Protein 3TZU (pdb70)

B-factor: mean 31.38, std 9.58, range [13.84, 80.41]

InterPro domains:
  IPR000089 Biotin/lipoyl attachment [PS50968] (31-113)
  IPR002930 Glycine cleavage system H-protein [MF_00272] (7-131)
  IPR002930 Glycine cleavage system H-protein [PTHR11715] (6-127)
  IPR003016 2-oxo acid dehydrogenase, lipoyl-binding site [PS00189] (56-85)
  IPR011053 Single hybrid motif [SSF51230] (6-127)
  IPR017453 Glycine cleavage system H-protein, subgroup [TIGR00527] (6-126)
  IPR033753 Glycine cleavage system H-protein/Simiate [PF01597] (11-126)
  IPR033753 Glycine cleavage system H-protein/Simiate [cd06848] (12-112)

Structure (mmCIF, N/CA/C/O backbone):
data_3TZU
#
_entry.id   3TZU
#
_cell.length_a   50.310
_cell.length_b   50.310
_cell.length_c   165.320
_cell.angle_alpha   90.00
_cell.angle_beta   90.00
_cell.angle_gamma   120.00
#
_symmetry.space_group_name_H-M   'P 31'
#
loop_
_entity.id
_entity.type
_entity.pdbx_description
1 polymer 'Glycine cleavage system H protein 1'
2 non-polymer 'ACETATE ION'
3 non-polymer 1,2-ETHANEDIOL
4 non-polymer DI(HYDROXYETHYL)ETHER
5 water water
#
loop_
_atom_site.group_PDB
_atom_site.id
_atom_site.type_symbol
_atom_site.label_atom_id
_atom_site.label_alt_id
_atom_site.label_comp_id
_atom_site.label_asym_id
_atom_site.label_entity_id
_atom_site.label_seq_id
_atom_site.pdbx_PDB_ins_code
_atom_site.Cartn_x
_atom_site.Cartn_y
_atom_site.Cartn_z
_atom_site.occupancy
_atom_site.B_iso_or_equiv
_atom_site.auth_seq_id
_atom_site.auth_comp_id
_atom_site.auth_asym_id
_atom_site.auth_atom_id
_atom_site.pdbx_PDB_model_num
ATOM 1 N N . ILE A 1 10 ? -5.765 16.728 -6.958 1.00 35.31 6 ILE A N 1
ATOM 2 C CA . ILE A 1 10 ? -7.016 16.375 -7.715 1.00 34.47 6 ILE A CA 1
ATOM 3 C C . ILE A 1 10 ? -8.233 16.829 -6.912 1.00 35.03 6 ILE A C 1
ATOM 4 O O . ILE A 1 10 ? -8.798 16.050 -6.129 1.00 35.98 6 ILE A O 1
ATOM 9 N N . PRO A 1 11 ? -8.618 18.105 -7.081 1.00 35.19 7 PRO A N 1
ATOM 10 C CA . PRO A 1 11 ? -9.780 18.713 -6.436 1.00 36.07 7 PRO A CA 1
ATOM 11 C C . PRO A 1 11 ? -10.975 17.793 -6.428 1.00 35.17 7 PRO A C 1
ATOM 12 O O . PRO A 1 11 ? -11.378 17.318 -7.478 1.00 33.31 7 PRO A O 1
ATOM 16 N N . GLY A 1 12 ? -11.563 17.564 -5.260 1.00 36.45 8 GLY A N 1
ATOM 17 C CA . GLY A 1 12 ? -12.786 16.777 -5.177 1.00 36.40 8 GLY A CA 1
ATOM 18 C C . GLY A 1 12 ? -14.055 17.548 -5.487 1.00 36.92 8 GLY A C 1
ATOM 19 O O . GLY A 1 12 ? -15.152 17.024 -5.279 1.00 37.99 8 GLY A O 1
ATOM 20 N N . ASP A 1 13 ? -13.925 18.784 -5.977 1.00 36.87 9 ASP A N 1
ATOM 21 C CA . ASP A 1 13 ? -15.090 19.642 -6.266 1.00 37.61 9 ASP A CA 1
ATOM 22 C C . ASP A 1 13 ? -15.608 19.528 -7.713 1.00 35.61 9 ASP A C 1
ATOM 23 O O . ASP A 1 13 ? -16.561 20.215 -8.079 1.00 36.96 9 ASP A O 1
ATOM 28 N N . ARG A 1 14 ? -15.003 18.668 -8.527 1.00 32.84 10 ARG A N 1
ATOM 29 C CA . ARG A 1 14 ? -15.434 18.491 -9.921 1.00 31.10 10 ARG A CA 1
ATOM 30 C C . ARG A 1 14 ? -15.402 17.030 -10.366 1.00 29.75 10 ARG A C 1
ATOM 31 O O . ARG A 1 14 ? -15.173 16.140 -9.544 1.00 30.28 10 ARG A O 1
ATOM 39 N N . SER A 1 15 ? -15.686 16.777 -11.641 1.00 28.34 11 SER A N 1
ATOM 40 C CA . SER A 1 15 ? -15.695 15.407 -12.175 1.00 27.45 11 SER A CA 1
ATOM 41 C C . SER A 1 15 ? -14.595 15.274 -13.199 1.00 25.53 11 SER A C 1
ATOM 42 O O . SER A 1 15 ? -14.099 16.273 -13.724 1.00 25.20 11 SER A O 1
ATOM 45 N N . TYR A 1 16 ? -14.232 14.033 -13.505 1.00 24.63 12 TYR A N 1
ATOM 46 C CA . TYR A 1 16 ? -13.068 13.748 -14.348 1.00 23.42 12 TYR A CA 1
ATOM 47 C C . TYR A 1 16 ? -13.368 12.693 -15.380 1.00 23.17 12 TYR A C 1
ATOM 48 O O . TYR A 1 16 ? -14.330 11.937 -15.241 1.00 23.32 12 TYR A O 1
ATOM 57 N N . THR A 1 17 ? -12.518 12.636 -16.411 1.00 22.78 13 THR A N 1
ATOM 58 C CA . THR A 1 17 ? -12.591 11.554 -17.382 1.00 22.98 13 THR A CA 1
ATOM 59 C C . THR A 1 17 ? -11.329 10.707 -17.403 1.00 23.26 13 THR A C 1
ATOM 60 O O . THR A 1 17 ? -10.275 11.153 -16.994 1.00 22.79 13 THR A O 1
ATOM 64 N N . ALA A 1 18 ? -11.462 9.480 -17.893 1.00 24.22 14 ALA A N 1
ATOM 65 C CA . ALA A 1 18 ? -10.324 8.599 -18.133 1.00 24.71 14 ALA A CA 1
ATOM 66 C C . ALA A 1 18 ? -9.307 9.212 -19.113 1.00 24.25 14 ALA A C 1
ATOM 67 O O . ALA A 1 18 ? -8.121 8.870 -19.083 1.00 24.62 14 ALA A O 1
ATOM 69 N N . ASP A 1 19 ? -9.759 10.131 -19.961 1.00 24.34 15 ASP A N 1
ATOM 70 C CA . ASP A 1 19 ? -8.867 10.832 -20.900 1.00 24.45 15 ASP A CA 1
ATOM 71 C C . ASP A 1 19 ? -8.183 12.099 -20.333 1.00 23.31 15 ASP A C 1
ATOM 72 O O . ASP A 1 19 ? -7.641 12.905 -21.097 1.00 22.95 15 ASP A O 1
ATOM 77 N N . HIS A 1 20 ? -8.193 12.246 -19.004 1.00 22.10 16 HIS A N 1
ATOM 78 C CA . HIS A 1 20 ? -7.439 13.289 -18.299 1.00 21.40 16 HIS A CA 1
ATOM 79 C C . HIS A 1 20 ? -7.950 14.695 -18.467 1.00 20.83 16 HIS A C 1
ATOM 80 O O . HIS A 1 20 ? -7.175 15.653 -18.505 1.00 20.49 16 HIS A O 1
ATOM 87 N N . GLU A 1 21 ? -9.275 14.812 -18.526 1.00 20.96 17 GLU A N 1
ATOM 88 C CA . GLU A 1 21 ? -9.959 16.071 -18.455 1.00 21.33 17 GLU A CA 1
ATOM 89 C C . GLU A 1 21 ? -10.793 16.150 -17.211 1.00 21.40 17 GLU A C 1
ATOM 90 O O . GLU A 1 21 ? -11.041 15.146 -16.563 1.00 21.43 17 GLU A O 1
ATOM 96 N N . TRP A 1 22 ? -11.205 17.366 -16.885 1.00 21.52 18 TRP A N 1
ATOM 97 C CA . TRP A 1 22 ? -12.203 17.606 -15.861 1.00 22.61 18 TRP A CA 1
ATOM 98 C C . TRP A 1 22 ? -13.339 18.405 -16.423 1.00 23.46 18 TRP A C 1
ATOM 99 O O . TRP A 1 22 ? -13.169 19.103 -17.403 1.00 23.56 18 TRP A O 1
ATOM 110 N N . ILE A 1 23 ? -14.502 18.308 -15.794 1.00 24.66 19 ILE A N 1
ATOM 111 C CA . ILE A 1 23 ? -15.669 19.146 -16.109 1.00 26.11 19 ILE A CA 1
ATOM 112 C C . ILE A 1 23 ? -16.265 19.545 -14.754 1.00 28.42 19 ILE A C 1
ATOM 113 O O . ILE A 1 23 ? -16.329 18.721 -13.834 1.00 27.92 19 ILE A O 1
ATOM 118 N N . ASP A 1 24 ? -16.658 20.813 -14.626 1.00 30.77 20 ASP A N 1
ATOM 119 C CA . ASP A 1 24 ? -17.164 21.344 -13.360 1.00 33.46 20 ASP A CA 1
ATOM 120 C C . ASP A 1 24 ? -18.614 20.996 -13.127 1.00 34.39 20 ASP A C 1
ATOM 121 O O . ASP A 1 24 ? -19.442 21.863 -13.060 1.00 35.76 20 ASP A O 1
ATOM 126 N N . ILE A 1 25 ? -18.897 19.709 -13.036 1.00 34.06 21 ILE A N 1
ATOM 127 C CA . ILE A 1 25 ? -20.107 19.201 -12.450 1.00 35.47 21 ILE A CA 1
ATOM 128 C C . ILE A 1 25 ? -19.618 18.429 -11.231 1.00 36.26 21 ILE A C 1
ATOM 129 O O . ILE A 1 25 ? -18.736 17.547 -11.335 1.00 34.25 21 ILE A O 1
ATOM 134 N N . ALA A 1 26 ? -20.155 18.776 -10.068 1.00 38.87 22 ALA A N 1
ATOM 135 C CA . ALA A 1 26 ? -19.865 18.036 -8.847 1.00 40.10 22 ALA A CA 1
ATOM 136 C C . ALA A 1 26 ? -20.325 16.600 -9.004 1.00 40.36 22 ALA A C 1
ATOM 137 O O . ALA A 1 26 ? -21.382 16.349 -9.557 1.00 40.41 22 ALA A O 1
ATOM 139 N N . PRO A 1 27 ? -19.540 15.649 -8.484 1.00 42.34 23 PRO A N 1
ATOM 140 C CA . PRO A 1 27 ? -19.848 14.226 -8.643 1.00 42.96 23 PRO A CA 1
ATOM 141 C C . PRO A 1 27 ? -21.132 13.831 -7.917 1.00 45.61 23 PRO A C 1
ATOM 142 O O . PRO A 1 27 ? -21.270 14.075 -6.702 1.00 45.46 23 PRO A O 1
ATOM 146 N N . GLY A 1 28 ? -22.058 13.255 -8.687 1.00 46.91 24 GLY A N 1
ATOM 147 C CA . GLY A 1 28 ? -23.399 12.921 -8.226 1.00 49.73 24 GLY A CA 1
ATOM 148 C C . GLY A 1 28 ? -24.433 13.951 -8.652 1.00 52.52 24 GLY A C 1
ATOM 149 O O . GLY A 1 28 ? -25.638 13.667 -8.650 1.00 54.92 24 GLY A O 1
ATOM 150 N N . ALA A 1 29 ? -23.986 15.152 -9.018 1.00 52.51 25 ALA A N 1
ATOM 151 C CA . ALA A 1 29 ? -24.911 16.274 -9.192 1.00 54.06 25 ALA A CA 1
ATOM 152 C C . ALA A 1 29 ? -25.600 16.238 -10.545 1.00 56.09 25 ALA A C 1
ATOM 153 O O . ALA A 1 29 ? -25.076 15.664 -11.509 1.00 55.74 25 ALA A O 1
ATOM 155 N N . ALA A 1 30 ? -26.784 16.855 -10.595 1.00 60.35 26 ALA A N 1
ATOM 156 C CA . ALA A 1 30 ? -27.494 17.137 -11.837 1.00 61.45 26 ALA A CA 1
ATOM 157 C C . ALA A 1 30 ? -26.636 18.058 -12.679 1.00 62.53 26 ALA A C 1
ATOM 158 O O . ALA A 1 30 ? -25.773 18.764 -12.161 1.00 62.18 26 ALA A O 1
ATOM 160 N N . THR A 1 31 ? -26.876 18.036 -13.984 1.00 65.02 27 THR A N 1
ATOM 161 C CA . THR A 1 31 ? -26.139 18.858 -14.919 1.00 64.00 27 THR A CA 1
ATOM 162 C C . THR A 1 31 ? -26.811 20.240 -14.898 1.00 68.74 27 THR A C 1
ATOM 163 O O . THR A 1 31 ? -28.002 20.354 -15.207 1.00 72.08 27 THR A O 1
ATOM 167 N N . PRO A 1 32 ? -26.058 21.287 -14.491 1.00 69.59 28 PRO A N 1
ATOM 168 C CA . PRO A 1 32 ? -26.608 22.627 -14.224 1.00 72.32 28 PRO A CA 1
ATOM 169 C C . PRO A 1 32 ? -27.425 23.240 -15.347 1.00 75.10 28 PRO A C 1
ATOM 170 O O . PRO A 1 32 ? -27.237 22.890 -16.515 1.00 75.86 28 PRO A O 1
ATOM 174 N N . ASP A 1 33 ? -28.295 24.186 -14.980 1.00 78.39 29 ASP A N 1
ATOM 175 C CA . ASP A 1 33 ? -29.054 24.989 -15.949 1.00 77.93 29 ASP A CA 1
ATOM 176 C C . ASP A 1 33 ? -28.194 26.150 -16.484 1.00 74.42 29 ASP A C 1
ATOM 177 O O . ASP A 1 33 ? -28.701 27.254 -16.691 1.00 79.97 29 ASP A O 1
ATOM 179 N N . GLY A 1 34 ? -26.906 25.887 -16.715 1.00 67.83 30 GLY A N 1
ATOM 180 C CA . GLY A 1 34 ? -25.934 26.910 -17.147 1.00 64.00 30 GLY A CA 1
ATOM 181 C C . GLY A 1 34 ? -24.598 26.317 -17.606 1.00 57.69 30 GLY A C 1
ATOM 182 O O . GLY A 1 34 ? -24.332 25.146 -17.360 1.00 55.56 30 GLY A O 1
ATOM 183 N N . PRO A 1 35 ? -23.764 27.116 -18.305 1.00 54.08 31 PRO A N 1
ATOM 184 C CA . PRO A 1 35 ? -22.475 26.672 -18.852 1.00 49.22 31 PRO A CA 1
ATOM 185 C C . PRO A 1 35 ? -21.442 26.211 -17.808 1.00 46.24 31 PRO A C 1
ATOM 186 O O . PRO A 1 35 ? -21.220 26.922 -16.820 1.00 47.40 31 PRO A O 1
ATOM 190 N N . VAL A 1 36 ? -20.810 25.055 -18.047 1.00 40.53 32 VAL A N 1
ATOM 191 C CA . VAL A 1 36 ? -19.781 24.525 -17.135 1.00 38.04 32 VAL A CA 1
ATOM 192 C C . VAL A 1 36 ? -18.434 24.419 -17.815 1.00 34.53 32 VAL A C 1
ATOM 193 O O . VAL A 1 36 ? -18.344 23.993 -18.961 1.00 32.42 32 VAL A O 1
ATOM 197 N N . ARG A 1 37 ? -17.398 24.849 -17.105 1.00 33.28 33 ARG A N 1
ATOM 198 C CA . ARG A 1 37 ? -16.040 24.816 -17.661 1.00 31.39 33 ARG A CA 1
ATOM 199 C C . ARG A 1 37 ? -15.450 23.381 -17.728 1.00 28.17 33 ARG A C 1
ATOM 200 O O . ARG A 1 37 ? -15.821 22.498 -16.949 1.00 27.06 33 ARG A O 1
ATOM 208 N N . VAL A 1 38 ? -14.570 23.185 -18.718 1.00 26.23 34 VAL A N 1
ATOM 209 C CA . VAL A 1 38 ? -13.851 21.951 -18.935 1.00 24.12 34 VAL A CA 1
ATOM 210 C C . VAL A 1 38 ? -12.384 22.324 -19.031 1.00 23.41 34 VAL A C 1
ATOM 211 O O . VAL A 1 38 ? -12.080 23.424 -19.526 1.00 24.49 34 VAL A O 1
ATOM 215 N N . GLY A 1 39 ? -11.501 21.429 -18.570 1.00 21.80 35 GLY A N 1
ATOM 216 C CA . GLY A 1 39 ? -10.055 21.611 -18.685 1.00 21.17 35 GLY A CA 1
ATOM 217 C C . GLY A 1 39 ? -9.286 20.301 -18.618 1.00 19.75 35 GLY A C 1
ATOM 218 O O . GLY A 1 39 ? -9.877 19.211 -18.626 1.00 19.13 35 GLY A O 1
ATOM 219 N N . ILE A 1 40 ? -7.958 20.397 -18.549 1.00 19.50 36 ILE A N 1
ATOM 220 C CA . ILE A 1 40 ? -7.107 19.194 -18.434 1.00 18.39 36 ILE A CA 1
ATOM 221 C C . ILE A 1 40 ? -6.597 19.058 -16.997 1.00 19.11 36 ILE A C 1
ATOM 222 O O . ILE A 1 40 ? -6.522 20.027 -16.264 1.00 20.28 36 ILE A O 1
ATOM 227 N N . THR A 1 41 ? -6.285 17.845 -16.586 1.00 18.68 37 THR A N 1
ATOM 228 C CA . THR A 1 41 ? -5.845 17.598 -15.220 1.00 19.55 37 THR A CA 1
ATOM 229 C C . THR A 1 41 ? -4.351 17.889 -15.037 1.00 20.39 37 THR A C 1
ATOM 230 O O . THR A 1 41 ? -3.607 18.153 -16.001 1.00 20.09 37 THR A O 1
ATOM 234 N N . SER A 1 42 ? -3.932 17.883 -13.777 1.00 21.49 38 SER A N 1
ATOM 235 C CA . SER A 1 42 ? -2.561 18.060 -13.428 1.00 22.39 38 SER A CA 1
ATOM 236 C C . SER A 1 42 ? -1.750 16.897 -13.951 1.00 21.84 38 SER A C 1
ATOM 237 O O . SER A 1 42 ? -0.590 17.060 -14.269 1.00 22.61 38 SER A O 1
ATOM 240 N N . VAL A 1 43 ? -2.353 15.726 -14.026 1.00 21.20 39 VAL A N 1
ATOM 241 C CA . VAL A 1 43 ? -1.683 14.558 -14.541 1.00 20.87 39 VAL A CA 1
ATOM 242 C C . VAL A 1 43 ? -1.445 14.756 -16.020 1.00 19.93 39 VAL A C 1
ATOM 243 O O . VAL A 1 43 ? -0.411 14.383 -16.528 1.00 19.70 39 VAL A O 1
ATOM 247 N N . ALA A 1 44 ? -2.371 15.393 -16.726 1.00 19.40 40 ALA A N 1
ATOM 248 C CA . ALA A 1 44 ? -2.143 15.582 -18.166 1.00 18.79 40 ALA A CA 1
ATOM 249 C C . ALA A 1 44 ? -0.976 16.558 -18.376 1.00 19.74 40 ALA A C 1
ATOM 250 O O . ALA A 1 44 ? -0.097 16.334 -19.213 1.00 19.82 40 ALA A O 1
ATOM 252 N N . VAL A 1 45 ? -0.945 17.608 -17.565 1.00 20.76 41 VAL A N 1
ATOM 253 C CA . VAL A 1 45 ? 0.102 18.589 -17.625 1.00 21.75 41 VAL A CA 1
ATOM 254 C C . VAL A 1 45 ? 1.457 17.878 -17.480 1.00 22.92 41 VAL A C 1
ATOM 255 O O . VAL A 1 45 ? 2.347 18.078 -18.296 1.00 23.34 41 VAL A O 1
ATOM 259 N N . GLU A 1 46 ? 1.598 17.029 -16.464 1.00 24.09 42 GLU A N 1
ATOM 260 C CA A GLU A 1 46 ? 2.896 16.363 -16.246 0.70 25.32 42 GLU A CA 1
ATOM 261 C CA B GLU A 1 46 ? 2.857 16.313 -16.191 0.30 25.20 42 GLU A CA 1
ATOM 262 C C . GLU A 1 46 ? 3.196 15.341 -17.336 1.00 24.67 42 GLU A C 1
ATOM 263 O O . GLU A 1 46 ? 4.353 15.184 -17.727 1.00 26.10 42 GLU A O 1
ATOM 274 N N . ALA A 1 47 ? 2.175 14.702 -17.870 1.00 23.49 43 ALA A N 1
ATOM 275 C CA . ALA A 1 47 ? 2.318 13.852 -19.037 1.00 23.72 43 ALA A CA 1
ATOM 276 C C . ALA A 1 47 ? 2.910 14.638 -20.258 1.00 24.07 43 ALA A C 1
ATOM 277 O O . ALA A 1 47 ? 3.897 14.223 -20.844 1.00 24.38 43 ALA A O 1
ATOM 279 N N . LEU A 1 48 ? 2.335 15.792 -20.568 1.00 23.76 44 LEU A N 1
ATOM 280 C CA . LEU A 1 48 ? 2.628 16.523 -21.805 1.00 24.04 44 LEU A CA 1
ATOM 281 C C . LEU A 1 48 ? 3.988 17.244 -21.830 1.00 25.16 44 LEU A C 1
ATOM 282 O O . LEU A 1 48 ? 4.669 17.293 -22.856 1.00 24.13 44 LEU A O 1
ATOM 287 N N . GLY A 1 49 ? 4.344 17.831 -20.692 1.00 26.65 45 GLY A N 1
ATOM 288 C CA . GLY A 1 49 ? 5.487 18.739 -20.610 1.00 28.54 45 GLY A CA 1
ATOM 289 C C . GLY A 1 49 ? 5.083 20.179 -20.853 1.00 29.09 45 GLY A C 1
ATOM 290 O O . GLY A 1 49 ? 3.964 20.579 -20.587 1.00 29.24 45 GLY A O 1
ATOM 291 N N . ASP A 1 50 ? 6.011 20.961 -21.372 1.00 30.70 46 ASP A N 1
ATOM 292 C CA . ASP A 1 50 ? 5.791 22.386 -21.604 1.00 31.11 46 ASP A CA 1
ATOM 293 C C . ASP A 1 50 ? 4.824 22.588 -22.757 1.00 29.03 46 ASP A C 1
ATOM 294 O O . ASP A 1 50 ? 5.105 22.206 -23.881 1.00 28.03 46 ASP A O 1
ATOM 299 N N . LEU A 1 51 ? 3.668 23.156 -22.469 1.00 28.34 47 LEU A N 1
ATOM 300 C CA . LEU A 1 51 ? 2.659 23.403 -23.487 1.00 27.25 47 LEU A CA 1
ATOM 301 C C . LEU A 1 51 ? 3.044 24.553 -24.463 1.00 27.52 47 LEU A C 1
ATOM 302 O O . LEU A 1 51 ? 3.466 25.626 -24.029 1.00 28.22 47 LEU A O 1
ATOM 307 N N . VAL A 1 52 ? 2.898 24.311 -25.773 1.00 25.85 48 VAL A N 1
ATOM 308 C CA . VAL A 1 52 ? 3.247 25.317 -26.770 1.00 26.65 48 VAL A CA 1
ATOM 309 C C . VAL A 1 52 ? 2.095 25.750 -27.682 1.00 26.34 48 VAL A C 1
ATOM 310 O O . VAL A 1 52 ? 2.126 26.851 -28.216 1.00 28.07 48 VAL A O 1
ATOM 314 N N . PHE A 1 53 ? 1.067 24.918 -27.831 1.00 24.86 49 PHE A N 1
ATOM 315 C CA . PHE A 1 53 ? -0.052 25.247 -28.727 1.00 24.44 49 PHE A CA 1
ATOM 316 C C . PHE A 1 53 ? -1.322 24.583 -28.232 1.00 23.77 49 PHE A C 1
ATOM 317 O O . PHE A 1 53 ? -1.284 23.465 -27.709 1.00 22.32 49 PHE A O 1
ATOM 325 N N . VAL A 1 54 ? -2.434 25.306 -28.372 1.00 24.90 50 VAL A N 1
ATOM 326 C CA . VAL A 1 54 ? -3.739 24.855 -27.927 1.00 25.16 50 VAL A CA 1
ATOM 327 C C . VAL A 1 54 ? -4.746 25.263 -28.996 1.00 27.15 50 VAL A C 1
ATOM 328 O O . VAL A 1 54 ? -4.696 26.404 -29.499 1.00 29.12 50 VAL A O 1
ATOM 332 N N . GLN A 1 55 ? -5.620 24.315 -29.358 1.00 27.67 51 GLN A N 1
ATOM 333 C CA . GLN A 1 55 ? -6.652 24.488 -30.387 1.00 29.38 51 GLN A CA 1
ATOM 334 C C . GLN A 1 55 ? -7.974 24.117 -29.774 1.00 28.45 51 GLN A C 1
ATOM 335 O O . GLN A 1 55 ? -8.158 23.015 -29.286 1.00 26.08 51 GLN A O 1
ATOM 341 N N . LEU A 1 56 ? -8.899 25.064 -29.785 1.00 30.12 52 LEU A N 1
ATOM 342 C CA . LEU A 1 56 ? -10.180 24.887 -29.115 1.00 30.59 52 LEU A CA 1
ATOM 343 C C . LEU A 1 56 ? -11.283 24.890 -30.124 1.00 31.57 52 LEU A C 1
ATOM 344 O O . LEU A 1 56 ? -11.109 25.366 -31.232 1.00 33.57 52 LEU A O 1
ATOM 349 N N . PRO A 1 57 ? -12.439 24.350 -29.746 1.00 32.50 53 PRO A N 1
ATOM 350 C CA . PRO A 1 57 ? -13.619 24.518 -30.578 1.00 34.19 53 PRO A CA 1
ATOM 351 C C . PRO A 1 57 ? -14.093 25.956 -30.582 1.00 36.48 53 PRO A C 1
ATOM 352 O O . PRO A 1 57 ? -13.764 26.722 -29.678 1.00 35.90 53 PRO A O 1
ATOM 356 N N . GLU A 1 58 ? -14.866 26.314 -31.601 1.00 39.38 54 GLU A N 1
ATOM 357 C CA . GLU A 1 58 ? -15.364 27.678 -31.717 1.00 42.88 54 GLU A CA 1
ATOM 358 C C . GLU A 1 58 ? -16.544 27.868 -30.784 1.00 42.89 54 GLU A C 1
ATOM 359 O O . GLU A 1 58 ? -17.306 26.934 -30.528 1.00 41.97 54 GLU A O 1
ATOM 365 N N . VAL A 1 59 ? -16.671 29.079 -30.260 1.00 43.91 55 VAL A N 1
ATOM 366 C CA . VAL A 1 59 ? -17.865 29.493 -29.550 1.00 44.28 55 VAL A CA 1
ATOM 367 C C . VAL A 1 59 ? -19.033 29.262 -30.497 1.00 45.63 55 VAL A C 1
ATOM 368 O O . VAL A 1 59 ? -19.023 29.757 -31.626 1.00 46.37 55 VAL A O 1
ATOM 372 N N . GLY A 1 60 ? -20.005 28.469 -30.055 1.00 45.00 56 GLY A N 1
ATOM 373 C CA . GLY A 1 60 ? -21.231 28.248 -30.833 1.00 46.99 56 GLY A CA 1
ATOM 374 C C . GLY A 1 60 ? -21.284 26.901 -31.524 1.00 45.39 56 GLY A C 1
ATOM 375 O O . GLY A 1 60 ? -22.300 26.526 -32.077 1.00 46.95 56 GLY A O 1
ATOM 376 N N . GLU A 1 61 ? -20.195 26.156 -31.464 1.00 43.20 57 GLU A N 1
ATOM 377 C CA . GLU A 1 61 ? -20.129 24.834 -32.069 1.00 41.80 57 GLU A CA 1
ATOM 378 C C . GLU A 1 61 ? -20.829 23.854 -31.145 1.00 40.24 57 GLU A C 1
ATOM 379 O O . GLU A 1 61 ? -20.887 24.072 -29.941 1.00 39.56 57 GLU A O 1
ATOM 385 N N . THR A 1 62 ? -21.406 22.803 -31.710 1.00 39.80 58 THR A N 1
ATOM 386 C CA . THR A 1 62 ? -21.920 21.706 -30.918 1.00 38.97 58 THR A CA 1
ATOM 387 C C . THR A 1 62 ? -20.879 20.581 -30.870 1.00 36.86 58 THR A C 1
ATOM 388 O O . THR A 1 62 ? -20.443 20.089 -31.915 1.00 36.06 58 THR A O 1
ATOM 392 N N . VAL A 1 63 ? -20.457 20.203 -29.660 1.00 35.05 59 VAL A N 1
ATOM 393 C CA . VAL A 1 63 ? -19.587 19.032 -29.485 1.00 33.07 59 VAL A CA 1
ATOM 394 C C . VAL A 1 63 ? -20.402 17.875 -28.927 1.00 33.34 59 VAL A C 1
ATOM 395 O O . VAL A 1 63 ? -21.534 18.075 -28.437 1.00 34.19 59 VAL A O 1
ATOM 399 N N . SER A 1 64 ? -19.822 16.677 -29.035 1.00 32.36 60 SER A N 1
ATOM 400 C CA . SER A 1 64 ? -20.396 15.429 -28.523 1.00 32.78 60 SER A CA 1
ATOM 401 C C . SER A 1 64 ? -19.452 14.715 -27.542 1.00 30.93 60 SER A C 1
ATOM 402 O O . SER A 1 64 ? -18.267 14.597 -27.806 1.00 29.42 60 SER A O 1
ATOM 405 N N . ALA A 1 65 ? -20.004 14.237 -26.419 1.00 30.99 61 ALA A N 1
ATOM 406 C CA . ALA A 1 65 ? -19.243 13.460 -25.446 1.00 30.32 61 ALA A CA 1
ATOM 407 C C . ALA A 1 65 ? -18.491 12.333 -26.170 1.00 30.23 61 ALA A C 1
ATOM 408 O O . ALA A 1 65 ? -19.070 11.611 -26.972 1.00 30.95 61 ALA A O 1
ATOM 410 N N . GLY A 1 66 ? -17.198 12.211 -25.888 1.00 29.71 62 GLY A N 1
ATOM 411 C CA . GLY A 1 66 ? -16.353 11.150 -26.462 1.00 29.81 62 GLY A CA 1
ATOM 412 C C . GLY A 1 66 ? -15.757 11.495 -27.828 1.00 29.88 62 GLY A C 1
ATOM 413 O O . GLY A 1 66 ? -15.018 10.715 -28.380 1.00 28.48 62 GLY A O 1
ATOM 414 N N . GLU A 1 67 ? -16.073 12.662 -28.373 1.00 31.19 63 GLU A N 1
ATOM 415 C CA . GLU A 1 67 ? -15.533 13.046 -29.672 1.00 33.13 63 GLU A CA 1
ATOM 416 C C . GLU A 1 67 ? -14.402 14.044 -29.484 1.00 32.49 63 GLU A C 1
ATOM 417 O O . GLU A 1 67 ? -14.410 14.875 -28.591 1.00 32.00 63 GLU A O 1
ATOM 423 N N . SER A 1 68 ? -13.416 13.942 -30.345 1.00 34.67 64 SER A N 1
ATOM 424 C CA . SER A 1 68 ? -12.274 14.829 -30.336 1.00 35.21 64 SER A CA 1
ATOM 425 C C . SER A 1 68 ? -12.712 16.224 -30.747 1.00 36.65 64 SER A C 1
ATOM 426 O O . SER A 1 68 ? -13.265 16.386 -31.818 1.00 38.27 64 SER A O 1
ATOM 429 N N . CYS A 1 69 ? -12.511 17.223 -29.898 1.00 37.30 65 CYS A N 1
ATOM 430 C CA . CYS A 1 69 ? -12.996 18.566 -30.207 1.00 38.46 65 CYS A CA 1
ATOM 431 C C . CYS A 1 69 ? -11.899 19.607 -30.153 1.00 36.04 65 CYS A C 1
ATOM 432 O O . CYS A 1 69 ? -12.195 20.790 -30.141 1.00 41.58 65 CYS A O 1
ATOM 435 N N . GLY A 1 70 ? -10.644 19.192 -30.161 1.00 32.69 66 GLY A N 1
ATOM 436 C CA . GLY A 1 70 ? -9.512 20.127 -30.202 1.00 29.62 66 GLY A CA 1
ATOM 437 C C . GLY A 1 70 ? -8.218 19.434 -29.834 1.00 26.75 66 GLY A C 1
ATOM 438 O O . GLY A 1 70 ? -8.140 18.203 -29.906 1.00 24.54 66 GLY A O 1
ATOM 439 N N . GLU A 1 71 ? -7.198 20.218 -29.458 1.00 25.25 67 GLU A N 1
ATOM 440 C CA . GLU A 1 71 ? -5.906 19.661 -29.034 1.00 23.83 67 GLU A CA 1
ATOM 441 C C . GLU A 1 71 ? -5.073 20.534 -28.081 1.00 22.11 67 GLU A C 1
ATOM 442 O O . GLU A 1 71 ? -5.184 21.754 -28.061 1.00 22.29 67 GLU A O 1
ATOM 448 N N . VAL A 1 72 ? -4.263 19.860 -27.272 1.00 20.10 68 VAL A N 1
ATOM 449 C CA . VAL A 1 72 ? -3.198 20.481 -26.517 1.00 19.68 68 VAL A CA 1
ATOM 450 C C . VAL A 1 72 ? -1.902 19.891 -26.988 1.00 18.96 68 VAL A C 1
ATOM 451 O O . VAL A 1 72 ? -1.814 18.708 -27.265 1.00 18.60 68 VAL A O 1
ATOM 455 N N . GLU A 1 73 ? -0.869 20.706 -27.056 1.00 19.22 69 GLU A N 1
ATOM 456 C CA . GLU A 1 73 ? 0.367 20.268 -27.645 1.00 19.05 69 GLU A CA 1
ATOM 457 C C . GLU A 1 73 ? 1.590 20.832 -26.941 1.00 19.77 69 GLU A C 1
ATOM 458 O O . GLU A 1 73 ? 1.621 21.995 -26.629 1.00 20.72 69 GLU A O 1
ATOM 464 N N . SER A 1 74 ? 2.588 19.973 -26.712 1.00 19.88 70 SER A N 1
ATOM 465 C CA . SER A 1 74 ? 3.857 20.340 -26.113 1.00 21.05 70 SER A CA 1
ATOM 466 C C . SER A 1 74 ? 4.898 20.204 -27.166 1.00 21.86 70 SER A C 1
ATOM 467 O O . SER A 1 74 ? 4.590 19.801 -28.280 1.00 21.44 70 SER A O 1
ATOM 470 N N . THR A 1 75 ? 6.144 20.528 -26.818 1.00 23.31 71 THR A N 1
ATOM 471 C CA . THR A 1 75 ? 7.242 20.314 -27.740 1.00 24.52 71 THR A CA 1
ATOM 472 C C . THR A 1 75 ? 7.392 18.838 -28.131 1.00 24.26 71 THR A C 1
ATOM 473 O O . THR A 1 75 ? 7.987 18.559 -29.130 1.00 24.90 71 THR A O 1
ATOM 477 N N . LYS A 1 76 ? 6.839 17.897 -27.380 1.00 23.97 72 LYS A N 1
ATOM 478 C CA . LYS A 1 76 ? 7.026 16.470 -27.699 1.00 24.65 72 LYS A CA 1
ATOM 479 C C . LYS A 1 76 ? 5.735 15.669 -27.946 1.00 23.03 72 LYS A C 1
ATOM 480 O O . LYS A 1 76 ? 5.807 14.559 -28.416 1.00 23.12 72 LYS A O 1
ATOM 486 N N . THR A 1 77 ? 4.577 16.248 -27.666 1.00 21.52 73 THR A N 1
ATOM 487 C CA . THR A 1 77 ? 3.329 15.511 -27.680 1.00 20.71 73 THR A CA 1
ATOM 488 C C . THR A 1 77 ? 2.159 16.352 -28.209 1.00 19.94 73 THR A C 1
ATOM 489 O O . THR A 1 77 ? 2.029 17.558 -27.896 1.00 19.35 73 THR A O 1
ATOM 493 N N . VAL A 1 78 ? 1.356 15.700 -29.043 1.00 19.56 74 VAL A N 1
ATOM 494 C CA . VAL A 1 78 ? 0.122 16.251 -29.584 1.00 19.70 74 VAL A CA 1
ATOM 495 C C . VAL A 1 78 ? -0.978 15.332 -29.074 1.00 19.65 74 VAL A C 1
ATOM 496 O O . VAL A 1 78 ? -0.943 14.123 -29.306 1.00 19.02 74 VAL A O 1
ATOM 500 N N . SER A 1 79 ? -1.952 15.911 -28.396 1.00 20.42 75 SER A N 1
ATOM 501 C CA . SER A 1 79 ? -2.980 15.125 -27.758 1.00 21.29 75 SER A CA 1
ATOM 502 C C . SER A 1 79 ? -4.371 15.710 -27.970 1.00 21.77 75 SER A C 1
ATOM 503 O O . SER A 1 79 ? -4.619 16.899 -27.726 1.00 21.44 75 SER A O 1
ATOM 506 N N . ASP A 1 80 ? -5.282 14.856 -28.417 1.00 22.54 76 ASP A N 1
ATOM 507 C CA . ASP A 1 80 ? -6.666 15.262 -28.668 1.00 23.36 76 ASP A CA 1
ATOM 508 C C . ASP A 1 80 ? -7.463 15.529 -27.397 1.00 23.40 76 ASP A C 1
ATOM 509 O O . ASP A 1 80 ? -7.395 14.768 -26.445 1.00 23.14 76 ASP A O 1
ATOM 514 N N . LEU A 1 81 ? -8.202 16.638 -27.407 1.00 23.88 77 LEU A N 1
ATOM 515 C CA . LEU A 1 81 ? -9.164 16.917 -26.389 1.00 24.92 77 LEU A CA 1
ATOM 516 C C . LEU A 1 81 ? -10.385 16.044 -26.724 1.00 25.25 77 LEU A C 1
ATOM 517 O O . LEU A 1 81 ? -10.784 15.960 -27.864 1.00 28.26 77 LEU A O 1
ATOM 522 N N . ILE A 1 82 ? -10.900 15.319 -25.749 1.00 24.50 78 ILE A N 1
ATOM 523 C CA . ILE A 1 82 ? -12.043 14.427 -25.924 1.00 24.42 78 ILE A CA 1
ATOM 524 C C . I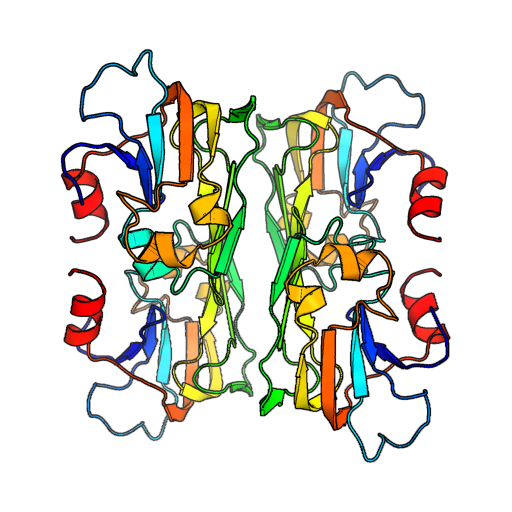LE A 1 82 ? -13.124 15.010 -25.009 1.00 23.78 78 ILE A C 1
ATOM 525 O O . ILE A 1 82 ? -12.936 15.074 -23.808 1.00 23.35 78 ILE A O 1
ATOM 530 N N . ALA A 1 83 ? -14.217 15.464 -25.610 1.00 23.62 79 ALA A N 1
ATOM 531 C CA . ALA A 1 83 ? -15.318 16.134 -24.920 1.00 24.00 79 ALA A CA 1
ATOM 532 C C . ALA A 1 83 ? -15.894 15.268 -23.796 1.00 23.67 79 ALA A C 1
ATOM 533 O O . ALA A 1 83 ? -16.338 14.159 -24.046 1.00 23.84 79 ALA A O 1
ATOM 535 N N . PRO A 1 84 ? -15.861 15.755 -22.553 1.00 23.41 80 PRO A N 1
ATOM 536 C CA . PRO A 1 84 ? -16.508 15.007 -21.482 1.00 24.03 80 PRO A CA 1
ATOM 537 C C . PRO A 1 84 ? -18.046 15.044 -21.570 1.00 25.33 80 PRO A C 1
ATOM 538 O O . PRO A 1 84 ? -18.718 14.214 -20.947 1.00 25.11 80 PRO A O 1
ATOM 542 N N . ALA A 1 85 ? -18.574 15.997 -22.351 1.00 26.32 81 ALA A N 1
ATOM 543 C CA . ALA A 1 85 ? -20.022 16.271 -22.398 1.00 28.04 81 ALA A CA 1
ATOM 544 C C . ALA A 1 85 ? -20.434 16.682 -23.803 1.00 29.03 81 ALA A C 1
ATOM 545 O O . ALA A 1 85 ? -19.669 17.311 -24.525 1.00 28.68 81 ALA A O 1
ATOM 547 N N . SER A 1 86 ? -21.632 16.273 -24.201 1.00 31.08 82 SER A N 1
ATOM 548 C CA . SER A 1 86 ? -22.280 16.789 -25.405 1.00 32.58 82 SER A CA 1
ATOM 549 C C . SER A 1 86 ? -22.895 18.163 -25.094 1.00 33.81 82 SER A C 1
ATOM 550 O O . SER A 1 86 ? -23.363 18.392 -23.981 1.00 34.25 82 SER A O 1
ATOM 553 N N . GLY A 1 87 ? -22.900 19.070 -26.073 1.00 34.82 83 GLY A N 1
ATOM 554 C CA . GLY A 1 87 ? -23.533 20.386 -25.899 1.00 36.44 83 GLY A CA 1
ATOM 555 C C . GLY A 1 87 ? -22.989 21.504 -26.773 1.00 36.56 83 GLY A C 1
ATOM 556 O O . GLY A 1 87 ? -22.200 21.260 -27.682 1.00 35.92 83 GLY A O 1
ATOM 557 N N . GLN A 1 88 ? -23.414 22.734 -26.488 1.00 37.38 84 GLN A N 1
ATOM 558 C CA . GLN A 1 88 ? -22.961 23.890 -27.237 1.00 37.86 84 GLN A CA 1
ATOM 559 C C . GLN A 1 88 ? -21.812 24.582 -26.509 1.00 36.22 84 GLN A C 1
ATOM 560 O O . GLN A 1 88 ? -21.865 24.785 -25.299 1.00 35.83 84 GLN A O 1
ATOM 566 N N . ILE A 1 89 ? -20.771 24.950 -27.245 1.00 35.05 85 ILE A N 1
ATOM 567 C CA . ILE A 1 89 ? -19.705 25.762 -26.657 1.00 34.35 85 ILE A CA 1
ATOM 568 C C . ILE A 1 89 ? -20.161 27.226 -26.468 1.00 36.99 85 ILE A C 1
ATOM 569 O O . ILE A 1 89 ? -20.558 27.864 -27.412 1.00 38.34 85 ILE A O 1
ATOM 574 N N . VAL A 1 90 ? -20.000 27.735 -25.252 1.00 37.75 86 VAL A N 1
ATOM 575 C CA . VAL A 1 90 ? -20.427 29.068 -24.830 1.00 40.80 86 VAL A CA 1
ATOM 576 C C . VAL A 1 90 ? -19.262 30.058 -24.670 1.00 41.47 86 VAL A C 1
ATOM 577 O O . VAL A 1 90 ? -19.407 31.227 -25.008 1.00 43.58 86 VAL A O 1
ATOM 581 N N . GLU A 1 91 ? -18.126 29.595 -24.144 1.00 39.70 87 GLU A N 1
ATOM 582 C CA . GLU A 1 91 ? -16.919 30.435 -24.026 1.00 40.43 87 GLU A CA 1
ATOM 583 C C . GLU A 1 91 ? -15.653 29.599 -24.285 1.00 37.22 87 GLU A C 1
ATOM 584 O O . GLU A 1 91 ? -15.681 28.398 -24.098 1.00 34.94 87 GLU A O 1
ATOM 590 N N . VAL A 1 92 ? -14.580 30.244 -24.747 1.00 37.35 88 VAL A N 1
ATOM 591 C CA . VAL A 1 92 ? -13.247 29.641 -24.876 1.00 35.80 88 VAL A CA 1
ATOM 592 C C . VAL A 1 92 ? -12.273 30.537 -24.129 1.00 36.74 88 VAL A C 1
ATOM 593 O O . VAL A 1 92 ? -12.434 31.762 -24.146 1.00 38.74 88 VAL A O 1
ATOM 597 N N . ASN A 1 93 ? -11.278 29.935 -23.466 1.00 35.16 89 ASN A N 1
ATOM 598 C CA . ASN A 1 93 ? -10.353 30.717 -22.641 1.00 36.25 89 ASN A CA 1
ATOM 599 C C . ASN A 1 93 ? -9.189 31.179 -23.486 1.00 36.27 89 ASN A C 1
ATOM 600 O O . ASN A 1 93 ? -8.143 30.564 -23.500 1.00 34.54 89 ASN A O 1
ATOM 605 N N . THR A 1 94 ? -9.381 32.287 -24.179 1.00 38.23 90 THR A N 1
ATOM 606 C CA . THR A 1 94 ? -8.391 32.795 -25.116 1.00 38.75 90 THR A CA 1
ATOM 607 C C . THR A 1 94 ? -7.045 33.138 -24.473 1.00 38.81 90 THR A C 1
ATOM 608 O O . THR A 1 94 ? -6.016 33.032 -25.140 1.00 38.04 90 THR A O 1
ATOM 612 N N . ALA A 1 95 ? -7.046 33.549 -23.203 1.00 39.78 91 ALA A N 1
ATOM 613 C CA . ALA A 1 95 ? -5.786 33.763 -22.472 1.00 40.42 91 ALA A CA 1
ATOM 614 C C . ALA A 1 95 ? -4.990 32.444 -22.427 1.00 38.03 91 ALA A C 1
ATOM 615 O O . ALA A 1 95 ? -3.772 32.453 -22.526 1.00 38.60 91 ALA A O 1
ATOM 617 N N . ALA A 1 96 ? -5.700 31.325 -22.301 1.00 36.04 92 ALA A N 1
ATOM 618 C CA . ALA A 1 96 ? -5.098 29.999 -22.297 1.00 34.02 92 ALA A CA 1
ATOM 619 C C . ALA A 1 96 ? -4.460 29.666 -23.643 1.00 33.56 92 ALA A C 1
ATOM 620 O O . ALA A 1 96 ? -3.327 29.181 -23.684 1.00 33.93 92 ALA A O 1
ATOM 622 N N . VAL A 1 97 ? -5.189 29.908 -24.734 1.00 33.53 93 VAL A N 1
ATOM 623 C CA . VAL A 1 97 ? -4.685 29.683 -26.087 1.00 33.00 93 VAL A CA 1
ATOM 624 C C . VAL A 1 97 ? -3.481 30.557 -26.354 1.00 34.85 93 VAL A C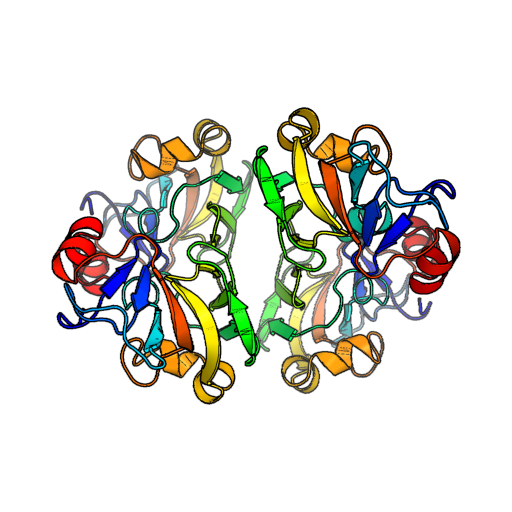 1
ATOM 625 O O . VAL A 1 97 ? -2.483 30.093 -26.916 1.00 33.74 93 VAL A O 1
ATOM 629 N N . ASP A 1 98 ? -3.581 31.826 -25.968 1.00 37.67 94 ASP A N 1
ATOM 630 C CA . ASP A 1 98 ? -2.510 32.783 -26.207 1.00 39.95 94 ASP A CA 1
ATOM 631 C C . ASP A 1 98 ? -1.253 32.506 -25.407 1.00 40.41 94 ASP A C 1
ATOM 632 O O . ASP A 1 98 ? -0.166 32.685 -25.918 1.00 41.38 94 ASP A O 1
ATOM 637 N N . ASP A 1 99 ? -1.397 32.090 -24.156 1.00 40.76 95 ASP A N 1
ATOM 638 C CA . ASP A 1 99 ? -0.242 31.819 -23.291 1.00 41.21 95 ASP A CA 1
ATOM 639 C C . ASP A 1 99 ? -0.406 30.435 -22.689 1.00 38.20 95 ASP A C 1
ATOM 640 O O . ASP A 1 99 ? -0.785 30.298 -21.541 1.00 38.32 95 ASP A O 1
ATOM 645 N N . PRO A 1 100 ? -0.120 29.397 -23.472 1.00 36.23 96 PRO A N 1
ATOM 646 C CA . PRO A 1 100 ? -0.415 28.063 -22.969 1.00 34.76 96 PRO A CA 1
ATOM 647 C C . PRO A 1 100 ? 0.400 27.667 -21.724 1.00 35.21 96 PRO A C 1
ATOM 648 O O . PRO A 1 100 ? -0.015 26.785 -20.996 1.00 34.52 96 PRO A O 1
ATOM 652 N N . ALA A 1 101 ? 1.502 28.356 -21.438 1.00 37.56 97 ALA A N 1
ATOM 653 C CA . ALA A 1 101 ? 2.174 28.196 -20.133 1.00 38.66 97 ALA A CA 1
ATOM 654 C C . ALA A 1 101 ? 1.226 28.375 -18.924 1.00 39.40 97 ALA A C 1
ATOM 655 O O . ALA A 1 101 ? 1.425 27.774 -17.867 1.00 39.99 97 ALA A O 1
ATOM 657 N N . THR A 1 102 ? 0.186 29.183 -19.078 1.00 40.20 98 THR A N 1
ATOM 658 C CA . THR A 1 102 ? -0.807 29.351 -18.014 1.00 40.61 98 THR A CA 1
ATOM 659 C C . THR A 1 102 ? -1.558 28.045 -17.639 1.00 37.85 98 THR A C 1
ATOM 660 O O . THR A 1 102 ? -1.942 27.849 -16.486 1.00 38.60 98 THR A O 1
ATOM 664 N N . ILE A 1 103 ? -1.787 27.163 -18.607 1.00 34.53 99 ILE A N 1
ATOM 665 C CA . ILE A 1 103 ? -2.521 25.932 -18.341 1.00 32.26 99 ILE A CA 1
ATOM 666 C C . ILE A 1 103 ? -1.700 25.070 -17.354 1.00 32.31 99 ILE A C 1
ATOM 667 O O . ILE A 1 103 ? -2.249 24.461 -16.427 1.00 31.76 99 ILE A O 1
ATOM 672 N N . ALA A 1 104 ? -0.387 25.056 -17.543 1.00 32.03 100 ALA A N 1
ATOM 673 C CA . ALA A 1 104 ? 0.488 24.273 -16.692 1.00 32.89 100 ALA A CA 1
ATOM 674 C C . ALA A 1 104 ? 0.582 24.840 -15.261 1.00 34.48 100 ALA A C 1
ATOM 675 O O . ALA A 1 104 ? 0.787 24.095 -14.327 1.00 33.65 100 ALA A O 1
ATOM 677 N N . THR A 1 105 ? 0.433 26.160 -15.120 1.00 36.53 101 THR A N 1
ATOM 678 C CA . THR A 1 105 ? 0.509 26.873 -13.826 1.00 38.77 101 THR A CA 1
ATOM 679 C C . THR A 1 105 ? -0.668 26.566 -12.929 1.00 38.52 101 THR A C 1
ATOM 680 O O . THR A 1 105 ? -0.557 26.589 -11.717 1.00 40.16 101 THR A O 1
ATOM 684 N N . ASP A 1 106 ? -1.830 26.361 -13.541 1.00 37.01 102 ASP A N 1
ATOM 685 C CA . ASP A 1 106 ? -3.097 26.422 -12.825 1.00 36.65 102 ASP A CA 1
ATOM 686 C C . ASP A 1 106 ? -4.192 25.747 -13.645 1.00 34.17 102 ASP A C 1
ATOM 687 O O . ASP A 1 106 ? -5.142 26.408 -14.091 1.00 34.38 102 ASP A O 1
ATOM 692 N N . PRO A 1 107 ? -4.055 24.427 -13.843 1.00 31.55 103 PRO A N 1
ATOM 693 C CA . PRO A 1 107 ? -4.918 23.681 -14.737 1.00 29.23 103 PRO A CA 1
ATOM 694 C C . PRO A 1 107 ? -6.364 23.615 -14.307 1.00 29.09 103 PRO A C 1
ATOM 695 O O . PRO A 1 107 ? -7.246 23.462 -15.160 1.00 27.81 103 PRO A O 1
ATOM 699 N N . TYR A 1 108 ? -6.609 23.697 -13.000 1.00 29.76 104 TYR A N 1
ATOM 700 C CA . TYR A 1 108 ? -7.958 23.682 -12.480 1.00 29.91 104 TYR A CA 1
ATOM 701 C C . TYR A 1 108 ? -8.557 25.091 -12.377 1.00 31.66 104 TYR A C 1
ATOM 702 O O . TYR A 1 108 ? -9.762 25.216 -12.194 1.00 32.09 104 TYR A O 1
ATOM 711 N N . GLY A 1 109 ? -7.735 26.143 -12.509 1.00 32.68 105 GLY A N 1
ATOM 712 C CA . GLY A 1 109 ? -8.197 27.543 -12.315 1.00 34.88 105 GLY A CA 1
ATOM 713 C C . GLY A 1 109 ? -8.119 28.387 -13.581 1.00 35.02 105 GLY A C 1
ATOM 714 O O . GLY A 1 109 ? -8.916 28.222 -14.494 1.00 33.83 105 GLY A O 1
ATOM 715 N N . ALA A 1 110 ? -7.128 29.271 -13.661 1.00 36.52 106 ALA A N 1
ATOM 716 C CA . ALA A 1 110 ? -6.983 30.154 -14.824 1.00 37.26 106 ALA A CA 1
ATOM 717 C C . ALA A 1 110 ? -6.712 29.403 -16.134 1.00 35.05 106 ALA A C 1
ATOM 718 O O . ALA A 1 110 ? -6.884 29.956 -17.208 1.00 35.68 106 ALA A O 1
ATOM 720 N N . GLY A 1 111 ? -6.267 28.152 -16.045 1.00 33.31 107 GLY A N 1
ATOM 721 C CA . GLY A 1 111 ? -6.016 27.329 -17.217 1.00 30.90 107 GLY A CA 1
ATOM 722 C C . GLY A 1 111 ? -7.193 26.540 -17.789 1.00 29.44 107 GLY A C 1
ATOM 723 O O . GLY A 1 111 ? -7.000 25.702 -18.663 1.00 27.98 107 GLY A O 1
ATOM 724 N N . TRP A 1 112 ? -8.409 26.797 -17.320 1.00 30.12 108 TRP A N 1
ATOM 725 C CA . TRP A 1 112 ? -9.609 26.227 -17.950 1.00 29.22 108 TRP A CA 1
ATOM 726 C C . TRP A 1 112 ? -9.609 26.547 -19.441 1.00 28.84 108 TRP A C 1
ATOM 727 O O . TRP A 1 112 ? -9.051 27.571 -19.878 1.00 29.80 108 TRP A O 1
ATOM 738 N N . LEU A 1 113 ? -10.212 25.673 -20.239 1.00 27.07 109 LEU A N 1
ATOM 739 C CA . LEU A 1 113 ? -10.033 25.738 -21.697 1.00 26.33 109 LEU A CA 1
ATOM 740 C C . LEU A 1 113 ? -11.260 26.256 -22.408 1.00 27.40 109 LEU A C 1
ATOM 741 O O . LEU A 1 113 ? -11.136 26.990 -23.381 1.00 28.81 109 LEU A O 1
ATOM 746 N N . TYR A 1 114 ? -12.441 25.848 -21.950 1.00 27.68 110 TYR A N 1
ATOM 747 C CA . TYR A 1 114 ? -13.713 26.289 -22.541 1.00 28.86 110 TYR A CA 1
ATOM 748 C C . TYR A 1 114 ? -14.878 26.035 -21.596 1.00 29.59 110 TYR A C 1
ATOM 749 O O . TYR A 1 114 ? -14.722 25.410 -20.561 1.00 28.93 110 TYR A O 1
ATOM 758 N N . SER A 1 115 ? -16.047 26.568 -21.935 1.00 31.28 111 SER A N 1
ATOM 759 C CA . SER A 1 115 ? -17.266 26.246 -21.200 1.00 31.81 111 SER A CA 1
ATOM 760 C C . SER A 1 115 ? -18.288 25.735 -22.187 1.00 31.87 111 SER A C 1
ATOM 761 O O . SER A 1 115 ? -18.367 26.224 -23.329 1.00 32.63 111 SER A O 1
ATOM 764 N N . VAL A 1 116 ? -19.049 24.742 -21.744 1.00 31.24 112 VAL A N 1
ATOM 765 C CA . VAL A 1 116 ? -20.054 24.081 -22.566 1.00 31.55 112 VAL A CA 1
ATOM 766 C C . VAL A 1 116 ? -21.401 24.139 -21.837 1.00 33.52 112 VAL A C 1
ATOM 767 O O . VAL A 1 116 ? -21.429 24.146 -20.605 1.00 33.42 112 VAL A O 1
ATOM 771 N N . GLN A 1 117 ? -22.497 24.205 -22.601 1.00 35.63 113 GLN A N 1
ATOM 772 C CA . GLN A 1 117 ? -23.854 24.109 -22.045 1.00 38.27 113 GLN A CA 1
ATOM 773 C C . GLN A 1 117 ? -24.317 22.674 -22.312 1.00 37.46 113 GLN A C 1
ATOM 774 O O . GLN A 1 117 ? -24.602 22.342 -23.436 1.00 38.14 113 GLN A O 1
ATOM 780 N N . PRO A 1 118 ? -24.350 21.800 -21.288 1.00 36.74 114 PRO A N 1
ATOM 781 C CA . PRO A 1 118 ? -24.447 20.363 -21.609 1.00 35.74 114 PRO A CA 1
ATOM 782 C C . PRO A 1 118 ? -25.847 19.846 -21.900 1.00 37.02 114 PRO A C 1
ATOM 783 O O . PRO A 1 118 ? -26.780 20.289 -21.284 1.00 39.01 114 PRO A O 1
ATOM 787 N N . THR A 1 119 ? -25.967 18.912 -22.838 1.00 36.29 115 THR A N 1
ATOM 788 C CA . THR A 1 119 ? -27.196 18.152 -23.049 1.00 37.70 115 THR A CA 1
ATOM 789 C C . THR A 1 119 ? -26.998 16.702 -22.641 1.00 36.58 115 THR A C 1
ATOM 790 O O . THR A 1 119 ? -27.947 15.952 -22.536 1.00 37.59 115 THR A O 1
ATOM 794 N N . ALA A 1 120 ? -25.747 16.307 -22.413 1.00 34.50 116 ALA A N 1
ATOM 795 C CA . ALA A 1 120 ? -25.426 14.952 -22.033 1.00 33.70 116 ALA A CA 1
ATOM 796 C C . ALA A 1 120 ? -23.979 14.907 -21.535 1.00 31.79 116 ALA A C 1
ATOM 797 O O . ALA A 1 120 ? -23.151 15.765 -21.914 1.00 30.96 116 ALA A O 1
ATOM 799 N N . VAL A 1 121 ? -23.693 13.931 -20.681 1.00 31.18 117 VAL A N 1
ATOM 800 C CA . VAL A 1 121 ? -22.350 13.697 -20.196 1.00 29.74 117 VAL A CA 1
ATOM 801 C C . VAL A 1 121 ? -21.945 12.255 -20.516 1.00 29.62 117 VAL A C 1
ATOM 802 O O . VAL A 1 121 ? -22.762 11.362 -20.476 1.00 30.86 117 VAL A O 1
ATOM 806 N N . GLY A 1 122 ? -20.682 12.034 -20.851 1.00 28.84 118 GLY A N 1
ATOM 807 C CA . GLY A 1 122 ? -20.120 10.673 -20.960 1.00 28.86 118 GLY A CA 1
ATOM 808 C C . GLY A 1 122 ? -19.788 10.075 -19.591 1.00 29.38 118 GLY A C 1
ATOM 809 O O . GLY A 1 122 ? -20.306 10.514 -18.551 1.00 29.30 118 GLY A O 1
ATOM 810 N N . GLU A 1 123 ? -18.931 9.052 -19.628 1.00 29.61 119 GLU A N 1
ATOM 811 C CA . GLU A 1 123 ? -18.362 8.393 -18.451 1.00 29.85 119 GLU A CA 1
ATOM 812 C C . GLU A 1 123 ? -17.575 9.400 -17.600 1.00 28.72 119 GLU A C 1
ATOM 813 O O . GLU A 1 123 ? -16.603 9.987 -18.042 1.00 28.38 119 GLU A O 1
ATOM 815 N N . LEU A 1 124 ? -18.037 9.636 -16.392 1.00 29.12 120 LEU A N 1
ATOM 816 C CA . LEU A 1 124 ? -17.381 10.572 -15.496 1.00 28.07 120 LEU A CA 1
ATOM 817 C C . LEU A 1 124 ? -16.957 9.849 -14.241 1.00 28.13 120 LEU A C 1
ATOM 818 O O . LEU A 1 124 ? -17.677 9.002 -13.749 1.00 28.76 120 LEU A O 1
ATOM 823 N N . LEU A 1 125 ? -15.769 10.197 -13.755 1.00 27.22 121 LEU A N 1
ATOM 824 C CA . LEU A 1 125 ? -15.173 9.626 -12.556 1.00 27.44 121 LEU A CA 1
ATOM 825 C C . LEU A 1 125 ? -15.163 10.675 -11.422 1.00 27.81 121 LEU A C 1
ATOM 826 O O . LEU A 1 125 ? -15.041 11.863 -11.681 1.00 27.27 121 LEU A O 1
ATOM 831 N N . THR A 1 126 ? -15.241 10.239 -10.164 1.00 29.06 122 THR A N 1
ATOM 832 C CA . THR A 1 126 ? -14.946 11.129 -9.024 1.00 29.57 122 THR A CA 1
ATOM 833 C C . THR A 1 126 ? -13.442 11.333 -8.902 1.00 29.25 122 THR A C 1
ATOM 834 O O . THR A 1 126 ? -12.674 10.560 -9.487 1.00 28.20 122 THR A O 1
ATOM 838 N N . ALA A 1 127 ? -13.012 12.343 -8.137 1.00 30.00 123 ALA A N 1
ATOM 839 C CA . ALA A 1 127 ? -11.556 12.566 -7.920 1.00 30.09 123 ALA A CA 1
ATOM 840 C C . ALA A 1 127 ? -10.866 11.334 -7.328 1.00 31.10 123 ALA A C 1
ATOM 841 O O . ALA A 1 127 ? -9.684 11.055 -7.617 1.00 31.10 123 ALA A O 1
ATOM 843 N N . SER A 1 128 ? -11.589 10.600 -6.501 1.00 32.42 124 SER A N 1
ATOM 844 C CA . SER A 1 128 ? -11.021 9.408 -5.904 1.00 34.07 124 SER A CA 1
ATOM 845 C C . SER A 1 128 ? -10.808 8.317 -6.964 1.00 33.46 124 SER A C 1
ATOM 846 O O . SER A 1 128 ? -9.718 7.720 -7.043 1.00 33.58 124 SER A O 1
ATOM 849 N N . GLU A 1 129 ? -11.821 8.085 -7.801 1.00 32.54 125 GLU A N 1
ATOM 850 C CA . GLU A 1 129 ? -11.703 7.050 -8.824 1.00 32.09 125 GLU A CA 1
ATOM 851 C C . GLU A 1 129 ? -10.588 7.367 -9.806 1.00 30.69 125 GLU A C 1
ATOM 852 O O . GLU A 1 129 ? -9.806 6.473 -10.177 1.00 30.80 125 GLU A O 1
ATOM 858 N N . TYR A 1 130 ? -10.485 8.638 -10.183 1.00 28.99 126 TYR A N 1
ATOM 859 C CA . TYR A 1 130 ? -9.492 9.086 -11.152 1.00 27.54 126 TYR A CA 1
ATOM 860 C C . TYR A 1 130 ? -8.077 9.004 -10.586 1.00 28.85 126 TYR A C 1
ATOM 861 O O . TYR A 1 130 ? -7.155 8.544 -11.271 1.00 29.54 126 TYR A O 1
ATOM 870 N N . ALA A 1 131 ? -7.911 9.446 -9.338 1.00 30.69 127 ALA A N 1
ATOM 871 C CA . ALA A 1 131 ? -6.644 9.314 -8.624 1.00 32.12 127 ALA A CA 1
ATOM 872 C C . ALA A 1 131 ? -6.203 7.861 -8.593 1.00 33.63 127 ALA A C 1
ATOM 873 O O . ALA A 1 131 ? -5.025 7.584 -8.839 1.00 34.56 127 ALA A O 1
ATOM 875 N N . GLY A 1 132 ? -7.145 6.953 -8.313 1.00 34.99 128 GLY A N 1
ATOM 876 C CA . GLY A 1 132 ? -6.914 5.497 -8.315 1.00 36.41 128 GLY A CA 1
ATOM 877 C C . GLY A 1 132 ? -6.496 4.911 -9.656 1.00 36.70 128 GLY A C 1
ATOM 878 O O . GLY A 1 132 ? -5.602 4.069 -9.722 1.00 38.09 128 GLY A O 1
ATOM 879 N N . GLN A 1 133 ? -7.107 5.373 -10.741 1.00 35.59 129 GLN A N 1
ATOM 880 C CA . GLN A 1 133 ? -6.667 4.972 -12.070 1.00 36.00 129 GLN A CA 1
ATOM 881 C C . GLN A 1 133 ? -5.241 5.435 -12.386 1.00 36.31 129 GLN A C 1
ATOM 882 O O . GLN A 1 133 ? -4.651 4.932 -13.333 1.00 36.93 129 GLN A O 1
ATOM 888 N N . ASN A 1 134 ? -4.727 6.431 -11.655 1.00 36.09 130 ASN A N 1
ATOM 889 C CA . ASN A 1 134 ? -3.437 7.052 -11.974 1.00 36.46 130 ASN A CA 1
ATOM 890 C C . ASN A 1 134 ? -2.319 6.771 -10.930 1.00 39.91 130 ASN A C 1
ATOM 891 O O . ASN A 1 134 ? -1.315 7.492 -10.859 1.00 40.14 130 ASN A O 1
ATOM 896 N N . GLY A 1 135 ? -2.503 5.706 -10.148 1.00 43.21 131 GLY A N 1
ATOM 897 C CA . GLY A 1 135 ? -1.555 5.295 -9.112 1.00 46.41 131 GLY A CA 1
ATOM 898 C C . GLY A 1 135 ? -1.243 6.339 -8.049 1.00 48.35 131 GLY A C 1
ATOM 899 O O . GLY A 1 135 ? -0.121 6.358 -7.521 1.00 52.50 131 GLY A O 1
ATOM 900 N N . LEU A 1 136 ? -2.212 7.204 -7.740 1.00 47.79 132 LEU A N 1
ATOM 901 C CA . LEU A 1 136 ? -2.056 8.260 -6.722 1.00 49.41 132 LEU A CA 1
ATOM 902 C C . LEU A 1 136 ? -2.797 7.858 -5.429 1.00 51.11 132 LEU A C 1
ATOM 903 O O . LEU A 1 136 ? -3.354 8.693 -4.718 1.00 50.86 132 LEU A O 1
ATOM 908 N N . ILE B 1 10 ? -5.799 12.301 -61.853 1.00 35.21 6 ILE B N 1
ATOM 909 C CA . ILE B 1 10 ? -7.089 12.784 -61.276 1.00 34.28 6 ILE B CA 1
ATOM 910 C C . ILE B 1 10 ? -8.168 12.219 -62.164 1.00 35.33 6 ILE B C 1
ATOM 911 O O . ILE B 1 10 ? -8.557 12.849 -63.146 1.00 36.87 6 ILE B O 1
ATOM 916 N N . PRO B 1 11 ? -8.639 11.012 -61.840 1.00 35.14 7 PRO B N 1
ATOM 917 C CA . PRO B 1 11 ? -9.667 10.437 -62.680 1.00 36.85 7 PRO B CA 1
ATOM 918 C C . PRO B 1 11 ? -10.954 11.224 -62.568 1.00 36.08 7 PRO B C 1
ATOM 919 O O . PRO B 1 11 ? -11.374 11.559 -61.464 1.00 34.55 7 PRO B O 1
ATOM 923 N N . GLY B 1 12 ? -11.582 11.509 -63.699 1.00 37.55 8 GLY B N 1
ATOM 924 C CA . GLY B 1 12 ? -12.841 12.259 -63.708 1.00 37.91 8 GLY B CA 1
ATOM 925 C C . GLY B 1 12 ? -14.100 11.437 -63.481 1.00 38.77 8 GLY B C 1
ATOM 926 O O . GLY B 1 12 ? -15.203 11.926 -63.707 1.00 40.21 8 GLY B O 1
ATOM 927 N N . ASP B 1 13 ? -13.939 10.198 -63.025 1.00 38.88 9 ASP B N 1
ATOM 928 C CA . ASP B 1 13 ? -15.061 9.309 -62.684 1.00 39.81 9 ASP B CA 1
ATOM 929 C C . ASP B 1 13 ? -15.659 9.583 -61.267 1.00 37.48 9 ASP B C 1
ATOM 930 O O . ASP B 1 13 ? -16.649 8.961 -60.884 1.00 39.17 9 ASP B O 1
ATOM 935 N N . ARG B 1 14 ? -15.101 10.512 -60.497 1.00 34.25 10 ARG B N 1
ATOM 936 C CA . ARG B 1 14 ? -15.545 10.696 -59.105 1.00 31.87 10 ARG B CA 1
ATOM 937 C C . ARG B 1 14 ? -15.444 12.143 -58.624 1.00 30.33 10 ARG B C 1
ATOM 938 O O . ARG B 1 14 ? -15.122 13.030 -59.399 1.00 30.78 10 ARG B O 1
ATOM 946 N N . SER B 1 15 ? -15.755 12.388 -57.352 1.00 29.07 11 SER B N 1
ATOM 947 C CA . SER B 1 15 ? -15.753 13.741 -56.788 1.00 27.94 11 SER B CA 1
ATOM 948 C C . SER B 1 15 ? -14.594 13.850 -55.792 1.00 26.16 11 SER B C 1
ATOM 949 O O . SER B 1 15 ? -14.076 12.830 -55.320 1.00 25.86 11 SER B O 1
ATOM 952 N N . TYR B 1 16 ? -14.204 15.081 -55.460 1.00 24.78 12 TYR B N 1
ATOM 953 C CA . TYR B 1 16 ? -13.039 15.326 -54.619 1.00 23.13 12 TYR B CA 1
ATOM 954 C C . TYR B 1 16 ? -13.339 16.372 -53.588 1.00 22.34 12 TYR B C 1
ATOM 955 O O . TYR B 1 16 ? -14.294 17.139 -53.733 1.00 23.00 12 TYR B O 1
ATOM 964 N N . THR B 1 17 ? -12.508 16.417 -52.555 1.00 20.93 13 THR B N 1
ATOM 965 C CA . THR B 1 17 ? -12.605 17.489 -51.585 1.00 21.00 13 THR B CA 1
ATOM 966 C C . THR B 1 17 ? -11.328 18.316 -51.598 1.00 20.99 13 THR B C 1
ATOM 967 O O . THR B 1 17 ? -10.297 17.837 -52.000 1.00 20.31 13 THR B O 1
ATOM 971 N N . ALA B 1 18 ? -11.453 19.574 -51.186 1.00 22.07 14 ALA B N 1
ATOM 972 C CA . ALA B 1 18 ? -10.323 20.447 -50.923 1.00 22.74 14 ALA B CA 1
ATOM 973 C C . ALA B 1 18 ? -9.329 19.819 -49.935 1.00 22.39 14 ALA B C 1
ATOM 974 O O . ALA B 1 18 ? -8.146 20.133 -49.981 1.00 23.50 14 ALA B O 1
ATOM 976 N N . ASP B 1 19 ? -9.789 18.918 -49.061 1.00 22.76 15 ASP B N 1
ATOM 977 C CA . ASP B 1 19 ? -8.866 18.197 -48.152 1.00 22.81 15 ASP B CA 1
ATOM 978 C C . ASP B 1 19 ? -8.125 16.974 -48.755 1.00 21.30 15 ASP B C 1
ATOM 979 O O . ASP B 1 19 ? -7.553 16.186 -48.017 1.00 20.52 15 ASP B O 1
ATOM 984 N N . HIS B 1 20 ? -8.129 16.825 -50.076 1.00 20.53 16 HIS B N 1
ATOM 985 C CA . HIS B 1 20 ? -7.370 15.748 -50.727 1.00 20.08 16 HIS B CA 1
ATOM 986 C C . HIS B 1 20 ? -7.926 14.350 -50.529 1.00 19.80 16 HIS B C 1
ATOM 987 O O . HIS B 1 20 ? -7.174 13.379 -50.455 1.00 19.43 16 HIS B O 1
ATOM 994 N N . GLU B 1 21 ? -9.256 14.258 -50.541 1.00 20.36 17 GLU B N 1
ATOM 995 C CA . GLU B 1 21 ? -9.973 12.995 -50.535 1.00 21.18 17 GLU B CA 1
ATOM 996 C C . GLU B 1 21 ? -10.831 12.901 -51.753 1.00 21.47 17 GLU B C 1
ATOM 997 O O . GLU B 1 21 ? -11.077 13.897 -52.418 1.00 21.87 17 GLU B O 1
ATOM 1003 N N . TRP B 1 22 ? -11.283 11.687 -52.031 1.00 21.48 18 TRP B N 1
ATOM 1004 C CA . TRP B 1 22 ? -12.229 11.425 -53.089 1.00 22.28 18 TRP B CA 1
ATOM 1005 C C . TRP B 1 22 ? -13.383 10.624 -52.597 1.00 22.97 18 TRP B C 1
ATOM 1006 O O . TRP B 1 22 ? -13.259 9.864 -51.665 1.00 22.68 18 TRP B O 1
ATOM 1017 N N . ILE B 1 23 ? -14.528 10.778 -53.244 1.00 24.14 19 ILE B N 1
ATOM 1018 C CA . ILE B 1 23 ? -15.684 9.941 -52.937 1.00 25.32 19 ILE B CA 1
ATOM 1019 C C . ILE B 1 23 ? -16.275 9.518 -54.283 1.00 27.21 19 ILE B C 1
ATOM 1020 O O . ILE B 1 23 ? -16.331 10.321 -55.209 1.00 26.95 19 ILE B O 1
ATOM 1025 N N . ASP B 1 24 ? -16.686 8.244 -54.373 1.00 29.38 20 ASP B N 1
ATOM 1026 C CA . ASP B 1 24 ? -17.246 7.639 -55.601 1.00 31.39 20 ASP B CA 1
ATOM 1027 C C . ASP B 1 24 ? -18.691 8.023 -55.802 1.00 32.38 20 ASP B C 1
ATOM 1028 O O . ASP B 1 24 ? -19.563 7.196 -55.801 1.00 34.11 20 ASP B O 1
ATOM 1033 N N . ILE B 1 25 ? -18.907 9.317 -55.945 1.00 32.17 21 ILE B N 1
ATOM 1034 C CA . ILE B 1 25 ? -20.081 9.886 -56.529 1.00 33.80 21 ILE B CA 1
ATOM 1035 C C . ILE B 1 25 ? -19.584 10.663 -57.755 1.00 34.75 21 ILE B C 1
ATOM 1036 O O . ILE B 1 25 ? -18.703 11.564 -57.654 1.00 32.80 21 ILE B O 1
ATOM 1041 N N . ALA B 1 26 ? -20.103 10.277 -58.919 1.00 37.30 22 ALA B N 1
ATOM 1042 C CA . ALA B 1 26 ? -19.895 11.027 -60.144 1.00 38.89 22 ALA B CA 1
ATOM 1043 C C . ALA B 1 26 ? -20.383 12.453 -59.922 1.00 39.66 22 ALA B C 1
ATOM 1044 O O . ALA B 1 26 ? -21.355 12.665 -59.227 1.00 39.94 22 ALA B O 1
ATOM 1046 N N . PRO B 1 27 ? -19.703 13.445 -60.503 1.00 42.25 23 PRO B N 1
ATOM 1047 C CA . PRO B 1 27 ? -20.041 14.824 -60.171 1.00 43.19 23 PRO B CA 1
ATOM 1048 C C . PRO B 1 27 ? -21.285 15.286 -60.941 1.00 46.41 23 PRO B C 1
ATOM 1049 O O . PRO B 1 27 ? -21.278 15.321 -62.183 1.00 47.67 23 PRO B O 1
ATOM 1053 N N . GLY B 1 28 ? -22.347 15.575 -60.182 1.00 47.95 24 GLY B N 1
ATOM 1054 C CA . GLY B 1 28 ? -23.675 15.885 -60.715 1.00 50.55 24 GLY B CA 1
ATOM 1055 C C . GLY B 1 28 ? -24.687 14.824 -60.312 1.00 52.95 24 GLY B C 1
ATOM 1056 O O . GLY B 1 28 ? -25.897 15.063 -60.338 1.00 54.87 24 GLY B O 1
ATOM 1057 N N . ALA B 1 29 ? -24.200 13.645 -59.930 1.00 53.00 25 ALA B N 1
ATOM 1058 C CA . ALA B 1 29 ? -25.062 12.484 -59.747 1.00 54.32 25 ALA B CA 1
ATOM 1059 C C . ALA B 1 29 ? -25.857 12.564 -58.449 1.00 56.40 25 ALA B C 1
ATOM 1060 O O . ALA B 1 29 ? -25.439 13.244 -57.515 1.00 56.64 25 ALA B O 1
ATOM 1062 N N . ALA B 1 30 ? -27.009 11.882 -58.396 1.00 60.50 26 ALA B N 1
ATOM 1063 C CA . ALA B 1 30 ? -27.680 11.628 -57.123 1.00 61.81 26 ALA B CA 1
ATOM 1064 C C . ALA B 1 30 ? -26.732 10.805 -56.259 1.00 62.18 26 ALA B C 1
ATOM 1065 O O . ALA B 1 30 ? -25.983 9.960 -56.770 1.00 60.38 26 ALA B O 1
ATOM 1067 N N . THR B 1 31 ? -26.754 11.068 -54.954 1.00 63.03 27 THR B N 1
ATOM 1068 C CA . THR B 1 31 ? -25.989 10.279 -54.023 1.00 62.57 27 THR B CA 1
ATOM 1069 C C . THR B 1 31 ? -26.601 8.883 -54.112 1.00 66.15 27 THR B C 1
ATOM 1070 O O . THR B 1 31 ? -27.817 8.725 -53.922 1.00 68.96 27 THR B O 1
ATOM 1074 N N . PRO B 1 32 ? -25.776 7.873 -54.467 1.00 67.01 28 PRO B N 1
ATOM 1075 C CA . PRO B 1 32 ? -26.333 6.558 -54.824 1.00 69.33 28 PRO B CA 1
ATOM 1076 C C . PRO B 1 32 ? -27.177 5.933 -53.725 1.00 71.54 28 PRO B C 1
ATOM 1077 O O . PRO B 1 32 ? -27.014 6.271 -52.546 1.00 72.37 28 PRO B O 1
ATOM 1081 N N . ASP B 1 33 ? -28.056 5.013 -54.116 1.00 73.79 29 ASP B N 1
ATOM 1082 C CA . ASP B 1 33 ? -28.863 4.272 -53.155 1.00 73.86 29 ASP B CA 1
ATOM 1083 C C . ASP B 1 33 ? -27.941 3.544 -52.163 1.00 69.87 29 ASP B C 1
ATOM 1084 O O . ASP B 1 33 ? -28.245 3.489 -50.972 1.00 70.17 29 ASP B O 1
ATOM 1086 N N . GLY B 1 34 ? -26.800 3.043 -52.648 1.00 65.60 30 GLY B N 1
ATOM 1087 C CA . GLY B 1 34 ? -25.889 2.209 -51.843 1.00 61.51 30 GLY B CA 1
ATOM 1088 C C . GLY B 1 34 ? -24.559 2.804 -51.370 1.00 57.25 30 GLY B C 1
ATOM 1089 O O . GLY B 1 34 ? -24.302 4.003 -51.527 1.00 54.92 30 GLY B O 1
ATOM 1090 N N . PRO B 1 35 ? -23.708 1.959 -50.760 1.00 53.82 31 PRO B N 1
ATOM 1091 C CA . PRO B 1 35 ? -22.399 2.321 -50.217 1.00 48.77 31 PRO B CA 1
ATOM 1092 C C . PRO B 1 35 ? -21.350 2.791 -51.244 1.00 45.69 31 PRO B C 1
ATOM 1093 O O . PRO B 1 35 ? -21.115 2.120 -52.260 1.00 46.33 31 PRO B O 1
ATOM 1097 N N . VAL B 1 36 ? -20.719 3.926 -50.959 1.00 40.10 32 VAL B N 1
ATOM 1098 C CA . VAL B 1 36 ? -19.748 4.484 -51.872 1.00 37.83 32 VAL B CA 1
ATOM 1099 C C . VAL B 1 36 ? -18.415 4.588 -51.186 1.00 34.55 3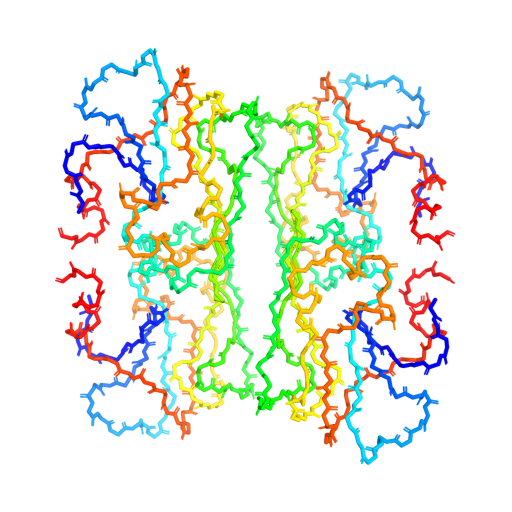2 VAL B C 1
ATOM 1100 O O . VAL B 1 36 ? -18.332 4.957 -50.013 1.00 33.45 32 VAL B O 1
ATOM 1104 N N . ARG B 1 37 ? -17.378 4.233 -51.923 1.00 33.32 33 ARG B N 1
ATOM 1105 C CA . ARG B 1 37 ? -16.008 4.257 -51.389 1.00 31.41 33 ARG B CA 1
ATOM 1106 C C . ARG B 1 37 ? -15.413 5.667 -51.246 1.00 28.39 33 ARG B C 1
ATOM 1107 O O . ARG B 1 37 ? -15.805 6.602 -51.949 1.00 27.78 33 ARG B O 1
ATOM 1115 N N . VAL B 1 38 ? -14.491 5.794 -50.290 1.00 26.53 34 VAL B N 1
ATOM 1116 C CA . VAL B 1 38 ? -13.776 7.016 -50.017 1.00 24.22 34 VAL B CA 1
ATOM 1117 C C . VAL B 1 38 ? -12.316 6.669 -49.901 1.00 23.63 34 VAL B C 1
ATOM 1118 O O . VAL B 1 38 ? -11.984 5.628 -49.300 1.00 24.57 34 VAL B O 1
ATOM 1122 N N . GLY B 1 39 ? -11.450 7.523 -50.467 1.00 22.17 35 GLY B N 1
ATOM 1123 C CA . GLY B 1 39 ? -9.999 7.402 -50.273 1.00 21.44 35 GLY B CA 1
ATOM 1124 C C . GLY B 1 39 ? -9.268 8.733 -50.330 1.00 20.05 35 GLY B C 1
ATOM 1125 O O . GLY B 1 39 ? -9.899 9.801 -50.325 1.00 19.11 35 GLY B O 1
ATOM 1126 N N . ILE B 1 40 ? -7.933 8.659 -50.379 1.00 19.85 36 ILE B N 1
ATOM 1127 C CA . ILE B 1 40 ? -7.088 9.847 -50.525 1.00 18.89 36 ILE B CA 1
ATOM 1128 C C . ILE B 1 40 ? -6.522 9.895 -51.934 1.00 19.82 36 ILE B C 1
ATOM 1129 O O . ILE B 1 40 ? -6.324 8.863 -52.568 1.00 21.04 36 ILE B O 1
ATOM 1134 N N . THR B 1 41 ? -6.257 11.106 -52.411 1.00 19.35 37 THR B N 1
ATOM 1135 C CA . THR B 1 41 ? -5.789 11.314 -53.771 1.00 20.13 37 THR B CA 1
ATOM 1136 C C . THR B 1 41 ? -4.281 11.013 -53.982 1.00 20.93 37 THR B C 1
ATOM 1137 O O . THR B 1 41 ? -3.510 10.792 -53.041 1.00 20.41 37 THR B O 1
ATOM 1141 N N . SER B 1 42 ? -3.875 11.003 -55.242 1.00 22.14 38 SER B N 1
ATOM 1142 C CA . SER B 1 42 ? -2.479 10.959 -55.578 1.00 23.24 38 SER B CA 1
ATOM 1143 C C . SER B 1 42 ? -1.747 12.159 -55.012 1.00 22.76 38 SER B C 1
ATOM 1144 O O . SER B 1 42 ? -0.558 12.059 -54.677 1.00 23.52 38 SER B O 1
ATOM 1147 N N . VAL B 1 43 ? -2.419 13.298 -54.932 1.00 21.97 39 VAL B N 1
ATOM 1148 C CA . VAL B 1 43 ? -1.773 14.472 -54.410 1.00 21.75 39 VAL B CA 1
ATOM 1149 C C . VAL B 1 43 ? -1.503 14.284 -52.931 1.00 20.67 39 VAL B C 1
ATOM 1150 O O . VAL B 1 43 ? -0.408 14.622 -52.453 1.00 20.97 39 VAL B O 1
ATOM 1154 N N . ALA B 1 44 ? -2.454 13.709 -52.203 1.00 19.70 40 ALA B N 1
ATOM 1155 C CA . ALA B 1 44 ? -2.207 13.450 -50.780 1.00 18.83 40 ALA B CA 1
ATOM 1156 C C . ALA B 1 44 ? -1.024 12.492 -50.605 1.00 19.54 40 ALA B C 1
ATOM 1157 O O . ALA B 1 44 ? -0.181 12.688 -49.742 1.00 19.38 40 ALA B O 1
ATOM 1159 N N . VAL B 1 45 ? -0.950 11.475 -51.456 1.00 20.33 41 VAL B N 1
ATOM 1160 C CA . VAL B 1 45 ? 0.100 10.490 -51.355 1.00 20.85 41 VAL B CA 1
ATOM 1161 C C . VAL B 1 45 ? 1.455 11.172 -51.544 1.00 21.51 41 VAL B C 1
ATOM 1162 O O . VAL B 1 45 ? 2.369 10.925 -50.759 1.00 21.56 41 VAL B O 1
ATOM 1166 N N . GLU B 1 46 ? 1.585 12.021 -52.568 1.00 22.22 42 GLU B N 1
ATOM 1167 C CA A GLU B 1 46 ? 2.877 12.685 -52.820 0.50 23.23 42 GLU B CA 1
ATOM 1168 C CA B GLU B 1 46 ? 2.849 12.730 -52.861 0.50 23.37 42 GLU B CA 1
ATOM 1169 C C . GLU B 1 46 ? 3.255 13.629 -51.685 1.00 22.60 42 GLU B C 1
ATOM 1170 O O . GLU B 1 46 ? 4.418 13.697 -51.325 1.00 23.69 42 GLU B O 1
ATOM 1181 N N . ALA B 1 47 ? 2.276 14.285 -51.075 1.00 21.49 43 ALA B N 1
ATOM 1182 C CA . ALA B 1 47 ? 2.502 15.177 -49.933 1.00 21.54 43 ALA B CA 1
ATOM 1183 C C . ALA B 1 47 ? 2.995 14.446 -48.681 1.00 21.74 43 ALA B C 1
ATOM 1184 O O . ALA B 1 47 ? 3.865 14.949 -47.986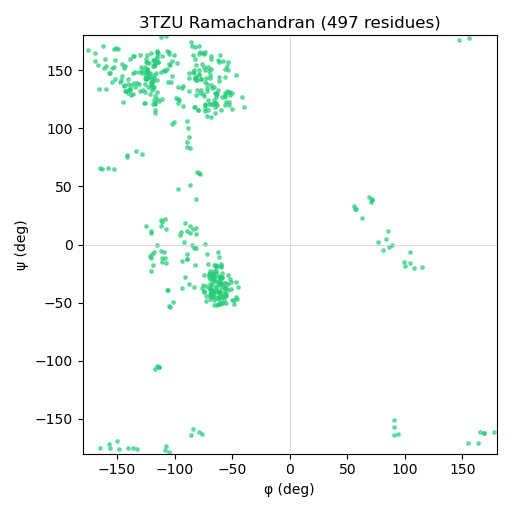 1.00 22.14 43 ALA B O 1
ATOM 1186 N N . LEU B 1 48 ? 2.410 13.286 -48.383 1.00 21.56 44 LEU B N 1
ATOM 1187 C CA . LEU B 1 48 ? 2.674 12.584 -47.123 1.00 21.74 44 LEU B CA 1
ATOM 1188 C C . LEU B 1 48 ? 4.052 11.883 -47.073 1.00 23.27 44 LEU B C 1
ATOM 1189 O O . LEU B 1 48 ? 4.724 11.904 -46.047 1.00 22.41 44 LEU B O 1
ATOM 1194 N N . GLY B 1 49 ? 4.437 11.253 -48.190 1.00 24.85 45 GLY B N 1
ATOM 1195 C CA . GLY B 1 49 ? 5.542 10.294 -48.205 1.00 26.82 45 GLY B CA 1
ATOM 1196 C C . GLY B 1 49 ? 5.048 8.882 -47.940 1.00 27.80 45 GLY B C 1
ATOM 1197 O O . GLY B 1 49 ? 3.855 8.581 -47.983 1.00 29.05 45 GLY B O 1
ATOM 1198 N N . ASP B 1 50 ? 5.972 8.015 -47.605 1.00 29.56 46 ASP B N 1
ATOM 1199 C CA . ASP B 1 50 ? 5.675 6.604 -47.392 1.00 30.17 46 ASP B CA 1
ATOM 1200 C C . ASP B 1 50 ? 4.757 6.418 -46.194 1.00 28.14 46 ASP B C 1
ATOM 1201 O O . ASP B 1 50 ? 5.113 6.725 -45.048 1.00 27.12 46 ASP B O 1
ATOM 1206 N N . LEU B 1 51 ? 3.547 5.961 -46.483 1.00 27.31 47 LEU B N 1
ATOM 1207 C CA . LEU B 1 51 ? 2.565 5.672 -45.463 1.00 26.13 47 LEU B CA 1
ATOM 1208 C C . LEU B 1 51 ? 3.032 4.510 -44.571 1.00 26.69 47 LEU B C 1
ATOM 1209 O O . LEU B 1 51 ? 3.422 3.458 -45.072 1.00 27.99 47 LEU B O 1
ATOM 1214 N N . VAL B 1 52 ? 2.972 4.718 -43.253 1.00 25.29 48 VAL B N 1
ATOM 1215 C CA . VAL B 1 52 ? 3.297 3.681 -42.285 1.00 25.94 48 VAL B CA 1
ATOM 1216 C C . VAL B 1 52 ? 2.141 3.301 -41.361 1.00 25.61 48 VAL B C 1
ATOM 1217 O O . VAL B 1 52 ? 2.186 2.252 -40.757 1.00 27.17 48 VAL B O 1
ATOM 1221 N N . PHE B 1 53 ? 1.101 4.130 -41.245 1.00 24.01 49 PHE B N 1
ATOM 1222 C CA . PHE B 1 53 ? -0.020 3.797 -40.347 1.00 24.02 49 PHE B CA 1
ATOM 1223 C C . PHE B 1 53 ? -1.315 4.469 -40.783 1.00 22.89 49 PHE B C 1
ATOM 1224 O O . PHE B 1 53 ? -1.331 5.631 -41.213 1.00 21.32 49 PHE B O 1
ATOM 1232 N N . VAL B 1 54 ? -2.398 3.719 -40.672 1.00 23.96 50 VAL B N 1
ATOM 1233 C CA . VAL B 1 54 ? -3.719 4.193 -41.063 1.00 24.04 50 VAL B CA 1
ATOM 1234 C C . VAL B 1 54 ? -4.686 3.819 -39.972 1.00 25.99 50 VAL B C 1
ATOM 1235 O O . VAL B 1 54 ? -4.625 2.689 -39.434 1.00 28.04 50 VAL B O 1
ATOM 1239 N N . GLN B 1 55 ? -5.545 4.777 -39.619 1.00 26.69 51 GLN B N 1
ATOM 1240 C CA . GLN B 1 55 ? -6.607 4.579 -38.628 1.00 29.62 51 GLN B CA 1
ATOM 1241 C C . GLN B 1 55 ? -7.947 4.961 -39.257 1.00 28.55 51 GLN B C 1
ATOM 1242 O O . GLN B 1 55 ? -8.142 6.092 -39.716 1.00 26.40 51 GLN B O 1
ATOM 1248 N N . LEU B 1 56 ? -8.868 4.009 -39.271 1.00 29.60 52 LEU B N 1
ATOM 1249 C CA . LEU B 1 56 ? -10.148 4.175 -39.952 1.00 29.76 52 LEU B CA 1
ATOM 1250 C C . LEU B 1 56 ? -11.282 4.176 -38.952 1.00 31.14 52 LEU B C 1
ATOM 1251 O O . LEU B 1 56 ? -11.156 3.636 -37.855 1.00 32.38 52 LEU B O 1
ATOM 1256 N N . PRO B 1 57 ? -12.414 4.776 -39.325 1.00 31.87 53 PRO B N 1
ATOM 1257 C CA . PRO B 1 57 ? -13.586 4.606 -38.480 1.00 33.71 53 PRO B CA 1
ATOM 1258 C C . PRO B 1 57 ? -14.042 3.171 -38.575 1.00 36.07 53 PRO B C 1
ATOM 1259 O O . PRO B 1 57 ? -13.679 2.467 -39.500 1.00 36.17 53 PRO B O 1
ATOM 1263 N N . GLU B 1 58 ? -14.844 2.733 -37.635 1.00 38.84 54 GLU B N 1
ATOM 1264 C CA . GLU B 1 58 ? -15.212 1.326 -37.618 1.00 42.10 54 GLU B CA 1
ATOM 1265 C C . GLU B 1 58 ? -16.565 1.125 -38.268 1.00 41.87 54 GLU B C 1
ATOM 1266 O O . GLU B 1 58 ? -17.379 2.055 -38.371 1.00 40.38 54 GLU B O 1
ATOM 1272 N N . VAL B 1 59 ? -16.770 -0.097 -38.740 1.00 42.31 55 VAL B N 1
ATOM 1273 C CA . VAL B 1 59 ? -17.996 -0.472 -39.377 1.00 42.77 55 VAL B CA 1
ATOM 1274 C C . VAL B 1 59 ? -19.109 -0.225 -38.353 1.00 44.15 55 VAL B C 1
ATOM 1275 O O . VAL B 1 59 ? -19.006 -0.660 -37.208 1.00 44.19 55 VAL B O 1
ATOM 1279 N N . GLY B 1 60 ? -20.128 0.538 -38.764 1.00 43.83 56 GLY B N 1
ATOM 1280 C CA . GLY B 1 60 ? -21.298 0.810 -37.914 1.00 45.61 56 GLY B CA 1
ATOM 1281 C C . GLY B 1 60 ? -21.340 2.226 -37.380 1.00 43.65 56 GLY B C 1
ATOM 1282 O O . GLY B 1 60 ? -22.389 2.731 -36.991 1.00 44.14 56 GLY B O 1
ATOM 1283 N N . GLU B 1 61 ? -20.188 2.872 -37.373 1.00 41.52 57 GLU B N 1
ATOM 1284 C CA . GLU B 1 61 ? -20.071 4.236 -36.903 1.00 40.31 57 GLU B CA 1
ATOM 1285 C C . GLU B 1 61 ? -20.757 5.198 -37.859 1.00 39.29 57 GLU B C 1
ATOM 1286 O O . GLU B 1 61 ? -20.734 5.000 -39.076 1.00 38.40 57 GLU B O 1
ATOM 1292 N N . THR B 1 62 ? -21.388 6.223 -37.294 1.00 39.15 58 THR B N 1
ATOM 1293 C CA . THR B 1 62 ? -21.898 7.344 -38.056 1.00 38.47 58 THR B CA 1
ATOM 1294 C C . THR B 1 62 ? -20.848 8.471 -38.124 1.00 36.34 58 THR B C 1
ATOM 1295 O O . THR B 1 62 ? -20.457 8.999 -37.093 1.00 36.82 58 THR B O 1
ATOM 1299 N N . VAL B 1 63 ? -20.398 8.842 -39.320 1.00 34.33 59 VAL B N 1
ATOM 1300 C CA . VAL B 1 63 ? -19.543 10.046 -39.481 1.00 32.38 59 VAL B CA 1
ATOM 1301 C C . VAL B 1 63 ? -20.364 11.233 -39.983 1.00 32.65 59 VAL B C 1
ATOM 1302 O O . VAL B 1 63 ? -21.515 11.068 -40.436 1.00 33.91 59 VAL B O 1
ATOM 1306 N N . SER B 1 64 ? -19.804 12.432 -39.841 1.00 31.69 60 SER B N 1
ATOM 1307 C CA . SER B 1 64 ? -20.421 13.657 -40.373 1.00 32.04 60 SER B CA 1
ATOM 1308 C C . SER B 1 64 ? -19.500 14.319 -41.391 1.00 30.12 60 SER B C 1
ATOM 1309 O O . SER B 1 64 ? -18.292 14.411 -41.156 1.00 28.55 60 SER B O 1
ATOM 1312 N N . ALA B 1 65 ? -20.073 14.808 -42.504 1.00 30.12 61 ALA B N 1
ATOM 1313 C CA . ALA B 1 65 ? -19.288 15.546 -43.498 1.00 29.00 61 ALA B CA 1
ATOM 1314 C C . ALA B 1 65 ? -18.517 16.676 -42.792 1.00 28.90 61 ALA B C 1
ATOM 1315 O O . ALA B 1 65 ? -19.096 17.449 -42.037 1.00 30.01 61 ALA B O 1
ATOM 1317 N N . GLY B 1 66 ? -17.209 16.740 -43.035 1.00 28.13 62 GLY B N 1
ATOM 1318 C CA . GLY B 1 66 ? -16.346 17.828 -42.524 1.00 28.14 62 GLY B CA 1
ATOM 1319 C C . GLY B 1 66 ? -15.761 17.543 -41.142 1.00 28.21 62 GLY B C 1
ATOM 1320 O O . GLY B 1 66 ? -15.008 18.346 -40.598 1.00 27.41 62 GLY B O 1
ATOM 1321 N N . GLU B 1 67 ? -16.092 16.395 -40.568 1.00 28.84 63 GLU B N 1
ATOM 1322 C CA . GLU B 1 67 ? -15.569 16.057 -39.256 1.00 30.41 63 GLU B CA 1
ATOM 1323 C C . GLU B 1 67 ? -14.459 15.043 -39.444 1.00 30.14 63 GLU B C 1
ATOM 1324 O O . GLU B 1 67 ? -14.533 14.155 -40.275 1.00 28.79 63 GLU B O 1
ATOM 1326 N N . SER B 1 68 ? -13.404 15.214 -38.678 1.00 32.07 64 SER B N 1
ATOM 1327 C CA . SER B 1 68 ? -12.256 14.332 -38.730 1.00 33.32 64 SER B CA 1
ATOM 1328 C C . SER B 1 68 ? -12.593 12.912 -38.273 1.00 35.17 64 SER B C 1
ATOM 1329 O O . SER B 1 68 ? -12.960 12.745 -37.127 1.00 36.82 64 SER B O 1
ATOM 1332 N N . CYS B 1 69 ? -12.453 11.907 -39.142 1.00 35.88 65 CYS B N 1
ATOM 1333 C CA . CYS B 1 69 ? -12.971 10.558 -38.843 1.00 37.00 65 CYS B CA 1
ATOM 1334 C C . CYS B 1 69 ? -11.926 9.455 -38.822 1.00 34.03 65 CYS B C 1
ATOM 1335 O O . CYS B 1 69 ? -12.281 8.283 -38.772 1.00 38.19 65 CYS B O 1
ATOM 1338 N N . GLY B 1 70 ? -10.657 9.816 -38.840 1.00 30.04 66 GLY B N 1
ATOM 1339 C CA . GLY B 1 70 ? -9.551 8.860 -38.792 1.00 27.55 66 GLY B CA 1
ATOM 1340 C C . GLY B 1 70 ? -8.246 9.577 -39.099 1.00 24.86 66 GLY B C 1
ATOM 1341 O O . GLY B 1 70 ? -8.183 10.809 -39.005 1.00 22.55 66 GLY B O 1
ATOM 1342 N N . GLU B 1 71 ? -7.205 8.818 -39.457 1.00 23.57 67 GLU B N 1
ATOM 1343 C CA . GLU B 1 71 ? -5.927 9.423 -39.872 1.00 22.52 67 GLU B CA 1
ATOM 1344 C C . GLU B 1 71 ? -5.096 8.574 -40.824 1.00 21.01 67 GLU B C 1
ATOM 1345 O O . GLU B 1 71 ? -5.218 7.360 -40.862 1.00 21.00 67 GLU B O 1
ATOM 1351 N N . VAL B 1 72 ? -4.280 9.252 -41.625 1.00 19.40 68 VAL B N 1
ATOM 1352 C CA . VAL B 1 72 ? -3.264 8.611 -42.443 1.00 19.08 68 VAL B CA 1
ATOM 1353 C C . VAL B 1 72 ? -1.926 9.179 -42.016 1.00 18.54 68 VAL B C 1
ATOM 1354 O O . VAL B 1 72 ? -1.807 10.374 -41.843 1.00 18.37 68 VAL B O 1
ATOM 1358 N N . GLU B 1 73 ? -0.906 8.331 -41.868 1.00 18.90 69 GLU B N 1
ATOM 1359 C CA . GLU B 1 73 ? 0.372 8.758 -41.310 1.00 18.68 69 GLU B CA 1
ATOM 1360 C C . GLU B 1 73 ? 1.590 8.190 -42.013 1.00 19.35 69 GLU B C 1
ATOM 1361 O O . GLU B 1 73 ? 1.665 6.996 -42.247 1.00 20.49 69 GLU B O 1
ATOM 1367 N N . SER B 1 74 ? 2.553 9.061 -42.318 1.00 19.35 70 SER B N 1
ATOM 1368 C CA . SER B 1 74 ? 3.845 8.681 -42.880 1.00 20.38 70 SER B CA 1
ATOM 1369 C C . SER B 1 74 ? 4.876 8.865 -41.817 1.00 21.10 70 SER B C 1
ATOM 1370 O O . SER B 1 74 ? 4.541 9.212 -40.707 1.00 20.71 70 SER B O 1
ATOM 1373 N N . THR B 1 75 ? 6.138 8.624 -42.162 1.00 22.56 71 THR B N 1
ATOM 1374 C CA . THR B 1 75 ? 7.233 8.783 -41.227 1.00 24.06 71 THR B CA 1
ATOM 1375 C C . THR B 1 75 ? 7.382 10.233 -40.799 1.00 23.60 71 THR B C 1
ATOM 1376 O O . THR B 1 75 ? 7.893 10.499 -39.750 1.00 23.86 71 THR B O 1
ATOM 1380 N N . LYS B 1 76 ? 6.902 11.171 -41.593 1.00 23.55 72 LYS B N 1
ATOM 1381 C CA . LYS B 1 76 ? 7.060 12.570 -41.221 1.00 24.42 72 LYS B CA 1
ATOM 1382 C C . LYS B 1 76 ? 5.769 13.352 -41.000 1.00 22.70 72 LYS B C 1
ATOM 1383 O O . LYS B 1 76 ? 5.835 14.482 -40.543 1.00 22.82 72 LYS B O 1
ATOM 1389 N N . THR B 1 77 ? 4.622 12.754 -41.283 1.00 21.07 73 THR B N 1
ATOM 1390 C CA . THR B 1 77 ? 3.373 13.504 -41.303 1.00 20.31 73 THR B CA 1
ATOM 1391 C C . THR B 1 77 ? 2.177 12.703 -40.761 1.00 19.52 73 THR B C 1
ATOM 1392 O O . THR B 1 77 ? 2.008 11.523 -41.117 1.00 18.95 73 THR B O 1
ATOM 1396 N N . VAL B 1 78 ? 1.407 13.343 -39.872 1.00 19.30 74 VAL B N 1
ATOM 1397 C CA . VAL B 1 78 ? 0.130 12.812 -39.376 1.00 19.57 74 VAL B CA 1
ATOM 1398 C C . VAL B 1 78 ? -0.984 13.722 -39.889 1.00 19.35 74 VAL B C 1
ATOM 1399 O O . VAL B 1 78 ? -0.966 14.939 -39.660 1.00 18.90 74 VAL B O 1
ATOM 1403 N N . SER B 1 79 ? -1.932 13.142 -40.590 1.00 19.60 75 SER B N 1
ATOM 1404 C CA . SER B 1 79 ? -2.940 13.951 -41.218 1.00 20.47 75 SER B CA 1
ATOM 1405 C C . SER B 1 79 ? -4.339 13.343 -41.065 1.00 19.97 75 SER B C 1
ATOM 1406 O O . SER B 1 79 ? -4.586 12.163 -41.341 1.00 19.95 75 SER B O 1
ATOM 1409 N N . ASP B 1 80 ? -5.255 14.172 -40.599 1.00 19.95 76 ASP B N 1
ATOM 1410 C CA . ASP B 1 80 ? -6.623 13.747 -40.371 1.00 20.39 76 ASP B CA 1
ATOM 1411 C C . ASP B 1 80 ? -7.436 13.433 -41.630 1.00 19.97 76 ASP B C 1
ATOM 1412 O O . ASP B 1 80 ? -7.378 14.133 -42.623 1.00 18.96 76 ASP B O 1
ATOM 1417 N N . LEU B 1 81 ? -8.196 12.344 -41.577 1.00 20.50 77 LEU B N 1
ATOM 1418 C CA . LEU B 1 81 ? -9.173 12.112 -42.605 1.00 21.29 77 LEU B CA 1
ATOM 1419 C C . LEU B 1 81 ? -10.366 12.996 -42.219 1.00 21.49 77 LEU B C 1
ATOM 1420 O O . LEU B 1 81 ? -10.736 13.073 -41.047 1.00 24.15 77 LEU B O 1
ATOM 1425 N N . ILE B 1 82 ? -10.891 13.728 -43.178 1.00 20.77 78 ILE B N 1
ATOM 1426 C CA . ILE B 1 82 ? -12.031 14.623 -43.000 1.00 21.03 78 ILE B CA 1
ATOM 1427 C C . ILE B 1 82 ? -13.116 14.036 -43.909 1.00 20.55 78 ILE B C 1
ATOM 1428 O O . ILE B 1 82 ? -12.937 13.981 -45.123 1.00 20.18 78 ILE B O 1
ATOM 1433 N N . ALA B 1 83 ? -14.182 13.542 -43.296 1.00 20.83 79 ALA B N 1
ATOM 1434 C CA . ALA B 1 83 ? -15.342 12.938 -43.972 1.00 21.27 79 ALA B CA 1
ATOM 1435 C C . ALA B 1 83 ? -15.886 13.828 -45.100 1.00 21.35 79 ALA B C 1
ATOM 1436 O O . ALA B 1 83 ? -16.332 14.933 -44.809 1.00 21.54 79 ALA B O 1
ATOM 1438 N N . PRO B 1 84 ? -15.845 13.359 -46.367 1.00 21.25 80 PRO B N 1
ATOM 1439 C CA . PRO B 1 84 ? -16.504 14.073 -47.456 1.00 22.17 80 PRO B CA 1
ATOM 1440 C C . PRO B 1 84 ? -18.040 14.010 -47.389 1.00 23.86 80 PRO B C 1
ATOM 1441 O O . PRO B 1 84 ? -18.708 14.917 -47.907 1.00 24.12 80 PRO B O 1
ATOM 1445 N N . ALA B 1 85 ? -18.568 12.946 -46.759 1.00 24.57 81 ALA B N 1
ATOM 1446 C CA . ALA B 1 85 ? -20.017 12.692 -46.670 1.00 26.44 81 ALA B CA 1
ATOM 1447 C C . ALA B 1 85 ? -20.409 12.291 -45.243 1.00 27.58 81 ALA B C 1
ATOM 1448 O O . ALA B 1 85 ? -19.618 11.669 -44.519 1.00 26.85 81 ALA B O 1
ATOM 1450 N N . SER B 1 86 ? -21.631 12.657 -44.845 1.00 29.63 82 SER B N 1
ATOM 1451 C CA . SER B 1 86 ? -22.248 12.136 -43.615 1.00 31.34 82 SER B CA 1
ATOM 1452 C C . SER B 1 86 ? -22.875 10.774 -43.911 1.00 32.45 82 SER B C 1
ATOM 1453 O O . SER B 1 86 ? -23.416 10.559 -44.989 1.00 33.02 82 SER B O 1
ATOM 1456 N N . GLY B 1 87 ? -22.783 9.853 -42.962 1.00 33.15 83 GLY B N 1
ATOM 1457 C CA . GLY B 1 87 ? -23.453 8.561 -43.110 1.00 34.95 83 GLY B CA 1
ATOM 1458 C C . GLY B 1 87 ? -22.972 7.470 -42.175 1.00 35.13 83 GLY B C 1
ATOM 1459 O O . GLY B 1 87 ? -22.201 7.716 -41.253 1.00 34.27 83 GLY B O 1
ATOM 1460 N N . GLN B 1 88 ? -23.434 6.252 -42.435 1.00 36.18 84 GLN B N 1
ATOM 1461 C CA . GLN B 1 88 ? -22.955 5.090 -41.728 1.00 36.34 84 GLN B CA 1
ATOM 1462 C C . GLN B 1 88 ? -21.808 4.407 -42.461 1.00 34.81 84 GLN B C 1
ATOM 1463 O O . GLN B 1 88 ? -21.888 4.183 -43.662 1.00 34.78 84 GLN B O 1
ATOM 1469 N N . ILE B 1 89 ? -20.759 4.039 -41.736 1.00 33.80 85 ILE B N 1
ATOM 1470 C CA . ILE B 1 89 ? -19.696 3.225 -42.320 1.00 33.24 85 ILE B CA 1
ATOM 1471 C C . ILE B 1 89 ? -20.180 1.763 -42.504 1.00 35.92 85 ILE B C 1
ATOM 1472 O O . ILE B 1 89 ? -20.513 1.096 -41.548 1.00 37.19 85 ILE B O 1
ATOM 1477 N N . VAL B 1 90 ? -20.160 1.285 -43.747 1.00 37.10 86 VAL B N 1
ATOM 1478 C CA . VAL B 1 90 ? -20.490 -0.095 -44.118 1.00 39.93 86 VAL B CA 1
ATOM 1479 C C . VAL B 1 90 ? -19.264 -1.004 -44.202 1.00 40.32 86 VAL B C 1
ATOM 1480 O O . VAL B 1 90 ? -19.333 -2.158 -43.810 1.00 41.97 86 VAL B O 1
ATOM 1484 N N . GLU B 1 91 ? -18.135 -0.486 -44.696 1.00 38.78 87 GLU B N 1
ATOM 1485 C CA . GLU B 1 91 ? -16.920 -1.309 -44.838 1.00 39.34 87 GLU B CA 1
ATOM 1486 C C . GLU B 1 91 ? -15.623 -0.506 -44.598 1.00 36.40 87 GLU B C 1
ATOM 1487 O O . GLU B 1 91 ? -15.595 0.710 -44.754 1.00 33.73 87 GLU B O 1
ATOM 1493 N N . VAL B 1 92 ? -14.562 -1.216 -44.205 1.00 36.59 88 VAL B N 1
ATOM 1494 C CA . VAL B 1 92 ? -13.226 -0.645 -44.023 1.00 34.82 88 VAL B CA 1
ATOM 1495 C C . VAL B 1 92 ? -12.252 -1.563 -44.758 1.00 35.61 88 VAL B C 1
ATOM 1496 O O . VAL B 1 92 ? -12.391 -2.783 -44.704 1.00 36.81 88 VAL B O 1
ATOM 1500 N N . ASN B 1 93 ? -11.283 -0.978 -45.472 1.00 34.34 89 ASN B N 1
ATOM 1501 C CA . ASN B 1 93 ? -10.319 -1.785 -46.226 1.00 35.44 89 ASN B CA 1
ATOM 1502 C C . ASN B 1 93 ? -9.189 -2.116 -45.269 1.00 35.70 89 ASN B C 1
ATOM 1503 O O . ASN B 1 93 ? -8.266 -1.317 -45.081 1.00 33.78 89 ASN B O 1
ATOM 1508 N N . THR B 1 94 ? -9.304 -3.273 -44.609 1.00 38.06 90 THR B N 1
ATOM 1509 C CA . THR B 1 94 ? -8.330 -3.682 -43.605 1.00 38.56 90 THR B CA 1
ATOM 1510 C C . THR B 1 94 ? -6.980 -3.951 -44.260 1.00 38.52 90 THR B C 1
ATOM 1511 O O . THR B 1 94 ? -5.954 -3.746 -43.622 1.00 37.95 90 THR B O 1
ATOM 1515 N N . ALA B 1 95 ? -6.979 -4.399 -45.519 1.00 39.31 91 ALA B N 1
ATOM 1516 C CA . ALA B 1 95 ? -5.726 -4.705 -46.244 1.00 40.08 91 ALA B CA 1
ATOM 1517 C C . ALA B 1 95 ? -4.911 -3.446 -46.473 1.00 37.64 91 ALA B C 1
ATOM 1518 O O . ALA B 1 95 ? -3.691 -3.514 -46.611 1.00 38.25 91 ALA B O 1
ATOM 1520 N N . ALA B 1 96 ? -5.594 -2.309 -46.531 1.00 35.41 92 ALA B N 1
ATOM 1521 C CA . ALA B 1 96 ? -4.935 -1.014 -46.589 1.00 33.18 92 ALA B CA 1
ATOM 1522 C C . ALA B 1 96 ? -4.407 -0.624 -45.218 1.00 32.39 92 ALA B C 1
ATOM 1523 O O . ALA B 1 96 ? -3.339 -0.006 -45.123 1.00 32.65 92 ALA B O 1
ATOM 1525 N N . VAL B 1 97 ? -5.146 -0.949 -44.158 1.00 32.09 93 VAL B N 1
ATOM 1526 C CA . VAL B 1 97 ? -4.669 -0.696 -42.803 1.00 31.60 93 VAL B CA 1
ATOM 1527 C C . VAL B 1 97 ? -3.463 -1.587 -42.525 1.00 33.61 93 VAL B C 1
ATOM 1528 O O . VAL B 1 97 ? -2.487 -1.135 -41.928 1.00 33.41 93 VAL B O 1
ATOM 1532 N N . ASP B 1 98 ? -3.517 -2.831 -42.979 1.00 35.84 94 ASP B N 1
ATOM 1533 C CA . ASP B 1 98 ? -2.430 -3.777 -42.769 1.00 38.20 94 ASP B CA 1
ATOM 1534 C C . ASP B 1 98 ? -1.161 -3.467 -43.549 1.00 38.44 94 ASP B C 1
ATOM 1535 O O . ASP B 1 98 ? -0.065 -3.684 -43.048 1.00 39.25 94 ASP B O 1
ATOM 1540 N N . ASP B 1 99 ? -1.309 -2.995 -44.780 1.00 38.28 95 ASP B N 1
ATOM 1541 C CA . ASP B 1 99 ? -0.157 -2.691 -45.644 1.00 38.65 95 ASP B CA 1
ATOM 1542 C C . ASP B 1 99 ? -0.404 -1.321 -46.251 1.00 35.58 95 ASP B C 1
ATOM 1543 O O . ASP B 1 99 ? -0.877 -1.211 -47.363 1.00 35.28 95 ASP B O 1
ATOM 1548 N N . PRO B 1 100 ? -0.121 -0.265 -45.489 1.00 33.81 96 PRO B N 1
ATOM 1549 C CA . PRO B 1 100 ? -0.405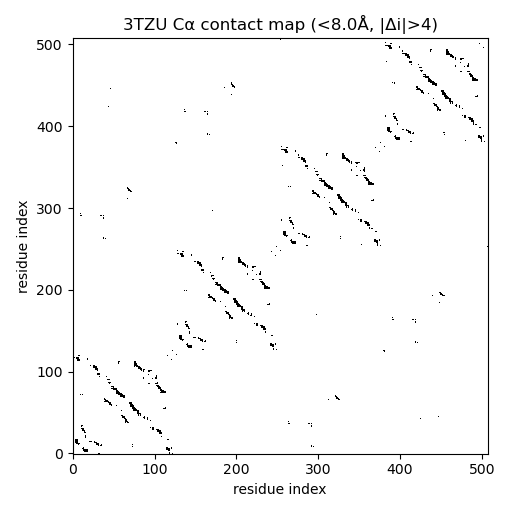 1.080 -45.993 1.00 32.12 96 PRO B CA 1
ATOM 1550 C C . PRO B 1 100 ? 0.342 1.438 -47.288 1.00 32.74 96 PRO B C 1
ATOM 1551 O O . PRO B 1 100 ? -0.184 2.186 -48.099 1.00 32.78 96 PRO B O 1
ATOM 1555 N N . ALA B 1 101 ? 1.517 0.873 -47.524 1.00 34.60 97 ALA B N 1
ATOM 1556 C CA . ALA B 1 101 ? 2.192 1.055 -48.823 1.00 35.75 97 ALA B CA 1
ATOM 1557 C C . ALA B 1 101 ? 1.230 0.838 -50.010 1.00 36.70 97 ALA B C 1
ATOM 1558 O O . ALA B 1 101 ? 1.351 1.465 -51.066 1.00 37.05 97 ALA B O 1
ATOM 1560 N N . THR B 1 102 ? 0.271 -0.052 -49.819 1.00 38.06 98 THR B N 1
ATOM 1561 C CA . THR B 1 102 ? -0.819 -0.278 -50.774 1.00 38.70 98 THR B CA 1
ATOM 1562 C C . THR B 1 102 ? -1.540 1.036 -51.199 1.00 36.31 98 THR B C 1
ATOM 1563 O O . THR B 1 102 ? -1.898 1.219 -52.362 1.00 36.80 98 THR B O 1
ATOM 1567 N N . ILE B 1 103 ? -1.729 1.954 -50.264 1.00 33.64 99 ILE B N 1
ATOM 1568 C CA . ILE B 1 103 ? -2.486 3.179 -50.552 1.00 31.76 99 ILE B CA 1
ATOM 1569 C C . ILE B 1 103 ? -1.716 4.064 -51.556 1.00 31.94 99 ILE B C 1
ATOM 1570 O O . ILE B 1 103 ? -2.318 4.732 -52.418 1.00 32.26 99 ILE B O 1
ATOM 1575 N N . ALA B 1 104 ? -0.391 4.047 -51.470 1.00 32.09 100 ALA B N 1
ATOM 1576 C CA . ALA B 1 104 ? 0.417 4.986 -52.240 1.00 32.43 100 ALA B CA 1
ATOM 1577 C C . ALA B 1 104 ? 0.627 4.509 -53.686 1.00 34.06 100 ALA B C 1
ATOM 1578 O O . ALA B 1 104 ? 0.978 5.281 -54.545 1.00 34.26 100 ALA B O 1
ATOM 1580 N N . THR B 1 105 ? 0.400 3.224 -53.933 1.00 35.60 101 THR B N 1
ATOM 1581 C CA . THR B 1 105 ? 0.584 2.626 -55.243 1.00 37.13 101 THR B CA 1
ATOM 1582 C C . THR B 1 105 ? -0.682 2.647 -56.095 1.00 36.82 101 THR B C 1
ATOM 1583 O O . THR B 1 105 ? -0.613 2.646 -57.324 1.00 38.27 101 THR B O 1
ATOM 1587 N N . ASP B 1 106 ? -1.840 2.633 -55.437 1.00 35.02 102 ASP B N 1
ATOM 1588 C CA . ASP B 1 106 ? -3.130 2.560 -56.116 1.00 34.56 102 ASP B CA 1
ATOM 1589 C C . ASP B 1 106 ? -4.195 3.234 -55.242 1.00 31.92 102 ASP B C 1
ATOM 1590 O O . ASP B 1 106 ? -5.125 2.565 -54.754 1.00 31.50 102 ASP B O 1
ATOM 1595 N N . PRO B 1 107 ? -4.044 4.568 -55.040 1.00 29.54 103 PRO B N 1
ATOM 1596 C CA . PRO B 1 107 ? -4.906 5.369 -54.188 1.00 27.26 103 PRO B CA 1
ATOM 1597 C C . PRO B 1 107 ? -6.345 5.412 -54.609 1.00 27.13 103 PRO B C 1
ATOM 1598 O O . PRO B 1 107 ? -7.222 5.513 -53.748 1.00 26.10 103 PRO B O 1
ATOM 1602 N N . TYR B 1 108 ? -6.592 5.371 -55.911 1.00 28.29 104 TYR B N 1
ATOM 1603 C CA . TYR B 1 108 ? -7.951 5.400 -56.434 1.00 28.88 104 TYR B CA 1
ATOM 1604 C C . TYR B 1 108 ? -8.572 4.013 -56.590 1.00 30.71 104 TYR B C 1
ATOM 1605 O O . TYR B 1 108 ? -9.750 3.921 -56.892 1.00 31.43 104 TYR B O 1
ATOM 1614 N N . GLY B 1 109 ? -7.782 2.948 -56.402 1.00 31.72 105 GLY B N 1
ATOM 1615 C CA . GLY B 1 109 ? -8.224 1.564 -56.639 1.00 33.84 105 GLY B CA 1
ATOM 1616 C C . GLY B 1 109 ? -8.210 0.728 -55.366 1.00 33.82 105 GLY B C 1
ATOM 1617 O O . GLY B 1 109 ? -9.031 0.923 -54.487 1.00 32.43 105 GLY B O 1
ATOM 1618 N N . ALA B 1 110 ? -7.247 -0.185 -55.255 1.00 35.38 106 ALA B N 1
ATOM 1619 C CA . ALA B 1 110 ? -7.163 -1.080 -54.105 1.00 36.09 106 ALA B CA 1
ATOM 1620 C C . ALA B 1 110 ? -6.860 -0.330 -52.817 1.00 34.05 106 ALA B C 1
ATOM 1621 O O . ALA B 1 110 ? -7.158 -0.822 -51.737 1.00 34.69 106 ALA B O 1
ATOM 1623 N N . GLY B 1 111 ? -6.268 0.858 -52.939 1.00 32.46 107 GLY B N 1
ATOM 1624 C CA . GLY B 1 111 ? -6.008 1.716 -51.811 1.00 30.26 107 GLY B CA 1
ATOM 1625 C C . GLY B 1 111 ? -7.183 2.453 -51.171 1.00 29.10 107 GLY B C 1
ATOM 1626 O O . GLY B 1 111 ? -6.981 3.180 -50.201 1.00 27.09 107 GLY B O 1
ATOM 1627 N N . TRP B 1 112 ? -8.403 2.265 -51.679 1.00 30.19 108 TRP B N 1
ATOM 1628 C CA . TRP B 1 112 ? -9.605 2.805 -51.020 1.00 29.45 108 TRP B CA 1
ATOM 1629 C C . TRP B 1 112 ? -9.589 2.518 -49.529 1.00 28.89 108 TRP B C 1
ATOM 1630 O O . TRP B 1 112 ? -9.065 1.501 -49.079 1.00 29.49 108 TRP B O 1
ATOM 1641 N N . LEU B 1 113 ? -10.134 3.435 -48.740 1.00 27.29 109 LEU B N 1
ATOM 1642 C CA . LEU B 1 113 ? -10.008 3.335 -47.293 1.00 26.50 109 LEU B CA 1
ATOM 1643 C C . LEU B 1 113 ? -11.280 2.787 -46.658 1.00 27.48 109 LEU B C 1
ATOM 1644 O O . LEU B 1 113 ? -11.205 1.847 -45.876 1.00 28.86 109 LEU B O 1
ATOM 1649 N N . TYR B 1 114 ? -12.439 3.350 -47.007 1.00 27.12 110 TYR B N 1
ATOM 1650 C CA . TYR B 1 114 ? -13.693 2.897 -46.417 1.00 28.32 110 TYR B CA 1
ATOM 1651 C C . TYR B 1 114 ? -14.866 3.083 -47.363 1.00 29.10 110 TYR B C 1
ATOM 1652 O O . TYR B 1 114 ? -14.719 3.697 -48.415 1.00 28.78 110 TYR B O 1
ATOM 1661 N N . SER B 1 115 ? -16.014 2.501 -47.019 1.00 30.30 111 SER B N 1
ATOM 1662 C CA . SER B 1 115 ? -17.258 2.830 -47.702 1.00 31.01 111 SER B CA 1
ATOM 1663 C C . SER B 1 115 ? -18.290 3.363 -46.722 1.00 30.98 111 SER B C 1
ATOM 1664 O O . SER B 1 115 ? -18.391 2.900 -45.577 1.00 31.49 111 SER B O 1
ATOM 1667 N N . VAL B 1 116 ? -19.088 4.312 -47.200 1.00 30.77 112 VAL B N 1
ATOM 1668 C CA . VAL B 1 116 ? -20.100 4.991 -46.386 1.00 31.06 112 VAL B CA 1
ATOM 1669 C C . VAL B 1 116 ? -21.446 4.920 -47.105 1.00 33.07 112 VAL B C 1
ATOM 1670 O O . VAL B 1 116 ? -21.498 4.831 -48.335 1.00 33.40 112 VAL B O 1
ATOM 1674 N N . GLN B 1 117 ? -22.532 4.901 -46.333 1.00 35.02 113 GLN B N 1
ATOM 1675 C CA . GLN B 1 117 ? -23.896 4.945 -46.870 1.00 37.23 113 GLN B CA 1
ATOM 1676 C C . GLN B 1 117 ? -24.381 6.374 -46.670 1.00 36.48 113 GLN B C 1
ATOM 1677 O O . GLN B 1 117 ? -24.673 6.753 -45.576 1.00 37.38 113 GLN B O 1
ATOM 1683 N N . PRO B 1 118 ? -24.415 7.203 -47.713 1.00 35.85 114 PRO B N 1
ATOM 1684 C CA . PRO B 1 118 ? -24.497 8.635 -47.404 1.00 34.92 114 PRO B CA 1
ATOM 1685 C C . PRO B 1 118 ? -25.882 9.163 -47.060 1.00 36.34 114 PRO B C 1
ATOM 1686 O O . PRO B 1 118 ? -26.847 8.729 -47.650 1.00 38.67 114 PRO B O 1
ATOM 1690 N N . THR B 1 119 ? -25.975 10.076 -46.095 1.00 35.65 115 THR B N 1
ATOM 1691 C CA . THR B 1 119 ? -27.191 10.867 -45.884 1.00 37.03 115 THR B CA 1
ATOM 1692 C C . THR B 1 119 ? -26.935 12.309 -46.262 1.00 36.05 115 THR B C 1
ATOM 1693 O O . THR B 1 119 ? -27.869 13.068 -46.428 1.00 36.98 115 THR B O 1
ATOM 1697 N N . ALA B 1 120 ? -25.663 12.697 -46.411 1.00 34.08 116 ALA B N 1
ATOM 1698 C CA . ALA B 1 120 ? -25.342 14.062 -46.828 1.00 33.43 116 ALA B CA 1
ATOM 1699 C C . ALA B 1 120 ? -23.927 14.146 -47.362 1.00 31.60 116 ALA B C 1
ATOM 1700 O O . ALA B 1 120 ? -23.049 13.373 -46.940 1.00 30.54 116 ALA B O 1
ATOM 1702 N N . VAL B 1 121 ? -23.697 15.088 -48.272 1.00 31.44 117 VAL B N 1
ATOM 1703 C CA . VAL B 1 121 ? -22.359 15.339 -48.784 1.00 29.87 117 VAL B CA 1
ATOM 1704 C C . VAL B 1 121 ? -21.947 16.772 -48.463 1.00 29.95 117 VAL B C 1
ATOM 1705 O O . VAL B 1 121 ? -22.752 17.687 -48.527 1.00 31.09 117 VAL B O 1
ATOM 1709 N N . GLY B 1 122 ? -20.684 16.952 -48.099 1.00 29.18 118 GLY B N 1
ATOM 1710 C CA . GLY B 1 122 ? -20.081 18.279 -47.950 1.00 29.17 118 GLY B CA 1
ATOM 1711 C C . GLY B 1 122 ? -19.766 18.910 -49.296 1.00 30.21 118 GLY B C 1
ATOM 1712 O O . GLY B 1 122 ? -20.291 18.503 -50.341 1.00 30.18 118 GLY B O 1
ATOM 1713 N N . GLU B 1 123 ? -18.911 19.926 -49.247 1.00 31.06 119 GLU B N 1
ATOM 1714 C CA . GLU B 1 123 ? -18.506 20.696 -50.410 1.00 31.71 119 GLU B CA 1
ATOM 1715 C C . GLU B 1 123 ? -17.627 19.792 -51.293 1.00 30.63 119 GLU B C 1
ATOM 1716 O O . GLU B 1 123 ? -16.615 19.267 -50.850 1.00 29.93 119 GLU B O 1
ATOM 1718 N N . LEU B 1 124 ? -18.051 19.578 -52.523 1.00 30.87 120 LEU B N 1
ATOM 1719 C CA . LEU B 1 124 ? -17.396 18.621 -53.406 1.00 30.17 120 LEU B CA 1
ATOM 1720 C C . LEU B 1 124 ? -16.967 19.278 -54.706 1.00 30.20 120 LEU B C 1
ATOM 1721 O O . LEU B 1 124 ? -17.597 20.213 -55.166 1.00 31.19 120 LEU B O 1
ATOM 1726 N N . LEU B 1 125 ? -15.905 18.737 -55.292 1.00 29.24 121 LEU B N 1
ATOM 1727 C CA . LEU B 1 125 ? -15.254 19.280 -56.477 1.00 29.20 121 LEU B CA 1
ATOM 1728 C C . LEU B 1 125 ? -15.187 18.259 -57.625 1.00 29.42 121 LEU B C 1
ATOM 1729 O O . LEU B 1 125 ? -15.011 17.060 -57.398 1.00 29.30 121 LEU B O 1
ATOM 1734 N N . THR B 1 126 ? -15.232 18.738 -58.865 1.00 30.27 122 THR B N 1
ATOM 1735 C CA . THR B 1 126 ? -14.945 17.879 -60.017 1.00 30.53 122 THR B CA 1
ATOM 1736 C C . THR B 1 126 ? -13.450 17.617 -60.079 1.00 29.64 122 THR B C 1
ATOM 1737 O O . THR B 1 126 ? -12.679 18.311 -59.417 1.00 28.27 122 THR B O 1
ATOM 1741 N N . ALA B 1 127 ? -13.028 16.627 -60.865 1.00 30.09 123 ALA B N 1
ATOM 1742 C CA . ALA B 1 127 ? -11.594 16.405 -61.095 1.00 30.26 123 ALA B CA 1
ATOM 1743 C C . ALA B 1 127 ? -10.872 17.658 -61.654 1.00 31.57 123 ALA B C 1
ATOM 1744 O O . ALA B 1 127 ? -9.712 17.954 -61.311 1.00 31.51 123 ALA B O 1
ATOM 1746 N N . SER B 1 128 ? -11.566 18.379 -62.511 1.00 33.14 124 SER B N 1
ATOM 1747 C CA . SER B 1 128 ? -11.048 19.580 -63.092 1.00 34.90 124 SER B CA 1
ATOM 1748 C C . SER B 1 128 ? -10.789 20.632 -62.009 1.00 34.37 124 SER B C 1
ATOM 1749 O O . SER B 1 128 ? -9.662 21.173 -61.914 1.00 34.98 124 SER B O 1
ATOM 1752 N N . GLU B 1 129 ? -11.804 20.900 -61.183 1.00 33.51 125 GLU B N 1
ATOM 1753 C CA . GLU B 1 129 ? -11.695 21.945 -60.153 1.00 32.87 125 GLU B CA 1
ATOM 1754 C C . GLU B 1 129 ? -10.581 21.658 -59.174 1.00 31.23 125 GLU B C 1
ATOM 1755 O O . GLU B 1 129 ? -9.859 22.574 -58.744 1.00 30.79 125 GLU B O 1
ATOM 1761 N N . TYR B 1 130 ? -10.453 20.384 -58.818 1.00 29.67 126 TYR B N 1
ATOM 1762 C CA . TYR B 1 130 ? -9.457 19.943 -57.852 1.00 28.04 126 TYR B CA 1
ATOM 1763 C C . TYR B 1 130 ? -8.043 19.965 -58.413 1.00 29.34 126 TYR B C 1
ATOM 1764 O O . TYR B 1 130 ? -7.087 20.258 -57.675 1.00 29.65 126 TYR B O 1
ATOM 1773 N N . ALA B 1 131 ? -7.905 19.644 -59.701 1.00 31.51 127 ALA B N 1
ATOM 1774 C CA . ALA B 1 131 ? -6.616 19.765 -60.396 1.00 32.80 127 ALA B CA 1
ATOM 1775 C C . ALA B 1 131 ? -6.154 21.211 -60.355 1.00 34.24 127 ALA B C 1
ATOM 1776 O O . ALA B 1 131 ? -5.017 21.475 -59.973 1.00 34.84 127 ALA B O 1
ATOM 1778 N N . GLY B 1 132 ? -7.046 22.130 -60.749 1.00 36.09 128 GLY B N 1
ATOM 1779 C CA . GLY B 1 132 ? -6.826 23.586 -60.676 1.00 37.29 128 GLY B CA 1
ATOM 1780 C C . GLY B 1 132 ? -6.451 24.143 -59.301 1.00 37.46 128 GLY B C 1
ATOM 1781 O O . GLY B 1 132 ? -5.540 24.988 -59.190 1.00 38.85 128 GLY B O 1
ATOM 1782 N N . GLN B 1 133 ? -7.109 23.680 -58.241 1.00 35.27 129 GLN B N 1
ATOM 1783 C CA . GLN B 1 133 ? -6.709 24.086 -56.904 1.00 35.29 129 GLN B CA 1
ATOM 1784 C C . GLN B 1 133 ? -5.245 23.702 -56.602 1.00 35.15 129 GLN B C 1
ATOM 1785 O O . GLN B 1 133 ? -4.639 24.320 -55.745 1.00 34.85 129 GLN B O 1
ATOM 1791 N N . ASN B 1 134 ? -4.735 22.634 -57.234 1.00 35.06 130 ASN B N 1
ATOM 1792 C CA . ASN B 1 134 ? -3.399 22.078 -56.941 1.00 35.07 130 ASN B CA 1
ATOM 1793 C C . ASN B 1 134 ? -2.337 22.335 -58.050 1.00 38.08 130 ASN B C 1
ATOM 1794 O O . ASN B 1 134 ? -1.334 21.630 -58.136 1.00 38.17 130 ASN B O 1
ATOM 1799 N N . GLY B 1 135 ? -2.564 23.357 -58.878 1.00 41.30 131 GLY B N 1
ATOM 1800 C CA . GLY B 1 135 ? -1.683 23.680 -60.012 1.00 44.09 131 GLY B CA 1
ATOM 1801 C C . GLY B 1 135 ? -1.448 22.569 -61.034 1.00 45.22 131 GLY B C 1
ATOM 1802 O O . GLY B 1 135 ? -0.383 22.516 -61.629 1.00 48.87 131 GLY B O 1
ATOM 1803 N N . LEU B 1 136 ? -2.427 21.682 -61.225 1.00 45.49 132 LEU B N 1
ATOM 1804 C CA . LEU B 1 136 ? -2.347 20.574 -62.201 1.00 45.98 132 LEU B CA 1
ATOM 1805 C C . LEU B 1 136 ? -3.309 20.820 -63.366 1.00 46.61 132 LEU B C 1
ATOM 1806 O O . LEU B 1 136 ? -2.999 20.503 -64.506 1.00 49.11 132 LEU B O 1
ATOM 1811 N N . ILE C 1 10 ? 7.142 1.486 -10.348 1.00 32.62 6 ILE C N 1
ATOM 1812 C CA . ILE C 1 10 ? 8.429 2.123 -10.697 1.00 31.21 6 ILE C CA 1
ATOM 1813 C C . ILE C 1 10 ? 9.562 1.257 -10.124 1.00 32.10 6 ILE C C 1
ATOM 1814 O O . ILE C 1 10 ? 9.900 1.371 -8.951 1.00 33.75 6 ILE C O 1
ATOM 1816 N N . PRO C 1 11 ? 10.143 0.375 -10.947 1.00 31.37 7 PRO C N 1
ATOM 1817 C CA . PRO C 1 11 ? 11.278 -0.423 -10.495 1.00 32.31 7 PRO C CA 1
ATOM 1818 C C . PRO C 1 11 ? 12.405 0.445 -9.987 1.00 31.92 7 PRO C C 1
ATOM 1819 O O . PRO C 1 11 ? 12.847 1.348 -10.701 1.00 29.77 7 PRO C O 1
ATOM 1823 N N . GLY C 1 12 ? 12.869 0.172 -8.767 1.00 33.12 8 GLY C N 1
ATOM 1824 C CA . GLY C 1 12 ? 13.961 0.939 -8.177 1.00 33.12 8 GLY C CA 1
ATOM 1825 C C . GLY C 1 12 ? 15.310 0.642 -8.823 1.00 33.77 8 GLY C C 1
ATOM 1826 O O . GLY C 1 12 ? 16.266 1.337 -8.563 1.00 34.28 8 GLY C O 1
ATOM 1827 N N . ASP C 1 13 ? 15.372 -0.362 -9.693 1.00 34.84 9 ASP C N 1
ATOM 1828 C CA . ASP C 1 13 ? 16.644 -0.875 -10.234 1.00 37.45 9 ASP C CA 1
ATOM 1829 C C . ASP C 1 13 ? 17.193 -0.073 -11.444 1.00 34.28 9 ASP C C 1
ATOM 1830 O O . ASP C 1 13 ? 18.289 -0.375 -11.943 1.00 33.93 9 ASP C O 1
ATOM 1835 N N . ARG C 1 14 ? 16.448 0.930 -11.909 1.00 30.32 10 ARG C N 1
ATOM 1836 C CA . ARG C 1 14 ? 16.814 1.613 -13.155 1.00 28.44 10 ARG C CA 1
ATOM 1837 C C . ARG C 1 14 ? 16.713 3.138 -13.116 1.00 25.64 10 ARG C C 1
ATOM 1838 O O . ARG C 1 14 ? 16.537 3.696 -12.068 1.00 25.32 10 ARG C O 1
ATOM 1846 N N . SER C 1 15 ? 16.932 3.804 -14.241 1.00 24.23 11 SER C N 1
ATOM 1847 C CA . SER C 1 15 ? 16.984 5.257 -14.284 1.00 23.55 11 SER C CA 1
ATOM 1848 C C . SER C 1 15 ? 15.884 5.779 -15.188 1.00 22.33 11 SER C C 1
ATOM 1849 O O . SER C 1 15 ? 15.404 5.072 -16.076 1.00 22.48 11 SER C O 1
ATOM 1852 N N . TYR C 1 16 ? 15.523 7.036 -14.989 1.00 21.67 12 TYR C N 1
ATOM 1853 C CA . TYR C 1 16 ? 14.318 7.610 -15.578 1.00 20.97 12 TYR C CA 1
ATOM 1854 C C . TYR C 1 16 ? 14.610 9.018 -16.073 1.00 21.25 12 TYR C C 1
ATOM 1855 O O . TYR C 1 16 ? 15.590 9.620 -15.662 1.00 22.04 12 TYR C O 1
ATOM 1864 N N . THR C 1 17 ? 13.773 9.508 -16.983 1.00 20.84 13 THR C N 1
ATOM 1865 C CA . THR C 1 17 ? 13.871 10.859 -17.476 1.00 21.42 13 THR C CA 1
ATOM 1866 C C . THR C 1 17 ? 12.546 11.569 -17.207 1.00 21.55 13 THR C C 1
ATOM 1867 O O . THR C 1 17 ? 11.485 10.938 -17.112 1.00 20.99 13 THR C O 1
ATOM 1871 N N . ALA C 1 18 ? 12.624 12.890 -17.145 1.00 22.57 14 ALA C N 1
ATOM 1872 C CA . ALA C 1 18 ? 11.448 13.770 -16.986 1.00 23.05 14 ALA C CA 1
ATOM 1873 C C . ALA C 1 18 ? 10.408 13.632 -18.119 1.00 22.88 14 ALA C C 1
ATOM 1874 O O . ALA C 1 18 ? 9.242 14.050 -17.952 1.00 22.77 14 ALA C O 1
ATOM 1876 N N . ASP C 1 19 ? 10.824 13.041 -19.250 1.00 23.05 15 ASP C N 1
ATOM 1877 C CA . ASP C 1 19 ? 9.922 12.723 -20.381 1.00 23.15 15 ASP C CA 1
ATOM 1878 C C . ASP C 1 19 ? 9.245 11.351 -20.314 1.00 21.21 15 ASP C C 1
ATOM 1879 O O . ASP C 1 19 ? 8.674 10.881 -21.304 1.00 20.44 15 ASP C O 1
ATOM 1884 N N . HIS C 1 20 ? 9.334 10.681 -19.171 1.00 20.36 16 HIS C N 1
ATOM 1885 C CA . HIS C 1 20 ? 8.627 9.410 -18.972 1.00 19.51 16 HIS C CA 1
ATOM 1886 C C . HIS C 1 20 ? 9.163 8.285 -19.792 1.00 19.78 16 HIS C C 1
ATOM 1887 O O . HIS C 1 20 ? 8.406 7.448 -20.318 1.00 20.04 16 HIS C O 1
ATOM 1894 N N . GLU C 1 21 ? 10.490 8.234 -19.877 1.00 19.73 17 GLU C N 1
ATOM 1895 C CA . GLU C 1 21 ? 11.164 7.014 -20.264 1.00 20.54 17 GLU C CA 1
ATOM 1896 C C . GLU C 1 21 ? 12.040 6.444 -19.135 1.00 20.34 17 GLU C C 1
ATOM 1897 O O . GLU C 1 21 ? 12.396 7.095 -18.141 1.00 19.41 17 GLU C O 1
ATOM 1903 N N . TRP C 1 22 ? 12.436 5.206 -19.351 1.00 20.77 18 TRP C N 1
ATOM 1904 C CA . TRP C 1 22 ? 13.486 4.642 -18.559 1.00 21.36 18 TRP C CA 1
ATOM 1905 C C . TRP C 1 22 ? 14.588 4.152 -19.408 1.00 22.34 18 TRP C C 1
ATOM 1906 O O . TRP C 1 22 ? 14.410 3.931 -20.617 1.00 22.74 18 TRP C O 1
ATOM 1917 N N . ILE C 1 23 ? 15.734 3.952 -18.756 1.00 23.07 19 ILE C N 1
ATOM 1918 C CA . ILE C 1 23 ? 16.903 3.313 -19.321 1.00 23.93 19 ILE C CA 1
ATOM 1919 C C . ILE C 1 23 ? 17.502 2.425 -18.201 1.00 25.75 19 ILE C C 1
ATOM 1920 O O . ILE C 1 23 ? 17.533 2.849 -17.032 1.00 24.97 19 ILE C O 1
ATOM 1925 N N . ASP C 1 24 ? 17.946 1.198 -18.557 1.00 27.91 20 ASP C N 1
ATOM 1926 C CA . ASP C 1 24 ? 18.501 0.204 -17.601 1.00 30.15 20 ASP C CA 1
ATOM 1927 C C . ASP C 1 24 ? 19.916 0.552 -17.244 1.00 30.71 20 ASP C C 1
ATOM 1928 O O . ASP C 1 24 ? 20.821 -0.204 -17.543 1.00 32.71 20 ASP C O 1
ATOM 1933 N N . ILE C 1 25 ? 20.119 1.719 -16.668 1.00 29.44 21 ILE C N 1
ATOM 1934 C CA . ILE C 1 25 ? 21.348 2.029 -15.980 1.00 30.22 21 ILE C CA 1
ATOM 1935 C C . ILE C 1 25 ? 20.915 2.243 -14.548 1.00 29.49 21 ILE C C 1
ATOM 1936 O O . ILE C 1 25 ? 19.956 3.043 -14.285 1.00 27.91 21 ILE C O 1
ATOM 1941 N N . ALA C 1 26 ? 21.572 1.536 -13.640 1.00 30.20 22 ALA C N 1
ATOM 1942 C CA . ALA C 1 26 ? 21.296 1.639 -12.202 1.00 30.46 22 ALA C CA 1
ATOM 1943 C C . ALA C 1 26 ? 21.765 2.995 -11.660 1.00 30.17 22 ALA C C 1
ATOM 1944 O O . ALA C 1 26 ? 22.719 3.562 -12.165 1.00 30.28 22 ALA C O 1
ATOM 1946 N N . PRO C 1 27 ? 21.084 3.519 -10.627 1.00 30.20 23 PRO C N 1
ATOM 1947 C CA . PRO C 1 27 ? 21.502 4.750 -9.963 1.00 30.41 23 PRO C CA 1
ATOM 1948 C C . PRO C 1 27 ? 22.951 4.687 -9.529 1.00 32.01 23 PRO C C 1
ATOM 1949 O O . PRO C 1 27 ? 23.334 3.768 -8.816 1.00 32.99 23 PRO C O 1
ATOM 1953 N N . GLY C 1 28 ? 23.740 5.643 -10.008 1.00 32.75 24 GLY C N 1
ATOM 1954 C CA . GLY C 1 28 ? 25.157 5.737 -9.702 1.00 34.98 24 GLY C CA 1
ATOM 1955 C C . GLY C 1 28 ? 26.041 4.748 -10.446 1.00 36.57 24 GLY C C 1
ATOM 1956 O O . GLY C 1 28 ? 27.242 4.714 -10.211 1.00 38.12 24 GLY C O 1
ATOM 1957 N N . ALA C 1 29 ? 25.463 3.936 -11.328 1.00 36.97 25 ALA C N 1
ATOM 1958 C CA . ALA C 1 29 ? 26.247 2.956 -12.097 1.00 40.24 25 ALA C CA 1
ATOM 1959 C C . ALA C 1 29 ? 27.096 3.657 -13.138 1.00 42.33 25 ALA C C 1
ATOM 1960 O O . ALA C 1 29 ? 26.630 4.591 -13.780 1.00 40.99 25 ALA C O 1
ATOM 1962 N N . ALA C 1 30 ? 28.338 3.213 -13.300 1.00 47.19 26 ALA C N 1
ATOM 1963 C CA . ALA C 1 30 ? 29.114 3.563 -14.498 1.00 51.17 26 ALA C CA 1
ATOM 1964 C C . ALA C 1 30 ? 28.309 3.218 -15.780 1.00 52.56 26 ALA C C 1
ATOM 1965 O O . ALA C 1 30 ? 27.718 2.127 -15.897 1.00 50.72 26 ALA C O 1
ATOM 1967 N N . THR C 1 31 ? 28.254 4.186 -16.700 1.00 57.04 27 THR C N 1
ATOM 1968 C CA . THR C 1 31 ? 27.680 3.995 -18.037 1.00 59.19 27 THR C CA 1
ATOM 1969 C C . THR C 1 31 ? 28.366 2.765 -18.631 1.00 62.72 27 THR C C 1
ATOM 1970 O O . THR C 1 31 ? 29.588 2.754 -18.760 1.00 65.56 27 THR C O 1
ATOM 1974 N N . PRO C 1 32 ? 27.579 1.716 -18.964 1.00 64.45 28 PRO C N 1
ATOM 1975 C CA . PRO C 1 32 ? 28.142 0.371 -19.133 1.00 66.39 28 PRO C CA 1
ATOM 1976 C C . PRO C 1 32 ? 28.769 0.101 -20.497 1.00 68.49 28 PRO C C 1
ATOM 1977 O O . PRO C 1 32 ? 28.468 0.788 -21.473 1.00 67.55 28 PRO C O 1
ATOM 1981 N N . ASP C 1 33 ? 29.639 -0.907 -20.537 1.00 72.05 29 ASP C N 1
ATOM 1982 C CA . ASP C 1 33 ? 30.249 -1.364 -21.778 1.00 72.95 29 ASP C CA 1
ATOM 1983 C C . ASP C 1 33 ? 29.191 -2.050 -22.640 1.00 71.14 29 ASP C C 1
ATOM 1984 O O . ASP C 1 33 ? 29.290 -2.030 -23.861 1.00 73.00 29 ASP C O 1
ATOM 1986 N N . GLY C 1 34 ? 28.166 -2.631 -22.012 1.00 67.36 30 GLY C N 1
ATOM 1987 C CA . GLY C 1 34 ? 27.079 -3.297 -22.759 1.00 64.20 30 GLY C CA 1
ATOM 1988 C C . GLY C 1 34 ? 25.954 -2.393 -23.277 1.00 58.12 30 GLY C C 1
ATOM 1989 O O . GLY C 1 34 ? 25.795 -1.257 -22.832 1.00 55.85 30 GLY C O 1
ATOM 1990 N N . PRO C 1 35 ? 25.161 -2.894 -24.238 1.00 54.83 31 PRO C N 1
ATOM 1991 C CA . PRO C 1 35 ? 23.992 -2.118 -24.629 1.00 49.90 31 PRO C CA 1
ATOM 1992 C C . PRO C 1 35 ? 22.947 -2.104 -23.511 1.00 45.66 31 PRO C C 1
ATOM 1993 O O . PRO C 1 35 ? 22.823 -3.094 -22.780 1.00 45.98 31 PRO C O 1
ATOM 1997 N N . VAL C 1 36 ? 22.224 -0.993 -23.370 1.00 39.59 32 VAL C N 1
ATOM 1998 C CA . VAL C 1 36 ? 21.176 -0.923 -22.376 1.00 36.59 32 VAL C CA 1
ATOM 1999 C C . VAL C 1 36 ? 19.840 -0.556 -23.007 1.00 33.21 32 VAL C C 1
ATOM 2000 O O . VAL C 1 36 ? 19.769 0.136 -24.017 1.00 31.55 32 VAL C O 1
ATOM 2004 N N . ARG C 1 37 ? 18.789 -1.049 -22.374 1.00 31.56 33 ARG C N 1
ATOM 2005 C CA . ARG C 1 37 ? 17.446 -0.884 -22.865 1.00 29.53 33 ARG C CA 1
ATOM 2006 C C . ARG C 1 37 ? 16.832 0.431 -22.473 1.00 26.74 33 ARG C C 1
ATOM 2007 O O . ARG C 1 37 ? 17.132 0.965 -21.392 1.00 25.93 33 ARG C O 1
ATOM 2015 N N . VAL C 1 38 ? 15.973 0.909 -23.385 1.00 24.77 34 VAL C N 1
ATOM 2016 C CA . VAL C 1 38 ? 15.125 2.052 -23.194 1.00 22.74 34 VAL C CA 1
ATOM 2017 C C . VAL C 1 38 ? 13.654 1.673 -23.438 1.00 22.00 34 VAL C C 1
ATOM 2018 O O . VAL C 1 38 ? 13.334 0.783 -24.231 1.00 23.11 34 VAL C O 1
ATOM 2022 N N . GLY C 1 39 ? 12.769 2.331 -22.711 1.00 20.49 35 GLY C N 1
ATOM 2023 C CA . GLY C 1 39 ? 11.344 2.121 -22.869 1.00 20.00 35 GLY C CA 1
ATOM 2024 C C . GLY C 1 39 ? 10.584 3.243 -22.212 1.00 18.66 35 GLY C C 1
ATOM 2025 O O . GLY C 1 39 ? 11.195 4.199 -21.753 1.00 18.41 35 GLY C O 1
ATOM 2026 N N . ILE C 1 40 ? 9.259 3.142 -22.184 1.00 18.34 36 ILE C N 1
ATOM 2027 C CA . ILE C 1 40 ? 8.426 4.172 -21.527 1.00 17.52 36 ILE C CA 1
ATOM 2028 C C . ILE C 1 40 ? 7.889 3.678 -20.174 1.00 17.86 36 ILE C C 1
ATOM 2029 O O . ILE C 1 40 ? 7.809 2.450 -19.913 1.00 18.93 36 ILE C O 1
ATOM 2034 N N . THR C 1 41 ? 7.588 4.624 -19.289 1.00 17.40 37 THR C N 1
ATOM 2035 C CA . THR C 1 41 ? 7.138 4.307 -17.955 1.00 17.86 37 THR C CA 1
ATOM 2036 C C . THR C 1 41 ? 5.615 4.057 -17.899 1.00 18.31 37 THR C C 1
ATOM 2037 O O . THR C 1 41 ? 4.898 4.251 -18.852 1.00 17.74 37 THR C O 1
ATOM 2041 N N . SER C 1 42 ? 5.142 3.575 -16.762 1.00 19.09 38 SER C N 1
ATOM 2042 C CA . SER C 1 42 ? 3.751 3.312 -16.605 1.00 19.87 38 SER C CA 1
ATOM 2043 C C . SER C 1 42 ? 2.990 4.638 -16.575 1.00 19.65 38 SER C C 1
ATOM 2044 O O . SER C 1 42 ? 1.797 4.664 -16.838 1.00 20.13 38 SER C O 1
ATOM 2047 N N . VAL C 1 43 ? 3.672 5.729 -16.230 1.00 19.04 39 VAL C N 1
ATOM 2048 C CA . VAL C 1 43 ? 3.021 7.013 -16.262 1.00 18.97 39 VAL C CA 1
ATOM 2049 C C . VAL C 1 43 ? 2.747 7.354 -17.692 1.00 18.63 39 VAL C C 1
ATOM 2050 O O . VAL C 1 43 ? 1.626 7.819 -18.026 1.00 19.01 39 VAL C O 1
ATOM 2054 N N . ALA C 1 44 ? 3.719 7.071 -18.562 1.00 18.14 40 ALA C N 1
ATOM 2055 C CA . ALA C 1 44 ? 3.511 7.318 -19.975 1.00 18.19 40 ALA C CA 1
ATOM 2056 C C . ALA C 1 44 ? 2.305 6.556 -20.532 1.00 19.15 40 ALA C C 1
ATOM 2057 O O . ALA C 1 44 ? 1.510 7.109 -21.250 1.00 18.95 40 ALA C O 1
ATOM 2059 N N . VAL C 1 45 ? 2.191 5.283 -20.190 1.00 20.71 41 VAL C N 1
ATOM 2060 C CA . VAL C 1 45 ? 1.091 4.443 -20.669 1.00 21.97 41 VAL C CA 1
ATOM 2061 C C . VAL C 1 45 ? -0.266 4.980 -20.219 1.00 23.25 41 VAL C C 1
ATOM 2062 O O . VAL C 1 45 ? -1.171 5.101 -21.041 1.00 24.01 41 VAL C O 1
ATOM 2066 N N . GLU C 1 46 ? -0.399 5.255 -18.927 1.00 24.39 42 GLU C N 1
ATOM 2067 C CA . GLU C 1 46 ? -1.629 5.814 -18.333 1.00 26.69 42 GLU C CA 1
ATOM 2068 C C . GLU C 1 46 ? -2.116 7.042 -19.117 1.00 25.42 42 GLU C C 1
ATOM 2069 O O . GLU C 1 46 ? -3.273 7.109 -19.508 1.00 25.74 42 GLU C O 1
ATOM 2075 N N . ALA C 1 47 ? -1.181 7.942 -19.396 1.00 24.19 43 ALA C N 1
ATOM 2076 C CA . ALA C 1 47 ? -1.403 9.167 -20.145 1.00 24.37 43 ALA C CA 1
ATOM 2077 C C . ALA C 1 47 ? -1.776 8.911 -21.572 1.00 24.56 43 ALA C C 1
ATOM 2078 O O . ALA C 1 47 ? -2.779 9.448 -22.032 1.00 25.84 43 ALA C O 1
ATOM 2080 N N . LEU C 1 48 ? -0.989 8.116 -22.283 1.00 23.66 44 LEU C N 1
ATOM 2081 C CA . LEU C 1 48 ? -1.291 7.879 -23.698 1.00 24.64 44 LEU C CA 1
ATOM 2082 C C . LEU C 1 48 ? -2.644 7.205 -23.985 1.00 25.98 44 LEU C C 1
ATOM 2083 O O . LEU C 1 48 ? -3.288 7.554 -24.945 1.00 26.28 44 LEU C O 1
ATOM 2088 N N . GLY C 1 49 ? -3.029 6.215 -23.186 1.00 27.74 45 GLY C N 1
ATOM 2089 C CA . GLY C 1 49 ? -4.168 5.343 -23.512 1.00 30.21 45 GLY C CA 1
ATOM 2090 C C . GLY C 1 49 ? -3.741 4.064 -24.222 1.00 31.65 45 GLY C C 1
ATOM 2091 O O . GLY C 1 49 ? -2.563 3.693 -24.195 1.00 32.85 45 GLY C O 1
ATOM 2092 N N . ASP C 1 50 ? -4.680 3.382 -24.869 1.00 33.06 46 ASP C N 1
ATOM 2093 C CA . ASP C 1 50 ? -4.323 2.175 -25.619 1.00 34.54 46 ASP C CA 1
ATOM 2094 C C . ASP C 1 50 ? -3.398 2.538 -26.795 1.00 31.31 46 ASP C C 1
ATOM 2095 O O . ASP C 1 50 ? -3.771 3.326 -27.650 1.00 31.31 46 ASP C O 1
ATOM 2100 N N . LEU C 1 51 ? -2.213 1.949 -26.837 1.00 28.77 47 LEU C N 1
ATOM 2101 C CA . LEU C 1 51 ? -1.249 2.202 -27.916 1.00 27.36 47 LEU C CA 1
ATOM 2102 C C . LEU C 1 51 ? -1.590 1.468 -29.215 1.00 26.86 47 LEU C C 1
ATOM 2103 O O . LEU C 1 51 ? -1.867 0.268 -29.185 1.00 27.25 47 LEU C O 1
ATOM 2108 N N . VAL C 1 52 ? -1.535 2.170 -30.344 1.00 24.89 48 VAL C N 1
ATOM 2109 C CA . VAL C 1 52 ? -1.845 1.548 -31.643 1.00 25.14 48 VAL C CA 1
ATOM 2110 C C . VAL C 1 52 ? -0.705 1.588 -32.663 1.00 24.77 48 VAL C C 1
ATOM 2111 O O . VAL C 1 52 ? -0.776 0.925 -33.683 1.00 25.92 48 VAL C O 1
ATOM 2115 N N . PHE C 1 53 ? 0.349 2.358 -32.410 1.00 23.59 49 PHE C N 1
ATOM 2116 C CA . PHE C 1 53 ? 1.428 2.448 -33.378 1.00 23.19 49 PH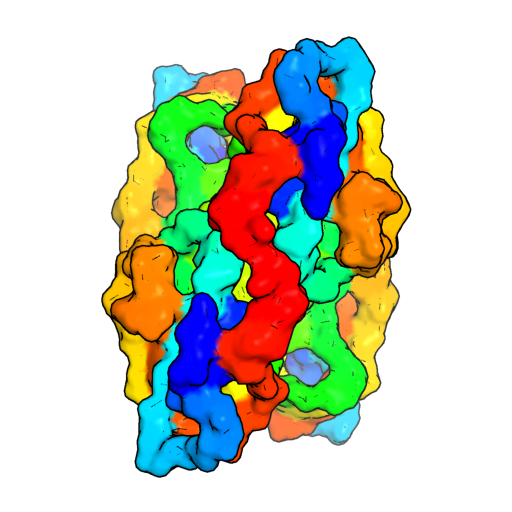E C CA 1
ATOM 2117 C C . PHE C 1 53 ? 2.714 2.933 -32.738 1.00 22.55 49 PHE C C 1
ATOM 2118 O O . PHE C 1 53 ? 2.722 3.906 -31.980 1.00 22.56 49 PHE C O 1
ATOM 2126 N N . VAL C 1 54 ? 3.805 2.257 -33.044 1.00 23.50 50 VAL C N 1
ATOM 2127 C CA . VAL C 1 54 ? 5.137 2.631 -32.550 1.00 23.67 50 VAL C CA 1
ATOM 2128 C C . VAL C 1 54 ? 6.114 2.759 -33.730 1.00 24.98 50 VAL C C 1
ATOM 2129 O O . VAL C 1 54 ? 6.166 1.890 -34.597 1.00 25.84 50 VAL C O 1
ATOM 2133 N N . GLN C 1 55 ? 6.874 3.849 -33.754 1.00 25.54 51 GLN C N 1
ATOM 2134 C CA . GLN C 1 55 ? 7.941 4.064 -34.723 1.00 27.29 51 GLN C CA 1
ATOM 2135 C C . GLN C 1 55 ? 9.254 4.138 -33.925 1.00 27.71 51 GLN C C 1
A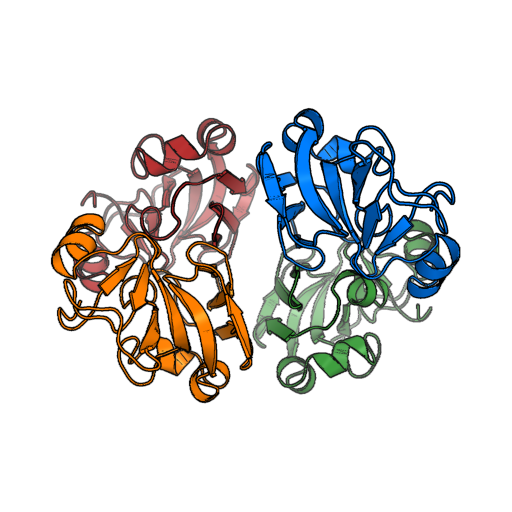TOM 2136 O O . GLN C 1 55 ? 9.387 4.964 -33.023 1.00 26.99 51 GLN C O 1
ATOM 2142 N N . LEU C 1 56 ? 10.203 3.251 -34.222 1.00 28.91 52 LEU C N 1
ATOM 2143 C CA . LEU C 1 56 ? 11.490 3.253 -33.528 1.00 29.32 52 LEU C CA 1
ATOM 2144 C C . LEU C 1 56 ? 12.619 3.589 -34.453 1.00 30.77 52 LEU C C 1
ATOM 2145 O O . LEU C 1 56 ? 12.503 3.412 -35.650 1.00 32.48 52 LEU C O 1
ATOM 2150 N N . PRO C 1 57 ? 13.731 4.083 -33.907 1.00 31.94 53 PRO C N 1
ATOM 2151 C CA . PRO C 1 57 ? 14.898 4.273 -34.761 1.00 34.37 53 PRO C CA 1
ATOM 2152 C C . PRO C 1 57 ? 15.382 2.977 -35.379 1.00 36.09 53 PRO C C 1
ATOM 2153 O O . PRO C 1 57 ? 15.001 1.872 -34.949 1.00 35.78 53 PRO C O 1
ATOM 2157 N N . GLU C 1 58 ? 16.200 3.122 -36.409 1.00 37.92 54 GLU C N 1
ATOM 2158 C CA . GLU C 1 58 ? 16.665 1.972 -37.150 1.00 39.95 54 GLU C CA 1
ATOM 2159 C C . GLU C 1 58 ? 17.876 1.416 -36.390 1.00 40.88 54 GLU C C 1
ATOM 2160 O O . GLU C 1 58 ? 18.600 2.162 -35.717 1.00 40.20 54 GLU C O 1
ATOM 2162 N N . VAL C 1 59 ? 18.071 0.104 -36.456 1.00 41.94 55 VAL C N 1
ATOM 2163 C CA . VAL C 1 59 ? 19.292 -0.499 -35.937 1.00 43.09 55 VAL C CA 1
ATOM 2164 C C . VAL C 1 59 ? 20.499 0.028 -36.734 1.00 45.35 55 VAL C C 1
ATOM 2165 O O . VAL C 1 59 ? 20.489 -0.006 -37.957 1.00 46.48 55 VAL C O 1
ATOM 2169 N N . GLY C 1 60 ? 21.524 0.513 -36.036 1.00 46.00 56 GLY C N 1
ATOM 2170 C CA . GLY C 1 60 ? 22.730 1.051 -36.683 1.00 48.22 56 GLY C CA 1
ATOM 2171 C C . GLY C 1 60 ? 22.790 2.569 -36.655 1.00 47.46 56 GLY C C 1
ATOM 2172 O O . GLY C 1 60 ? 23.845 3.159 -3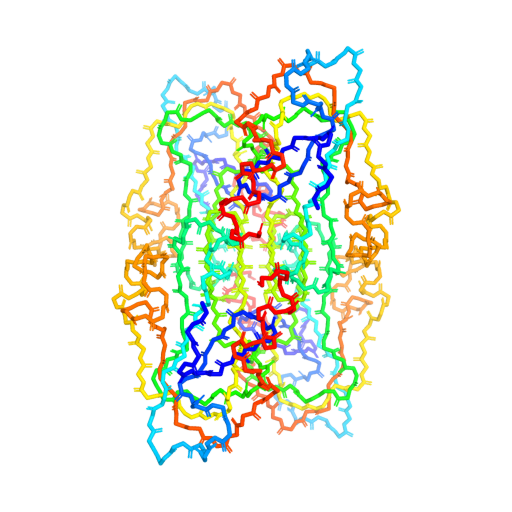6.855 1.00 48.72 56 GLY C O 1
ATOM 2173 N N . GLU C 1 61 ? 21.653 3.192 -36.368 1.00 45.58 57 GLU C N 1
ATOM 2174 C CA . GLU C 1 61 ? 21.514 4.641 -36.325 1.00 45.22 57 GLU C CA 1
ATOM 2175 C C . GLU C 1 61 ? 22.116 5.201 -35.041 1.00 44.29 57 GLU C C 1
ATOM 2176 O O . GLU C 1 61 ? 22.013 4.586 -33.980 1.00 43.03 57 GLU C O 1
ATOM 2182 N N . THR C 1 62 ? 22.751 6.364 -35.133 1.00 44.63 58 THR C N 1
ATOM 2183 C CA . THR C 1 62 ? 23.268 7.048 -33.957 1.00 43.80 58 THR C CA 1
ATOM 2184 C C . THR C 1 62 ? 22.265 8.101 -33.477 1.00 41.55 58 THR C C 1
ATOM 2185 O O . THR C 1 62 ? 21.867 8.973 -34.239 1.00 41.87 58 THR C O 1
ATOM 2189 N N . VAL C 1 63 ? 21.858 8.002 -32.209 1.00 39.36 59 VAL C N 1
ATOM 2190 C CA . VAL C 1 63 ? 20.980 8.976 -31.601 1.00 37.14 59 VAL C CA 1
ATOM 2191 C C . VAL C 1 63 ? 21.760 9.860 -30.624 1.00 37.30 59 VAL C C 1
ATOM 2192 O O . VAL C 1 63 ? 22.891 9.540 -30.242 1.00 38.20 59 VAL C O 1
ATOM 2196 N N . SER C 1 64 ? 21.107 10.955 -30.222 1.00 36.02 60 SER C N 1
ATOM 2197 C CA . SER C 1 64 ? 21.646 11.977 -29.356 1.00 36.10 60 SER C CA 1
ATOM 2198 C C . SER C 1 64 ? 20.738 12.199 -28.160 1.00 33.61 60 SER C C 1
ATOM 2199 O O . SER C 1 64 ? 19.543 12.411 -28.351 1.00 31.66 60 SER C O 1
ATOM 2202 N N . ALA C 1 65 ? 21.314 12.215 -26.940 1.00 32.86 61 ALA C N 1
ATOM 2203 C CA . ALA C 1 65 ? 20.529 12.438 -25.722 1.00 30.86 61 ALA C CA 1
ATOM 2204 C C . ALA C 1 65 ? 19.710 13.723 -25.869 1.00 30.57 61 ALA C C 1
ATOM 2205 O O . ALA C 1 65 ? 20.237 14.759 -26.286 1.00 31.19 61 ALA C O 1
ATOM 2207 N N . GLY C 1 66 ? 18.412 13.638 -25.560 1.00 29.54 62 GLY C N 1
ATOM 2208 C CA . GLY C 1 66 ? 17.507 14.794 -25.647 1.00 29.13 62 GLY C CA 1
ATOM 2209 C C . GLY C 1 66 ? 16.943 15.048 -27.034 1.00 30.08 62 GLY C C 1
ATOM 2210 O O . GLY C 1 66 ? 16.244 16.026 -27.242 1.00 30.55 62 GLY C O 1
ATOM 2211 N N . GLU C 1 67 ? 17.229 14.174 -27.987 1.00 31.02 63 GLU C N 1
ATOM 2212 C CA . GLU C 1 67 ? 16.736 14.345 -29.355 1.00 32.17 63 GLU C CA 1
ATOM 2213 C C . GLU C 1 67 ? 15.677 13.304 -29.577 1.00 32.05 63 GLU C C 1
ATOM 2214 O O . GLU C 1 67 ? 15.709 12.202 -28.998 1.00 30.58 63 GLU C O 1
ATOM 2216 N N . SER C 1 68 ? 14.738 13.693 -30.426 1.00 32.76 64 SER C N 1
ATOM 2217 C CA . SER C 1 68 ? 13.553 12.968 -30.682 1.00 33.34 64 SER C CA 1
ATOM 2218 C C . SER C 1 68 ? 13.901 11.858 -31.639 1.00 35.22 64 SER C C 1
ATOM 2219 O O . SER C 1 68 ? 14.280 12.138 -32.762 1.00 37.95 64 SER C O 1
ATOM 2222 N N . CYS C 1 69 ? 13.772 10.606 -31.216 1.00 36.52 65 CYS C N 1
ATOM 2223 C CA . CYS C 1 69 ? 14.314 9.488 -31.999 1.00 38.96 65 CYS C CA 1
ATOM 2224 C C . CYS C 1 69 ? 13.272 8.460 -32.441 1.00 37.32 65 CYS C C 1
ATOM 2225 O O . CYS C 1 69 ? 13.656 7.412 -32.968 1.00 42.08 65 CYS C O 1
ATOM 2228 N N . GLY C 1 70 ? 11.984 8.756 -32.277 1.00 32.43 66 GLY C N 1
ATOM 2229 C CA . GLY C 1 70 ? 10.898 7.838 -32.671 1.00 29.66 66 GLY C CA 1
ATOM 2230 C C . GLY C 1 70 ? 9.554 8.299 -32.120 1.00 26.40 66 GLY C C 1
ATOM 2231 O O . GLY C 1 70 ? 9.417 9.436 -31.709 1.00 24.75 66 GLY C O 1
ATOM 2232 N N . GLU C 1 71 ? 8.553 7.427 -32.077 1.00 25.05 67 GLU C N 1
ATOM 2233 C CA . GLU C 1 71 ? 7.238 7.858 -31.560 1.00 23.60 67 GLU C CA 1
ATOM 2234 C C . GLU C 1 71 ? 6.394 6.694 -31.052 1.00 22.50 67 GLU C C 1
ATOM 2235 O O . GLU C 1 71 ? 6.502 5.583 -31.589 1.00 22.91 67 GLU C O 1
ATOM 2241 N N . VAL C 1 72 ? 5.575 6.959 -30.018 1.00 20.50 68 VAL C N 1
ATOM 2242 C CA . VAL C 1 72 ? 4.497 6.069 -29.612 1.00 19.87 68 VAL C CA 1
ATOM 2243 C C . VAL C 1 72 ? 3.154 6.794 -29.766 1.00 19.45 68 VAL C C 1
ATOM 2244 O O . VAL C 1 72 ? 3.062 8.021 -29.591 1.00 19.46 68 VAL C O 1
ATOM 2248 N N . GLU C 1 73 ? 2.133 6.034 -30.132 1.00 18.85 69 GLU C N 1
ATOM 2249 C CA . GLU C 1 73 ? 0.876 6.599 -30.547 1.00 18.62 69 GLU C CA 1
ATOM 2250 C C . GLU C 1 73 ? -0.298 5.772 -30.058 1.00 18.97 69 GLU C C 1
ATOM 2251 O O . GLU C 1 73 ? -0.298 4.565 -30.211 1.00 19.25 69 GLU C O 1
ATOM 2257 N N . SER C 1 74 ? -1.280 6.462 -29.476 1.00 19.40 70 SER C N 1
ATOM 2258 C CA . SER C 1 74 ? -2.628 5.925 -29.192 1.00 20.55 70 SER C CA 1
ATOM 2259 C C . SER C 1 74 ? -3.622 6.541 -30.147 1.00 21.62 70 SER C C 1
ATOM 2260 O O . SER C 1 74 ? -3.278 7.379 -30.955 1.00 21.08 70 SER C O 1
ATOM 2263 N N . THR C 1 75 ? -4.880 6.138 -30.026 1.00 23.56 71 THR C N 1
ATOM 2264 C CA . THR C 1 75 ? -5.926 6.720 -30.823 1.00 24.85 71 THR C CA 1
ATOM 2265 C C . THR C 1 75 ? -6.038 8.226 -30.597 1.00 24.42 71 THR C C 1
ATOM 2266 O O . THR C 1 75 ? -6.407 8.912 -31.482 1.00 25.18 71 THR C O 1
ATOM 2270 N N . LYS C 1 76 ? -5.695 8.739 -29.426 1.00 24.34 72 LYS C N 1
ATOM 2271 C CA . LYS C 1 76 ? -5.869 10.160 -29.125 1.00 25.14 72 LYS C CA 1
ATOM 2272 C C . LYS C 1 76 ? -4.557 10.976 -28.965 1.00 23.72 72 LYS C C 1
ATOM 2273 O O . LYS C 1 76 ? -4.603 12.208 -28.863 1.00 23.89 72 LYS C O 1
ATOM 2279 N N . THR C 1 77 ? -3.398 10.323 -29.005 1.00 21.49 73 THR C N 1
ATOM 2280 C CA . THR C 1 77 ? -2.163 11.012 -28.731 1.00 20.35 73 THR C CA 1
ATOM 2281 C C . THR C 1 77 ? -0.957 10.471 -29.532 1.00 19.61 73 THR C C 1
ATOM 2282 O O . THR C 1 77 ? -0.786 9.258 -29.689 1.00 18.87 73 THR C O 1
ATOM 2286 N N . VAL C 1 78 ? -0.120 11.401 -29.995 1.00 19.82 74 VAL C N 1
ATOM 2287 C CA . VAL C 1 78 ? 1.160 11.117 -30.661 1.00 19.86 74 VAL C CA 1
ATOM 2288 C C . VAL C 1 78 ? 2.209 11.783 -29.801 1.00 20.04 74 VAL C C 1
ATOM 2289 O O . VAL C 1 78 ? 2.043 12.940 -29.409 1.00 19.63 74 VAL C O 1
ATOM 2293 N N . SER C 1 79 ? 3.277 11.035 -29.506 1.00 20.27 75 SER C N 1
ATOM 2294 C CA . SER C 1 79 ? 4.244 11.418 -28.497 1.00 20.77 75 SER C CA 1
ATOM 2295 C C . SER C 1 79 ? 5.644 10.976 -28.911 1.00 21.22 75 SER C C 1
ATOM 2296 O O . SER C 1 79 ? 5.886 9.795 -29.201 1.00 20.92 75 SER C O 1
ATOM 2299 N N . ASP C 1 80 ? 6.563 11.925 -28.988 1.00 22.23 76 ASP C N 1
ATOM 2300 C CA . ASP C 1 80 ? 7.896 11.628 -29.525 1.00 23.74 76 ASP C CA 1
ATOM 2301 C C . ASP C 1 80 ? 8.722 10.906 -28.481 1.00 23.22 76 ASP C C 1
ATOM 2302 O O . ASP C 1 80 ? 8.616 11.189 -27.300 1.00 22.08 76 ASP C O 1
ATOM 2307 N N . LEU C 1 81 ? 9.527 9.946 -28.912 1.00 24.00 77 LEU C N 1
ATOM 2308 C CA . LEU C 1 81 ? 10.489 9.328 -28.004 1.00 24.13 77 LEU C CA 1
ATOM 2309 C C . LEU C 1 81 ? 11.671 10.274 -27.946 1.00 24.84 77 LEU C C 1
ATOM 2310 O O . LEU C 1 81 ? 12.143 10.716 -28.993 1.00 27.87 77 LEU C O 1
ATOM 2315 N N . ILE C 1 82 ? 12.100 10.631 -26.743 1.00 23.70 78 ILE C N 1
ATOM 2316 C CA . ILE C 1 82 ? 13.223 11.518 -26.540 1.00 24.37 78 ILE C CA 1
ATOM 2317 C C . ILE C 1 82 ? 14.321 10.635 -25.944 1.00 24.25 78 ILE C C 1
ATOM 2318 O O . ILE C 1 82 ? 14.098 9.941 -24.954 1.00 24.08 78 ILE C O 1
ATOM 2323 N N . ALA C 1 83 ? 15.477 10.640 -26.587 1.00 24.15 79 ALA C N 1
ATOM 2324 C CA . ALA C 1 83 ? 16.545 9.698 -26.268 1.00 24.41 79 ALA C CA 1
ATOM 2325 C C . ALA C 1 83 ? 17.100 9.977 -24.865 1.00 23.82 79 ALA C C 1
ATOM 2326 O O . ALA C 1 83 ? 17.576 11.074 -24.595 1.00 24.59 79 ALA C O 1
ATOM 2328 N N . PRO C 1 84 ? 17.039 9.003 -23.967 1.00 23.29 80 PRO C N 1
ATOM 2329 C CA . PRO C 1 84 ? 17.731 9.243 -22.697 1.00 23.77 80 PRO C CA 1
ATOM 2330 C C . PRO C 1 84 ? 19.280 9.308 -22.847 1.00 25.47 80 PRO C C 1
ATOM 2331 O O . PRO C 1 84 ? 19.959 9.963 -22.051 1.00 26.40 80 PRO C O 1
ATOM 2335 N N . ALA C 1 85 ? 19.816 8.620 -23.847 1.00 26.47 81 ALA C N 1
ATOM 2336 C CA . ALA C 1 85 ? 21.265 8.482 -24.044 1.00 28.29 81 ALA C CA 1
ATOM 2337 C C . ALA C 1 85 ? 21.669 8.674 -25.508 1.00 29.67 81 ALA C C 1
ATOM 2338 O O . ALA C 1 85 ? 20.895 8.366 -26.432 1.00 29.34 81 ALA C O 1
ATOM 2340 N N . SER C 1 86 ? 22.872 9.222 -25.696 1.00 31.55 82 SER C N 1
ATOM 2341 C CA . SER C 1 86 ? 23.524 9.274 -26.990 1.00 33.20 82 SER C CA 1
ATOM 2342 C C . SER C 1 86 ? 24.198 7.922 -27.153 1.00 34.56 82 SER C C 1
ATOM 2343 O O . SER C 1 86 ? 24.615 7.323 -26.161 1.00 34.69 82 SER C O 1
ATOM 2346 N N . GLY C 1 87 ? 24.342 7.459 -28.393 1.00 35.63 83 GLY C N 1
ATOM 2347 C CA . GLY C 1 87 ? 24.864 6.128 -28.651 1.00 36.84 83 GLY C CA 1
ATOM 2348 C C . GLY C 1 87 ? 24.250 5.520 -29.889 1.00 37.12 83 GLY C C 1
ATOM 2349 O O . GLY C 1 87 ? 23.379 6.118 -30.508 1.00 36.73 83 GLY C O 1
ATOM 2350 N N . GLN C 1 88 ? 24.722 4.330 -30.250 1.00 38.58 84 GLN C N 1
ATOM 2351 C CA . GLN C 1 88 ? 24.240 3.595 -31.401 1.00 39.04 84 GLN C CA 1
ATOM 2352 C C . GLN C 1 88 ? 23.128 2.626 -31.030 1.00 37.32 84 GLN C C 1
ATOM 2353 O O . GLN C 1 88 ? 23.239 1.927 -30.030 1.00 36.84 84 GLN C O 1
ATOM 2359 N N . ILE C 1 89 ? 22.071 2.584 -31.848 1.00 36.28 85 ILE C N 1
ATOM 2360 C CA . ILE C 1 89 ? 20.964 1.644 -31.664 1.00 34.99 85 ILE C CA 1
ATOM 2361 C C . ILE C 1 89 ? 21.398 0.233 -32.014 1.00 37.09 85 ILE C C 1
ATOM 2362 O O . ILE C 1 89 ? 21.647 -0.097 -33.161 1.00 39.19 85 ILE C O 1
ATOM 2367 N N . VAL C 1 90 ? 21.492 -0.613 -31.013 1.00 37.44 86 VAL C N 1
ATOM 2368 C CA . VAL C 1 90 ? 21.967 -1.980 -31.220 1.00 39.89 86 VAL C CA 1
ATOM 2369 C C . VAL C 1 90 ? 20.820 -2.923 -31.589 1.00 39.57 86 VAL C C 1
ATOM 2370 O O . VAL C 1 90 ? 21.008 -3.837 -32.360 1.00 42.05 86 VAL C O 1
ATOM 2374 N N . GLU C 1 91 ? 19.631 -2.681 -31.047 1.00 37.37 87 GLU C N 1
ATOM 2375 C CA . GLU C 1 91 ? 18.490 -3.599 -31.185 1.00 37.08 87 GLU C CA 1
ATOM 2376 C C . GLU C 1 91 ? 17.159 -2.866 -31.005 1.00 33.86 87 GLU C C 1
ATOM 2377 O O . GLU C 1 91 ? 17.065 -1.919 -30.225 1.00 31.43 87 GLU C O 1
ATOM 2383 N N . VAL C 1 92 ? 16.132 -3.336 -31.709 1.00 33.49 88 VAL C N 1
ATOM 2384 C CA . VAL C 1 92 ? 14.758 -2.880 -31.510 1.00 31.10 88 VAL C CA 1
ATOM 2385 C C . VAL C 1 92 ? 13.825 -4.062 -31.190 1.00 31.63 88 VAL C C 1
ATOM 2386 O O . VAL C 1 92 ? 14.077 -5.206 -31.608 1.00 33.44 88 VAL C O 1
ATOM 2390 N N . ASN C 1 93 ? 12.764 -3.785 -30.424 1.00 29.92 89 ASN C N 1
ATOM 2391 C CA . ASN C 1 93 ? 11.773 -4.802 -30.061 1.00 30.66 89 ASN C CA 1
ATOM 2392 C C . ASN C 1 93 ? 10.684 -4.928 -31.124 1.00 31.21 89 ASN C C 1
ATOM 2393 O O . ASN C 1 93 ? 9.601 -4.373 -30.994 1.00 29.80 89 ASN C O 1
ATOM 2398 N N . THR C 1 94 ? 10.968 -5.695 -32.166 1.00 34.10 90 THR C N 1
ATOM 2399 C CA . THR C 1 94 ? 10.025 -5.892 -33.272 1.00 35.23 90 THR C CA 1
ATOM 2400 C C . THR C 1 94 ? 8.674 -6.417 -32.774 1.00 35.21 90 THR C C 1
ATOM 2401 O O . THR C 1 94 ? 7.625 -6.010 -33.265 1.00 34.54 90 THR C O 1
ATOM 2405 N N . ALA C 1 95 ? 8.718 -7.290 -31.773 1.00 36.49 91 ALA C N 1
ATOM 2406 C CA . ALA C 1 95 ? 7.528 -7.739 -31.052 1.00 36.85 91 ALA C CA 1
ATOM 2407 C C . ALA C 1 95 ? 6.614 -6.593 -30.598 1.00 34.31 91 ALA C C 1
ATOM 2408 O O . ALA C 1 95 ? 5.423 -6.627 -30.832 1.00 34.80 91 ALA C O 1
ATOM 2410 N N . ALA C 1 96 ? 7.176 -5.596 -29.933 1.00 32.05 92 ALA C N 1
ATOM 2411 C CA . ALA C 1 96 ? 6.395 -4.458 -29.438 1.00 29.60 92 ALA C CA 1
ATOM 2412 C C . ALA C 1 96 ? 5.888 -3.558 -30.591 1.00 28.53 92 ALA C C 1
ATOM 2413 O O . ALA C 1 96 ? 4.767 -3.028 -30.544 1.00 27.28 92 ALA C O 1
ATOM 2415 N N . VAL C 1 97 ? 6.711 -3.374 -31.622 1.00 28.69 93 VAL C N 1
ATOM 2416 C CA . VAL C 1 97 ? 6.269 -2.631 -32.823 1.00 28.28 93 VAL C CA 1
ATOM 2417 C C . VAL C 1 97 ? 5.113 -3.348 -33.531 1.00 29.53 93 VAL C C 1
ATOM 2418 O O . VAL C 1 97 ? 4.110 -2.715 -33.917 1.00 28.13 93 VAL C O 1
ATOM 2422 N N . ASP C 1 98 ? 5.262 -4.662 -33.701 1.00 31.84 94 ASP C N 1
ATOM 2423 C CA . ASP C 1 98 ? 4.190 -5.503 -34.268 1.00 33.61 94 ASP C CA 1
ATOM 2424 C C . ASP C 1 98 ? 2.961 -5.611 -33.360 1.00 33.31 94 ASP C C 1
ATOM 2425 O O . ASP C 1 98 ? 1.858 -5.764 -33.847 1.00 33.93 94 ASP C O 1
ATOM 2430 N N . ASP C 1 99 ? 3.129 -5.528 -32.042 1.00 33.30 95 ASP C N 1
ATOM 2431 C CA . ASP C 1 99 ? 1.983 -5.689 -31.123 1.00 33.90 95 ASP C CA 1
ATOM 2432 C C . ASP C 1 99 ? 2.088 -4.710 -29.945 1.00 32.03 95 ASP C C 1
ATOM 2433 O O . ASP C 1 99 ? 2.466 -5.090 -28.842 1.00 31.91 95 ASP C O 1
ATOM 2438 N N . PRO C 1 100 ? 1.754 -3.434 -30.197 1.00 30.79 96 PRO C N 1
ATOM 2439 C CA . PRO C 1 100 ? 1.915 -2.377 -29.223 1.00 29.42 96 PRO C CA 1
ATOM 2440 C C . PRO C 1 100 ? 1.050 -2.455 -27.971 1.00 30.14 96 PRO C C 1
ATOM 2441 O O . PRO C 1 100 ? 1.346 -1.752 -27.013 1.00 29.74 96 PRO C O 1
ATOM 2445 N N . ALA C 1 101 ? -0.022 -3.244 -27.983 1.00 32.24 97 ALA C N 1
ATOM 2446 C CA . ALA C 1 101 ? -0.789 -3.529 -26.754 1.00 33.56 97 ALA C CA 1
ATOM 2447 C C . ALA C 1 101 ? 0.127 -4.112 -25.682 1.00 34.65 97 ALA C C 1
ATOM 2448 O O . ALA C 1 101 ? -0.001 -3.783 -24.498 1.00 36.47 97 ALA C O 1
ATOM 2450 N N . THR C 1 102 ? 1.051 -4.975 -26.108 1.00 35.60 98 THR C N 1
ATOM 2451 C CA . THR C 1 102 ? 2.128 -5.495 -25.265 1.00 35.78 98 THR C CA 1
ATOM 2452 C C . THR C 1 102 ? 2.837 -4.460 -24.427 1.00 34.17 98 THR C C 1
ATOM 2453 O O . THR C 1 102 ? 3.249 -4.768 -23.305 1.00 36.17 98 THR C O 1
ATOM 2457 N N . ILE C 1 103 ? 3.027 -3.260 -24.965 1.00 31.65 99 ILE C N 1
ATOM 2458 C CA . ILE C 1 103 ? 3.719 -2.211 -24.215 1.00 30.40 99 ILE C CA 1
ATOM 2459 C C . ILE C 1 103 ? 2.930 -1.736 -22.966 1.00 30.47 99 ILE C C 1
ATOM 2460 O O . ILE C 1 103 ? 3.524 -1.561 -21.885 1.00 30.80 99 ILE C O 1
ATOM 2465 N N . ALA C 1 104 ? 1.607 -1.584 -23.099 1.00 30.34 100 ALA C N 1
ATOM 2466 C CA . ALA C 1 104 ? 0.743 -1.129 -21.986 1.00 30.24 100 ALA C CA 1
ATOM 2467 C C . ALA C 1 104 ? 0.696 -2.169 -20.907 1.00 31.33 100 ALA C C 1
ATOM 2468 O O . ALA C 1 104 ? 0.723 -1.852 -19.731 1.00 31.19 100 ALA C O 1
ATOM 2470 N N . THR C 1 105 ? 0.610 -3.422 -21.327 1.00 33.09 101 THR C N 1
ATOM 2471 C CA . THR C 1 105 ? 0.597 -4.568 -20.419 1.00 34.71 101 THR C CA 1
ATOM 2472 C C . THR C 1 105 ? 1.842 -4.712 -19.537 1.00 34.24 101 THR C C 1
ATOM 2473 O O . THR C 1 105 ? 1.752 -5.268 -18.449 1.00 36.42 101 THR C O 1
ATOM 2477 N N . ASP C 1 106 ? 2.990 -4.236 -20.002 1.00 32.13 102 ASP C N 1
ATOM 2478 C CA . ASP C 1 106 ? 4.276 -4.547 -19.370 1.00 31.48 102 ASP C CA 1
ATOM 2479 C C . ASP C 1 106 ? 5.361 -3.569 -19.869 1.00 29.37 102 ASP C C 1
ATOM 2480 O O . ASP C 1 106 ? 6.295 -3.965 -20.557 1.00 29.51 102 ASP C O 1
ATOM 2485 N N . PRO C 1 107 ? 5.221 -2.274 -19.537 1.00 27.31 103 PRO C N 1
ATOM 2486 C CA . PRO C 1 107 ? 6.136 -1.234 -20.044 1.00 25.40 103 PRO C CA 1
ATOM 2487 C C . PRO C 1 107 ? 7.603 -1.397 -19.600 1.00 25.71 103 PRO C C 1
ATOM 2488 O O . PRO C 1 107 ? 8.517 -1.038 -20.358 1.00 26.11 103 PRO C O 1
ATOM 2492 N N . TYR C 1 108 ? 7.831 -1.944 -18.405 1.00 25.61 104 TYR C N 1
ATOM 2493 C CA . TYR C 1 108 ? 9.192 -2.184 -17.903 1.00 25.47 104 TYR C CA 1
ATOM 2494 C C . TYR C 1 108 ? 9.804 -3.520 -18.242 1.00 26.92 104 TYR C C 1
ATOM 2495 O O . TYR C 1 108 ? 11.008 -3.680 -18.047 1.00 27.48 104 TYR C O 1
ATOM 2504 N N . GLY C 1 109 ? 9.007 -4.477 -18.730 1.00 27.67 105 GLY C N 1
ATOM 2505 C CA . GLY C 1 109 ? 9.499 -5.835 -19.066 1.00 29.29 105 GLY C CA 1
ATOM 2506 C C . GLY C 1 109 ? 9.436 -6.129 -20.566 1.00 29.28 105 GLY C C 1
ATOM 2507 O O . GLY C 1 109 ? 10.235 -5.612 -21.332 1.00 28.59 105 GLY C O 1
ATOM 2508 N N . ALA C 1 110 ? 8.477 -6.936 -21.001 1.00 30.17 106 ALA C N 1
ATOM 2509 C CA . ALA C 1 110 ? 8.333 -7.259 -22.437 1.00 30.54 106 ALA C CA 1
ATOM 2510 C C . ALA C 1 110 ? 8.044 -6.080 -23.345 1.00 28.29 106 ALA C C 1
ATOM 2511 O O . ALA C 1 110 ? 8.067 -6.234 -24.562 1.00 28.72 106 ALA C O 1
ATOM 2513 N N . GLY C 1 111 ? 7.733 -4.920 -22.776 1.00 26.22 107 GLY C N 1
ATOM 2514 C CA . GLY C 1 111 ? 7.379 -3.762 -23.568 1.00 24.32 107 GLY C CA 1
ATOM 2515 C C . GLY C 1 111 ? 8.549 -2.834 -23.863 1.00 23.22 107 GLY C C 1
ATOM 2516 O O . GLY C 1 111 ? 8.338 -1.702 -24.321 1.00 21.58 107 GLY C O 1
ATOM 2517 N N . TRP C 1 112 ? 9.778 -3.278 -23.570 1.00 23.91 108 TRP C N 1
ATOM 2518 C CA . TRP C 1 112 ? 10.964 -2.460 -23.854 1.00 23.28 108 TRP C CA 1
ATOM 2519 C C . TRP C 1 112 ? 10.936 -2.090 -25.321 1.00 23.23 108 TRP C C 1
ATOM 2520 O O . TRP C 1 112 ? 10.295 -2.787 -26.118 1.00 23.89 108 TRP C O 1
ATOM 2531 N N . LEU C 1 113 ? 11.561 -0.967 -25.695 1.00 22.44 109 LEU C N 1
ATOM 2532 C CA . LEU C 1 113 ? 11.452 -0.475 -27.070 1.00 22.26 109 LEU C CA 1
ATOM 2533 C C . LEU C 1 113 ? 12.719 -0.750 -27.884 1.00 24.05 109 LEU C C 1
ATOM 2534 O O . LEU C 1 113 ? 12.649 -1.351 -28.958 1.00 25.32 109 LEU C O 1
ATOM 2539 N N . TYR C 1 114 ? 13.877 -0.322 -27.378 1.00 24.51 110 TYR C N 1
ATOM 2540 C CA . TYR C 1 114 ? 15.158 -0.586 -28.047 1.00 26.29 110 TYR C CA 1
ATOM 2541 C C . TYR C 1 114 ? 16.317 -0.636 -27.066 1.00 27.12 110 TYR C C 1
ATOM 2542 O O . TYR C 1 114 ? 16.190 -0.217 -25.905 1.00 25.72 110 TYR C O 1
ATOM 2551 N N . SER C 1 115 ? 17.466 -1.106 -27.549 1.00 29.30 111 SER C N 1
ATOM 2552 C CA . SER C 1 115 ? 18.698 -1.016 -26.772 1.00 30.43 111 SER C CA 1
ATOM 2553 C C . SER C 1 115 ? 19.746 -0.107 -27.415 1.00 31.09 111 SER C C 1
ATOM 2554 O O . SER C 1 115 ? 19.907 -0.095 -28.629 1.00 31.45 111 SER C O 1
ATOM 2557 N N . VAL C 1 116 ? 20.460 0.647 -26.574 1.00 31.38 112 VAL C N 1
ATOM 2558 C CA . VAL C 1 116 ? 21.470 1.601 -27.037 1.00 32.71 112 VAL C CA 1
ATOM 2559 C C . VAL C 1 116 ? 22.851 1.368 -26.371 1.00 35.37 112 VAL C C 1
ATOM 2560 O O . VAL C 1 116 ? 22.959 1.081 -25.162 1.00 34.96 112 VAL C O 1
ATOM 2564 N N . GLN C 1 117 ? 23.898 1.467 -27.186 1.00 38.35 113 GLN C N 1
ATOM 2565 C CA . GLN C 1 117 ? 25.291 1.429 -26.707 1.00 41.44 113 GLN C CA 1
ATOM 2566 C C . GLN C 1 117 ? 25.724 2.857 -26.361 1.00 40.30 113 GLN C C 1
ATOM 2567 O O . GLN C 1 117 ? 26.044 3.623 -27.237 1.00 41.27 113 GLN C O 1
ATOM 2573 N N . PRO C 1 118 ? 25.711 3.234 -25.086 1.00 38.66 114 PRO C N 1
ATOM 2574 C CA . PRO C 1 118 ? 25.804 4.662 -24.849 1.00 37.72 114 PRO C CA 1
ATOM 2575 C C . PRO C 1 118 ? 27.217 5.250 -24.894 1.00 39.90 114 PRO C C 1
ATOM 2576 O O . PRO C 1 118 ? 28.187 4.624 -24.424 1.00 42.12 114 PRO C O 1
ATOM 2580 N N . THR C 1 119 ? 27.327 6.446 -25.463 1.00 39.43 115 THR C N 1
ATOM 2581 C CA . THR C 1 119 ? 28.557 7.240 -25.367 1.00 41.03 115 THR C CA 1
ATOM 2582 C C . THR C 1 119 ? 28.361 8.433 -24.413 1.00 39.59 115 THR C C 1
ATOM 2583 O O . THR C 1 119 ? 29.328 9.058 -23.999 1.00 40.43 115 THR C O 1
ATOM 2587 N N . ALA C 1 120 ? 27.101 8.742 -24.104 1.00 36.56 116 ALA C N 1
ATOM 2588 C CA . ALA C 1 120 ? 26.743 9.794 -23.155 1.00 35.07 116 ALA C CA 1
ATOM 2589 C C . ALA C 1 120 ? 25.324 9.588 -22.668 1.00 32.36 116 ALA C C 1
ATOM 2590 O O . ALA C 1 120 ? 24.514 8.932 -23.338 1.00 30.82 116 ALA C O 1
ATOM 2592 N N . VAL C 1 121 ? 25.027 10.190 -21.520 1.00 31.96 117 VAL C N 1
ATOM 2593 C CA . VAL C 1 121 ? 23.694 10.201 -20.939 1.00 29.99 117 VAL C CA 1
ATOM 2594 C C . VAL C 1 121 ? 23.213 11.617 -20.666 1.00 29.73 117 VAL C C 1
ATOM 2595 O O . VAL C 1 121 ? 24.007 12.486 -20.304 1.00 30.63 117 VAL C O 1
ATOM 2599 N N . GLY C 1 122 ? 21.901 11.838 -20.813 1.00 28.53 118 GLY C N 1
ATOM 2600 C CA . GLY C 1 122 ? 21.299 13.113 -20.467 1.00 28.55 118 GLY C CA 1
ATOM 2601 C C . GLY C 1 122 ? 20.950 13.124 -18.982 1.00 28.94 118 GLY C C 1
ATOM 2602 O O . GLY C 1 122 ? 21.426 12.299 -18.227 1.00 28.31 118 GLY C O 1
ATOM 2603 N N . GLU C 1 123 ? 20.102 14.067 -18.585 1.00 30.08 119 GLU C N 1
ATOM 2604 C CA . GLU C 1 123 ? 19.663 14.222 -17.204 1.00 31.09 119 GLU C CA 1
ATOM 2605 C C . GLU C 1 123 ? 18.903 12.950 -16.847 1.00 28.31 119 GLU C C 1
ATOM 2606 O O . GLU C 1 123 ? 17.942 12.638 -17.508 1.00 28.40 119 GLU C O 1
ATOM 2612 N N . LEU C 1 124 ? 19.345 12.206 -15.842 1.00 26.84 120 LEU C N 1
ATOM 2613 C CA . LEU C 1 124 ? 18.629 11.010 -15.400 1.00 25.32 120 LEU C CA 1
ATOM 2614 C C . LEU C 1 124 ? 18.183 11.155 -13.960 1.00 24.94 120 LEU C C 1
ATOM 2615 O O . LEU C 1 124 ? 18.837 11.826 -13.162 1.00 25.78 120 LEU C O 1
ATOM 2620 N N . LEU C 1 125 ? 17.110 10.450 -13.624 1.00 23.65 121 LEU C N 1
ATOM 2621 C CA . LEU C 1 125 ? 16.544 10.464 -12.286 1.00 23.40 121 LEU C CA 1
ATOM 2622 C C . LEU C 1 125 ? 16.407 9.052 -11.710 1.00 22.85 121 LEU C C 1
ATOM 2623 O O . LEU C 1 125 ? 16.222 8.089 -12.450 1.00 22.07 121 LEU C O 1
ATOM 2628 N N . THR C 1 126 ? 16.445 8.962 -10.382 1.00 22.81 122 THR C N 1
ATOM 2629 C CA . THR C 1 126 ? 16.160 7.728 -9.660 1.00 23.05 122 THR C CA 1
ATOM 2630 C C . THR C 1 126 ? 14.645 7.435 -9.657 1.00 22.70 122 THR C C 1
ATOM 2631 O O . THR C 1 126 ? 13.822 8.332 -9.956 1.00 21.99 122 THR C O 1
ATOM 2635 N N . ALA C 1 127 ? 14.272 6.191 -9.330 1.00 22.95 123 ALA C N 1
ATOM 2636 C CA . ALA C 1 127 ? 12.859 5.855 -9.123 1.00 22.88 123 ALA C CA 1
ATOM 2637 C C . ALA C 1 127 ? 12.135 6.899 -8.225 1.00 22.92 123 ALA C C 1
ATOM 2638 O O . ALA C 1 127 ? 11.045 7.325 -8.559 1.00 22.40 123 ALA C O 1
ATOM 2640 N N . SER C 1 128 ? 12.756 7.312 -7.125 1.00 23.78 124 SER C N 1
ATOM 2641 C CA . SER C 1 128 ? 12.093 8.163 -6.133 1.00 24.66 124 SER C CA 1
ATOM 2642 C C . SER C 1 128 ? 11.911 9.592 -6.600 1.00 24.35 124 SER C C 1
ATOM 2643 O O . SER C 1 128 ? 10.841 10.196 -6.377 1.00 24.36 124 SER C O 1
ATOM 2646 N N . GLU C 1 129 ? 12.967 10.144 -7.190 1.00 24.22 125 GLU C N 1
ATOM 2647 C CA . GLU C 1 129 ? 12.902 11.471 -7.811 1.00 24.27 125 GLU C CA 1
ATOM 2648 C C . GLU C 1 129 ? 11.798 11.527 -8.879 1.00 23.63 125 GLU C C 1
ATOM 2649 O O . GLU C 1 129 ? 11.029 12.488 -8.936 1.00 23.99 125 GLU C O 1
ATOM 2655 N N . TYR C 1 130 ? 11.729 10.488 -9.714 1.00 23.12 126 TYR C N 1
ATOM 2656 C CA . TYR C 1 130 ? 10.744 10.413 -10.805 1.00 22.53 126 TYR C CA 1
ATOM 2657 C C . TYR C 1 130 ? 9.336 10.237 -10.222 1.00 23.30 126 TYR C C 1
ATOM 2658 O O . TYR C 1 130 ? 8.406 10.884 -10.667 1.00 23.36 126 TYR C O 1
ATOM 2667 N N . ALA C 1 131 ? 9.200 9.382 -9.205 1.00 24.41 127 ALA C N 1
ATOM 2668 C CA . ALA C 1 131 ? 7.959 9.255 -8.448 1.00 25.41 127 ALA C CA 1
ATOM 2669 C C . ALA C 1 131 ? 7.521 10.595 -7.821 1.00 26.79 127 ALA C C 1
ATOM 2670 O O . ALA C 1 131 ? 6.367 10.989 -7.952 1.00 28.28 127 ALA C O 1
ATOM 2672 N N . GLY C 1 132 ? 8.423 11.298 -7.160 1.00 27.79 128 GLY C N 1
ATOM 2673 C CA . GLY C 1 132 ? 8.113 12.612 -6.579 1.00 29.38 128 GLY C CA 1
ATOM 2674 C C . GLY C 1 132 ? 7.653 13.685 -7.567 1.00 29.84 128 GLY C C 1
ATOM 2675 O O . GLY C 1 132 ? 6.829 14.506 -7.222 1.00 31.77 128 GLY C O 1
ATOM 2676 N N . GLN C 1 133 ? 8.168 13.683 -8.795 1.00 29.13 129 GLN C N 1
ATOM 2677 C CA . GLN C 1 133 ? 7.729 14.629 -9.813 1.00 29.12 129 GLN C CA 1
ATOM 2678 C C . GLN C 1 133 ? 6.310 14.355 -10.280 1.00 28.79 129 GLN C C 1
ATOM 2679 O O . GLN C 1 133 ? 5.660 15.248 -10.816 1.00 28.72 129 GLN C O 1
ATOM 2685 N N . ASN C 1 134 ? 5.866 13.107 -10.141 1.00 27.78 130 ASN C N 1
ATOM 2686 C CA . ASN C 1 134 ? 4.567 12.686 -10.634 1.00 27.81 130 ASN C CA 1
ATOM 2687 C C . ASN C 1 134 ? 3.588 12.340 -9.531 1.00 30.34 130 ASN C C 1
ATOM 2688 O O . ASN C 1 134 ? 2.584 11.677 -9.806 1.00 30.39 130 ASN C O 1
ATOM 2693 N N . GLY C 1 135 ? 3.907 12.767 -8.299 1.00 32.50 131 GLY C N 1
ATOM 2694 C CA . GLY C 1 135 ? 3.080 12.521 -7.104 1.00 35.64 131 GLY C CA 1
ATOM 2695 C C . GLY C 1 135 ? 2.752 11.067 -6.816 1.00 37.17 131 GLY C C 1
ATOM 2696 O O . GLY C 1 135 ? 1.668 10.762 -6.329 1.00 40.23 131 GLY C O 1
ATOM 2697 N N . LEU C 1 136 ? 3.674 10.167 -7.151 1.00 37.66 132 LEU C N 1
ATOM 2698 C CA . LEU C 1 136 ? 3.532 8.749 -6.833 1.00 38.93 132 LEU C CA 1
ATOM 2699 C C . LEU C 1 136 ? 4.434 8.414 -5.638 1.00 39.97 132 LEU C C 1
ATOM 2700 O O . LEU C 1 136 ? 4.007 7.747 -4.710 1.00 42.18 132 LEU C O 1
ATOM 2705 N N . ILE D 1 10 ? 7.102 27.629 -58.676 1.00 34.09 6 ILE D N 1
ATOM 2706 C CA . ILE D 1 10 ? 8.365 27.029 -58.181 1.00 32.15 6 ILE D CA 1
ATOM 2707 C C . ILE D 1 10 ? 9.522 27.844 -58.760 1.00 32.97 6 ILE D C 1
ATOM 2708 O O . ILE D 1 10 ? 9.876 27.679 -59.922 1.00 34.73 6 ILE D O 1
ATOM 2710 N N . PRO D 1 11 ? 10.109 28.748 -57.965 1.00 32.30 7 PRO D N 1
ATOM 2711 C CA . PRO D 1 11 ? 11.284 29.509 -58.430 1.00 32.49 7 PRO D CA 1
ATOM 2712 C C . PRO D 1 11 ? 12.394 28.590 -58.916 1.00 31.80 7 PRO D C 1
ATOM 2713 O O . PRO D 1 11 ? 12.739 27.617 -58.229 1.00 29.84 7 PRO D O 1
ATOM 2717 N N . GLY D 1 12 ? 12.949 28.889 -60.090 1.00 32.87 8 GLY D N 1
ATOM 2718 C CA . GLY D 1 12 ? 13.914 27.995 -60.741 1.00 32.24 8 GLY D CA 1
ATOM 2719 C C . GLY D 1 12 ? 15.359 28.173 -60.288 1.00 32.55 8 GLY D C 1
ATOM 2720 O O . GLY D 1 12 ? 16.232 27.463 -60.767 1.00 33.46 8 GLY D O 1
ATOM 2721 N N . ASP D 1 13 ? 15.615 29.100 -59.368 1.00 32.48 9 ASP D N 1
ATOM 2722 C CA . ASP D 1 13 ? 16.991 29.439 -58.964 1.00 33.46 9 ASP D CA 1
ATOM 2723 C C . ASP D 1 13 ? 17.324 28.995 -57.545 1.00 31.38 9 ASP D C 1
ATOM 2724 O O . ASP D 1 13 ? 18.274 29.493 -56.945 1.00 31.78 9 ASP D O 1
ATOM 2729 N N . ARG D 1 14 ? 16.545 28.056 -57.011 1.00 28.58 10 ARG D N 1
ATOM 2730 C CA . ARG D 1 14 ? 16.878 27.460 -55.741 1.00 26.74 10 ARG D CA 1
ATOM 2731 C C . ARG D 1 14 ? 16.773 25.947 -55.830 1.00 24.67 10 ARG D C 1
ATOM 2732 O O . ARG D 1 14 ? 16.608 25.417 -56.924 1.00 24.32 10 ARG D O 1
ATOM 2740 N N . SER D 1 15 ? 16.979 25.254 -54.712 1.00 23.39 11 SER D N 1
ATOM 2741 C CA . SER D 1 15 ? 16.988 23.792 -54.687 1.00 22.60 11 SER D CA 1
ATOM 2742 C C . SER D 1 15 ? 15.862 23.273 -53.797 1.00 21.59 11 SER D C 1
ATOM 2743 O O . SER D 1 15 ? 15.396 23.970 -52.898 1.00 21.40 11 SER D O 1
ATOM 2746 N N . TYR D 1 16 ? 15.428 22.050 -54.069 1.00 21.25 12 TYR D N 1
ATOM 2747 C CA . TYR D 1 16 ? 14.237 21.453 -53.441 1.00 20.77 12 TYR D CA 1
ATOM 2748 C C . TYR D 1 16 ? 14.559 20.053 -52.885 1.00 21.15 12 TYR D C 1
ATOM 2749 O O . TYR D 1 16 ? 15.556 19.464 -53.244 1.00 22.07 12 TYR D O 1
ATOM 2758 N N . THR D 1 17 ? 13.715 19.527 -52.007 1.00 21.14 13 THR D N 1
ATOM 2759 C CA . THR D 1 17 ? 13.875 18.176 -51.512 1.00 21.77 13 THR D CA 1
ATOM 2760 C C . THR D 1 17 ? 12.588 17.433 -51.783 1.00 21.91 13 THR D C 1
ATOM 2761 O O . THR D 1 17 ? 11.530 18.038 -51.880 1.00 21.61 13 THR D O 1
ATOM 2765 N N . ALA D 1 18 ? 12.675 16.113 -51.846 1.00 22.94 14 ALA D N 1
ATOM 2766 C CA . ALA D 1 18 ? 11.489 15.263 -52.017 1.00 23.53 14 ALA D CA 1
ATOM 2767 C C . ALA D 1 18 ? 10.431 15.400 -50.892 1.00 23.38 14 ALA D C 1
ATOM 2768 O O . ALA D 1 18 ? 9.259 15.061 -51.124 1.00 24.26 14 ALA D O 1
ATOM 2770 N N . ASP D 1 19 ? 10.805 15.916 -49.714 1.00 23.29 15 ASP D N 1
ATOM 2771 C CA . ASP D 1 19 ? 9.828 16.184 -48.613 1.00 23.47 15 ASP D CA 1
ATOM 2772 C C . ASP D 1 19 ? 9.222 17.601 -48.624 1.00 21.22 15 ASP D C 1
ATOM 2773 O O . ASP D 1 19 ? 8.737 18.090 -47.598 1.00 20.07 15 ASP D O 1
ATOM 2778 N N . HIS D 1 20 ? 9.318 18.286 -49.761 1.00 20.24 16 HIS D N 1
ATOM 2779 C CA . HIS D 1 20 ? 8.628 19.568 -49.957 1.00 19.19 16 HIS D CA 1
ATOM 2780 C C . HIS D 1 20 ? 9.218 20.708 -49.172 1.00 19.15 16 HIS D C 1
ATOM 2781 O O . HIS D 1 20 ? 8.514 21.592 -48.669 1.00 18.43 16 HIS D O 1
ATOM 2788 N N . GLU D 1 21 ? 10.546 20.729 -49.103 1.00 19.21 17 GLU D N 1
ATOM 2789 C CA . GLU D 1 21 ? 11.205 21.940 -48.669 1.00 19.80 17 GLU D CA 1
ATOM 2790 C C . GLU D 1 21 ? 12.046 22.520 -49.777 1.00 19.84 17 GLU D C 1
ATOM 2791 O O . GLU D 1 21 ? 12.369 21.880 -50.779 1.00 19.16 17 GLU D O 1
ATOM 2797 N N . TRP D 1 22 ? 12.432 23.763 -49.558 1.00 20.56 18 TRP D N 1
ATOM 2798 C CA . TRP D 1 22 ? 13.410 24.369 -50.415 1.00 21.15 18 TRP D CA 1
ATOM 2799 C C . TRP D 1 22 ? 14.565 24.880 -49.627 1.00 22.07 18 TRP D C 1
ATOM 2800 O O . TRP D 1 22 ? 14.481 25.100 -48.417 1.00 22.57 18 TRP D O 1
ATOM 2811 N N . ILE D 1 23 ? 15.673 25.063 -50.315 1.00 22.78 19 ILE D N 1
ATOM 2812 C CA . ILE D 1 23 ? 16.859 25.636 -49.726 1.00 23.83 19 ILE D CA 1
ATOM 2813 C C . ILE D 1 23 ? 17.458 26.552 -50.780 1.00 25.15 19 ILE D C 1
ATOM 2814 O O . ILE D 1 23 ? 17.434 26.249 -51.986 1.00 24.56 19 ILE D O 1
ATOM 2819 N N . ASP D 1 24 ? 17.987 27.681 -50.306 1.00 26.76 20 ASP D N 1
ATOM 2820 C CA . ASP D 1 24 ? 18.379 28.811 -51.149 1.00 28.61 20 ASP D CA 1
ATOM 2821 C C . ASP D 1 24 ? 19.801 28.584 -51.647 1.00 29.42 20 ASP D C 1
ATOM 2822 O O . ASP D 1 24 ? 20.658 29.413 -51.437 1.00 30.88 20 ASP D O 1
ATOM 2827 N N . ILE D 1 25 ? 20.068 27.422 -52.225 1.00 28.59 21 ILE D N 1
ATOM 2828 C CA . ILE D 1 25 ? 21.305 27.155 -52.941 1.00 29.62 21 ILE D CA 1
ATOM 2829 C C . ILE D 1 25 ? 20.919 26.919 -54.402 1.00 28.88 21 ILE D C 1
ATOM 2830 O O . ILE D 1 25 ? 19.993 26.140 -54.694 1.00 28.13 21 ILE D O 1
ATOM 2835 N N . ALA D 1 26 ? 21.596 27.579 -55.317 1.00 29.69 22 ALA D N 1
ATOM 2836 C CA . ALA D 1 26 ? 21.296 27.431 -56.751 1.00 29.51 22 ALA D CA 1
ATOM 2837 C C . ALA D 1 26 ? 21.742 26.053 -57.262 1.00 28.92 22 ALA D C 1
ATOM 2838 O O . ALA D 1 26 ? 22.640 25.433 -56.694 1.00 29.10 22 ALA D O 1
ATOM 2840 N N . PRO D 1 27 ? 21.080 25.551 -58.311 1.00 28.43 23 PRO D N 1
ATOM 2841 C CA . PRO D 1 27 ? 21.497 24.269 -58.848 1.00 28.33 23 PRO D CA 1
ATOM 2842 C C . PRO D 1 27 ? 22.894 24.331 -59.406 1.00 29.91 23 PRO D C 1
ATOM 2843 O O . PRO D 1 27 ? 23.194 25.218 -60.184 1.00 30.67 23 PRO D O 1
ATOM 2847 N N . GLY D 1 28 ? 23.731 23.390 -58.990 1.00 30.72 24 GLY D N 1
ATOM 2848 C CA . GLY D 1 28 ? 25.128 23.370 -59.350 1.00 33.03 24 GLY D CA 1
ATOM 2849 C C . GLY D 1 28 ? 26.027 24.294 -58.532 1.00 34.91 24 GLY D C 1
ATOM 2850 O O . GLY D 1 28 ? 27.226 24.267 -58.724 1.00 36.22 24 GLY D O 1
ATOM 2851 N N . ALA D 1 29 ? 25.467 25.110 -57.639 1.00 35.62 25 ALA D N 1
ATOM 2852 C CA . ALA D 1 29 ? 26.285 26.069 -56.845 1.00 38.88 25 ALA D CA 1
ATOM 2853 C C . ALA D 1 29 ? 27.174 25.349 -55.852 1.00 41.17 25 ALA D C 1
ATOM 2854 O O . ALA D 1 29 ? 26.829 24.272 -55.386 1.00 39.94 25 ALA D O 1
ATOM 2856 N N . ALA D 1 30 ? 28.319 25.950 -55.534 1.00 46.20 26 ALA D N 1
ATOM 2857 C CA . ALA D 1 30 ? 29.059 25.561 -54.329 1.00 50.35 26 ALA D CA 1
ATOM 2858 C C . ALA D 1 30 ? 28.195 25.883 -53.091 1.00 52.07 26 ALA D C 1
ATOM 2859 O O . ALA D 1 30 ? 27.677 27.005 -52.966 1.00 51.62 26 ALA D O 1
ATOM 2861 N N . THR D 1 31 ? 27.992 24.883 -52.224 1.00 55.22 27 THR D N 1
ATOM 2862 C CA . THR D 1 31 ? 27.514 25.117 -50.849 1.00 57.19 27 THR D CA 1
ATOM 2863 C C . THR D 1 31 ? 28.225 26.387 -50.341 1.00 59.54 27 THR D C 1
ATOM 2864 O O . THR D 1 31 ? 29.461 26.408 -50.264 1.00 60.93 27 THR D O 1
ATOM 2868 N N . PRO D 1 32 ? 27.447 27.447 -50.017 1.00 60.00 28 PRO D N 1
ATOM 2869 C CA . PRO D 1 32 ? 28.053 28.770 -49.817 1.00 60.67 28 PRO D CA 1
ATOM 2870 C C . PRO D 1 32 ? 28.731 28.919 -48.469 1.00 61.95 28 PRO D C 1
ATOM 2871 O O . PRO D 1 32 ? 28.536 28.088 -47.573 1.00 60.34 28 PRO D O 1
ATOM 2875 N N . ASP D 1 33 ? 29.537 29.976 -48.357 1.00 64.70 29 ASP D N 1
ATOM 2876 C CA . ASP D 1 33 ? 30.334 30.268 -47.166 1.00 65.57 29 ASP D CA 1
ATOM 2877 C C . ASP D 1 33 ? 29.566 31.280 -46.320 1.00 63.77 29 ASP D C 1
ATOM 2878 O O . ASP D 1 33 ? 30.117 32.285 -45.859 1.00 67.75 29 ASP D O 1
ATOM 2880 N N . GLY D 1 34 ? 28.287 30.989 -46.120 1.00 58.76 30 GLY D N 1
ATOM 2881 C CA . GLY D 1 34 ? 27.351 31.903 -45.477 1.00 56.07 30 GLY D CA 1
ATOM 2882 C C . GLY D 1 34 ? 25.985 31.255 -45.292 1.00 50.83 30 GLY D C 1
ATOM 2883 O O . GLY D 1 34 ? 25.713 30.190 -45.850 1.00 47.68 30 GLY D O 1
ATOM 2884 N N . PRO D 1 35 ? 25.121 31.889 -44.493 1.00 48.73 31 PRO D N 1
ATOM 2885 C CA . PRO D 1 35 ? 23.821 31.299 -44.205 1.00 45.06 31 PRO D CA 1
ATOM 2886 C C . PRO D 1 35 ? 22.888 31.188 -45.421 1.00 41.89 31 PRO D C 1
ATOM 2887 O O . PRO D 1 35 ? 22.777 32.139 -46.205 1.00 42.28 31 PRO D O 1
ATOM 2891 N N . VAL D 1 36 ? 22.224 30.042 -45.575 1.00 37.42 32 VAL D N 1
ATOM 2892 C CA . VAL D 1 36 ? 21.149 29.972 -46.538 1.00 35.14 32 VAL D CA 1
ATOM 2893 C C . VAL D 1 36 ? 19.809 29.632 -45.904 1.00 32.29 32 VAL D C 1
ATOM 2894 O O . VAL D 1 36 ? 19.710 28.837 -44.974 1.00 30.50 32 VAL D O 1
ATOM 2898 N N . ARG D 1 37 ? 18.784 30.266 -46.456 1.00 31.64 33 ARG D N 1
ATOM 2899 C CA . ARG D 1 37 ? 17.396 30.062 -46.031 1.00 30.06 33 ARG D CA 1
ATOM 2900 C C . ARG D 1 37 ? 16.794 28.743 -46.471 1.00 27.00 33 ARG D C 1
ATOM 2901 O O . ARG D 1 37 ? 17.035 28.277 -47.591 1.00 26.02 33 ARG D O 1
ATOM 2909 N N . VAL D 1 38 ? 16.027 28.168 -45.540 1.00 25.13 34 VAL D N 1
ATOM 2910 C CA . VAL D 1 38 ? 15.134 27.065 -45.774 1.00 23.02 34 VAL D CA 1
ATOM 2911 C C . VAL D 1 38 ? 13.665 27.470 -45.532 1.00 22.31 34 VAL D C 1
ATOM 2912 O O . VAL D 1 38 ? 13.367 28.316 -44.680 1.00 23.20 34 VAL D O 1
ATOM 2916 N N . GLY D 1 39 ? 12.764 26.858 -46.299 1.00 20.87 35 GLY D N 1
ATOM 2917 C CA . GLY D 1 39 ? 11.317 27.033 -46.153 1.00 20.10 35 GLY D CA 1
ATOM 2918 C C . GLY D 1 39 ? 10.558 25.824 -46.710 1.00 18.60 35 GLY D C 1
ATOM 2919 O O . GLY D 1 39 ? 11.171 24.820 -47.101 1.00 17.86 35 GLY D O 1
ATOM 2920 N N . ILE D 1 40 ? 9.226 25.903 -46.727 1.00 18.18 36 ILE D N 1
ATOM 2921 C CA . ILE D 1 40 ? 8.416 24.849 -47.416 1.00 17.50 36 ILE D CA 1
ATOM 2922 C C . ILE D 1 40 ? 7.925 25.333 -48.775 1.00 17.92 36 ILE D C 1
ATOM 2923 O O . ILE D 1 40 ? 7.874 26.549 -49.037 1.00 18.99 36 ILE D O 1
ATOM 2928 N N . THR D 1 41 ? 7.597 24.395 -49.652 1.00 17.55 37 THR D N 1
ATOM 2929 C CA . THR D 1 41 ? 7.116 24.742 -50.980 1.00 18.16 37 THR D CA 1
ATOM 2930 C C . THR D 1 41 ? 5.587 25.001 -51.023 1.00 18.75 37 THR D C 1
ATOM 2931 O O . THR D 1 41 ? 4.868 24.823 -50.027 1.00 18.32 37 THR D O 1
ATOM 2935 N N . SER D 1 42 ? 5.111 25.442 -52.181 1.00 19.50 38 SER D N 1
ATOM 2936 C CA . SER D 1 42 ? 3.705 25.684 -52.393 1.00 20.48 38 SER D CA 1
ATOM 2937 C C . SER D 1 42 ? 2.946 24.357 -52.433 1.00 20.29 38 SER D C 1
ATOM 2938 O O . SER D 1 42 ? 1.762 24.302 -52.171 1.00 20.59 38 SER D O 1
ATOM 2941 N N . VAL D 1 43 ? 3.632 23.288 -52.786 1.00 19.97 39 VAL D N 1
ATOM 2942 C CA . VAL D 1 43 ? 3.014 21.993 -52.724 1.00 20.14 39 VAL D CA 1
ATOM 2943 C C . VAL D 1 43 ? 2.723 21.640 -51.277 1.00 19.82 39 VAL D C 1
ATOM 2944 O O . VAL D 1 43 ? 1.612 21.223 -50.947 1.00 20.28 39 VAL D O 1
ATOM 2948 N N . ALA D 1 44 ? 3.690 21.868 -50.397 1.00 19.80 40 ALA D N 1
ATOM 2949 C CA . ALA D 1 44 ? 3.506 21.565 -48.961 1.00 19.63 40 ALA D CA 1
ATOM 2950 C C . ALA D 1 44 ? 2.321 22.346 -48.396 1.00 20.58 40 ALA D C 1
ATOM 2951 O O . ALA D 1 44 ? 1.483 21.809 -47.704 1.00 20.94 40 ALA D O 1
ATOM 2953 N N . VAL D 1 45 ? 2.245 23.615 -48.755 1.00 22.09 41 VAL D N 1
ATOM 2954 C CA . VAL D 1 45 ? 1.197 24.518 -48.292 1.00 23.27 41 VAL D CA 1
ATOM 2955 C C . VAL D 1 45 ? -0.214 24.072 -48.682 1.00 24.51 41 VAL D C 1
ATOM 2956 O O . VAL D 1 45 ? -1.111 24.056 -47.834 1.00 24.41 41 VAL D O 1
ATOM 2960 N N . GLU D 1 46 ? -0.398 23.778 -49.966 1.00 25.47 42 GLU D N 1
ATOM 2961 C CA A GLU D 1 46 ? -1.706 23.333 -50.463 0.50 26.77 42 GLU D CA 1
ATOM 2962 C CA B GLU D 1 46 ? -1.674 23.310 -50.514 0.50 26.83 42 GLU D CA 1
ATOM 2963 C C . GLU D 1 46 ? -2.133 22.035 -49.793 1.00 26.59 42 GLU D C 1
ATOM 2964 O O . GLU D 1 46 ? -3.322 21.838 -49.541 1.00 28.31 42 GLU D O 1
ATOM 2975 N N . ALA D 1 47 ? -1.164 21.185 -49.483 1.00 25.48 43 ALA D N 1
ATOM 2976 C CA . ALA D 1 47 ? -1.383 19.929 -48.816 1.00 25.63 43 ALA D CA 1
ATOM 2977 C C . ALA D 1 47 ? -1.728 20.136 -47.377 1.00 25.91 43 ALA D C 1
ATOM 2978 O O . ALA D 1 47 ? -2.687 19.533 -46.912 1.00 26.74 43 ALA D O 1
ATOM 2980 N N . LEU D 1 48 ? -0.957 20.952 -46.661 1.00 24.62 44 LEU D N 1
ATOM 2981 C CA . LEU D 1 48 ? -1.277 21.207 -45.249 1.00 25.50 44 LEU D CA 1
ATOM 2982 C C . LEU D 1 48 ? -2.604 21.918 -44.958 1.00 26.60 44 LEU D C 1
ATOM 2983 O O . LEU D 1 48 ? -3.218 21.647 -43.940 1.00 26.73 44 LEU D O 1
ATOM 2988 N N . GLY D 1 49 ? -3.013 22.852 -45.808 1.00 27.81 45 GLY D N 1
ATOM 2989 C CA . GLY D 1 49 ? -4.152 23.730 -45.487 1.00 30.12 45 GLY D CA 1
ATOM 2990 C C . GLY D 1 49 ? -3.748 25.022 -44.780 1.00 30.85 45 GLY D C 1
ATOM 2991 O O . GLY D 1 49 ? -2.598 25.480 -44.875 1.00 30.88 45 GLY D O 1
ATOM 2992 N N . ASP D 1 50 ? -4.675 25.619 -44.052 1.00 31.57 46 ASP D N 1
ATOM 2993 C CA . ASP D 1 50 ? -4.348 26.856 -43.344 1.00 32.59 46 ASP D CA 1
ATOM 2994 C C . ASP D 1 50 ? -3.447 26.565 -42.125 1.00 29.68 46 ASP D C 1
ATOM 2995 O O . ASP D 1 50 ? -3.834 25.823 -41.229 1.00 29.71 46 ASP D O 1
ATOM 3000 N N . LEU D 1 51 ? -2.259 27.144 -42.112 1.00 27.56 47 LEU D N 1
ATOM 3001 C CA . LEU D 1 51 ? -1.290 26.951 -41.041 1.00 26.24 47 LEU D CA 1
ATOM 3002 C C . LEU D 1 51 ? -1.616 27.710 -39.758 1.00 25.53 47 LEU D C 1
ATOM 3003 O O . LEU D 1 51 ? -1.846 28.926 -39.797 1.00 26.19 47 LEU D O 1
ATOM 3008 N N . VAL D 1 52 ? -1.594 26.995 -38.629 1.00 23.72 48 VAL D N 1
ATOM 3009 C CA . VAL D 1 52 ? -1.890 27.577 -37.314 1.00 23.70 48 VAL D CA 1
ATOM 3010 C C . VAL D 1 52 ? -0.755 27.485 -36.314 1.00 23.26 48 VAL D C 1
ATOM 3011 O O . VAL D 1 52 ? -0.861 28.069 -35.244 1.00 24.38 48 VAL D O 1
ATOM 3015 N N . PHE D 1 53 ? 0.329 26.766 -36.627 1.00 22.19 49 PHE D N 1
ATOM 3016 C CA . PHE D 1 53 ? 1.409 26.624 -35.668 1.00 22.05 49 PHE D CA 1
ATOM 3017 C C . PHE D 1 53 ? 2.698 26.090 -36.259 1.00 21.98 49 PHE D C 1
ATOM 3018 O O . PHE D 1 53 ? 2.704 25.090 -37.018 1.00 21.90 49 PHE D O 1
ATOM 3026 N N . VAL D 1 54 ? 3.797 26.746 -35.903 1.00 22.67 50 VAL D N 1
ATOM 3027 C CA . VAL D 1 54 ? 5.112 26.374 -36.422 1.00 23.22 50 VAL D CA 1
ATOM 3028 C C . VAL D 1 54 ? 6.094 26.232 -35.275 1.00 24.22 50 VAL D C 1
ATOM 3029 O O . VAL D 1 54 ? 6.159 27.079 -34.406 1.00 25.33 50 VAL D O 1
ATOM 3033 N N . GLN D 1 55 ? 6.842 25.141 -35.278 1.00 24.82 51 GLN D N 1
ATOM 3034 C CA . GLN D 1 55 ? 7.892 24.907 -34.315 1.00 26.46 51 GLN D CA 1
ATOM 3035 C C . GLN D 1 55 ? 9.202 24.838 -35.071 1.00 27.08 51 GLN D C 1
ATOM 3036 O O . GLN D 1 55 ? 9.349 24.016 -35.981 1.00 27.08 51 GLN D O 1
ATOM 3042 N N . LEU D 1 56 ? 10.142 25.708 -34.713 1.00 28.47 52 LEU D N 1
ATOM 3043 C CA . LEU D 1 56 ? 11.434 25.787 -35.384 1.00 28.79 52 LEU D CA 1
ATOM 3044 C C . LEU D 1 56 ? 12.568 25.474 -34.435 1.00 30.79 52 LEU D C 1
ATOM 3045 O O . LEU D 1 56 ? 12.458 25.689 -33.219 1.00 31.83 52 LEU D O 1
ATOM 3050 N N . PRO D 1 57 ? 13.683 24.982 -34.989 1.00 31.92 53 PRO D N 1
ATOM 3051 C CA . PRO D 1 57 ? 14.873 24.758 -34.187 1.00 33.80 53 PRO D CA 1
ATOM 3052 C C . PRO D 1 57 ? 15.386 26.042 -33.605 1.00 35.23 53 PRO D C 1
ATOM 3053 O O . PRO D 1 57 ? 15.070 27.115 -34.103 1.00 35.25 53 PRO D O 1
ATOM 3057 N N . GLU D 1 58 ? 16.170 25.920 -32.547 1.00 37.29 54 GLU D N 1
ATOM 3058 C CA . GLU D 1 58 ? 16.664 27.081 -31.827 1.00 39.34 54 GLU D CA 1
ATOM 3059 C C . GLU D 1 58 ? 17.880 27.631 -32.581 1.00 39.97 54 GLU D C 1
ATOM 3060 O O . GLU D 1 58 ? 18.640 26.867 -33.185 1.00 39.89 54 GLU D O 1
ATOM 3062 N N . VAL D 1 59 ? 18.034 28.952 -32.590 1.00 40.97 55 VAL D N 1
ATOM 3063 C CA . VAL D 1 59 ? 19.267 29.581 -33.087 1.00 42.56 55 VAL D CA 1
ATOM 3064 C C . VAL D 1 59 ? 20.482 29.042 -32.327 1.00 44.94 55 VAL D C 1
ATOM 3065 O O . VAL D 1 59 ? 20.495 29.048 -31.109 1.00 45.81 55 VAL D O 1
ATOM 3069 N N . GLY D 1 60 ? 21.503 28.581 -33.049 1.00 46.26 56 GLY D N 1
ATOM 3070 C CA . GLY D 1 60 ? 22.713 28.037 -32.413 1.00 48.53 56 GLY D CA 1
ATOM 3071 C C . GLY D 1 60 ? 22.745 26.518 -32.340 1.00 48.04 56 GLY D C 1
ATOM 3072 O O . GLY D 1 60 ? 23.794 25.934 -32.097 1.00 49.88 56 GLY D O 1
ATOM 3073 N N . GLU D 1 61 ? 21.595 25.886 -32.558 1.00 46.46 57 GLU D N 1
ATOM 3074 C CA . GLU D 1 61 ? 21.470 24.433 -32.655 1.00 46.14 57 GLU D CA 1
ATOM 3075 C C . GLU D 1 61 ? 22.062 23.893 -33.970 1.00 44.87 57 GLU D C 1
ATOM 3076 O O . GLU D 1 61 ? 21.938 24.510 -35.031 1.00 42.70 57 GLU D O 1
ATOM 3082 N N . THR D 1 62 ? 22.684 22.722 -33.893 1.00 45.07 58 THR D N 1
ATOM 3083 C CA . THR D 1 62 ? 23.201 22.032 -35.064 1.00 44.33 58 THR D CA 1
ATOM 3084 C C . THR D 1 62 ? 22.201 20.985 -35.533 1.00 42.15 58 THR D C 1
ATOM 3085 O O . THR D 1 62 ? 21.780 20.132 -34.752 1.00 42.33 58 THR D O 1
ATOM 3089 N N . VAL D 1 63 ? 21.819 21.058 -36.808 1.00 39.51 59 VAL D N 1
ATOM 3090 C CA . VAL D 1 63 ? 20.999 20.043 -37.417 1.00 37.16 59 VAL D CA 1
ATOM 3091 C C . VAL D 1 63 ? 21.830 19.152 -38.345 1.00 37.37 59 VAL D C 1
ATOM 3092 O O . VAL D 1 63 ? 22.969 19.485 -38.724 1.00 38.00 59 VAL D O 1
ATOM 3096 N N . SER D 1 64 ? 21.213 18.022 -38.691 1.00 36.00 60 SER D N 1
ATOM 3097 C CA . SER D 1 64 ? 21.756 17.021 -39.574 1.00 36.46 60 SER D CA 1
ATOM 3098 C C . SER D 1 64 ? 20.827 16.914 -40.784 1.00 34.03 60 SER D C 1
ATOM 3099 O O . SER D 1 64 ? 19.607 16.853 -40.618 1.00 31.76 60 SER D O 1
ATOM 3102 N N . ALA D 1 65 ? 21.393 16.880 -41.996 1.00 33.56 61 ALA D N 1
ATOM 3103 C CA . ALA D 1 65 ? 20.571 16.713 -43.192 1.00 31.83 61 ALA D CA 1
ATOM 3104 C C . ALA D 1 65 ? 19.736 15.434 -43.077 1.00 31.35 61 ALA D C 1
ATOM 3105 O O . ALA D 1 65 ? 20.265 14.377 -42.761 1.00 32.15 61 ALA D O 1
ATOM 3107 N N . GLY D 1 66 ? 18.430 15.540 -43.338 1.00 30.50 62 GLY D N 1
ATOM 3108 C CA . GLY D 1 66 ? 17.527 14.396 -43.253 1.00 30.67 62 GLY D CA 1
ATOM 3109 C C . GLY D 1 66 ? 16.982 14.122 -41.857 1.00 32.05 62 GLY D C 1
ATOM 3110 O O . GLY D 1 66 ? 16.375 13.092 -41.643 1.00 32.21 62 GLY D O 1
ATOM 3111 N N . GLU D 1 67 ? 17.171 15.062 -40.930 1.00 33.93 63 GLU D N 1
ATOM 3112 C CA . GLU D 1 67 ? 16.727 14.958 -39.524 1.00 35.40 63 GLU D CA 1
ATOM 3113 C C . GLU D 1 67 ? 15.522 15.860 -39.383 1.00 34.78 63 GLU D C 1
ATOM 3114 O O . GLU D 1 67 ? 15.492 16.956 -39.955 1.00 33.20 63 GLU D O 1
ATOM 3120 N N . SER D 1 68 ? 14.524 15.398 -38.632 1.00 35.63 64 SER D N 1
ATOM 3121 C CA . SER D 1 68 ? 13.376 16.199 -38.342 1.00 36.01 64 SER D CA 1
ATOM 3122 C C . SER D 1 68 ? 13.825 17.238 -37.345 1.00 37.12 64 SER D C 1
ATOM 3123 O O . SER D 1 68 ? 14.219 16.877 -36.258 1.00 39.47 64 SER D O 1
ATOM 3126 N N . CYS D 1 69 ? 13.756 18.518 -37.714 1.00 39.06 65 CYS D N 1
ATOM 3127 C CA . CYS D 1 69 ? 14.286 19.619 -36.884 1.00 41.25 65 CYS D CA 1
ATOM 3128 C C . CYS D 1 69 ? 13.215 20.589 -36.374 1.00 39.67 65 CYS D C 1
ATOM 3129 O O . CYS D 1 69 ? 13.546 21.539 -35.643 1.00 46.74 65 CYS D O 1
ATOM 3132 N N . GLY D 1 70 ? 11.954 20.361 -36.722 1.00 33.37 66 GLY D N 1
ATOM 3133 C CA . GLY D 1 70 ? 10.825 21.180 -36.225 1.00 29.79 66 GLY D CA 1
ATOM 3134 C C . GLY D 1 70 ? 9.520 20.694 -36.853 1.00 26.38 66 GLY D C 1
ATOM 3135 O O . GLY D 1 70 ? 9.468 19.582 -37.370 1.00 24.80 66 GLY D O 1
ATOM 3136 N N . GLU D 1 71 ? 8.476 21.516 -36.827 1.00 25.01 67 GLU D N 1
ATOM 3137 C CA . GLU D 1 71 ? 7.203 21.168 -37.494 1.00 23.68 67 GLU D CA 1
ATOM 3138 C C . GLU D 1 71 ? 6.396 22.363 -37.969 1.00 22.30 67 GLU D C 1
ATOM 3139 O O . GLU D 1 71 ? 6.605 23.482 -37.500 1.00 22.61 67 GLU D O 1
ATOM 3145 N N . VAL D 1 72 ? 5.503 22.101 -38.930 1.00 20.41 68 VAL D N 1
ATOM 3146 C CA . VAL D 1 72 ? 4.456 23.021 -39.332 1.00 20.23 68 VAL D CA 1
ATOM 3147 C C . VAL D 1 72 ? 3.150 22.261 -39.157 1.00 19.85 68 VAL D C 1
ATOM 3148 O O . VAL D 1 72 ? 3.083 21.033 -39.415 1.00 20.09 68 VAL D O 1
ATOM 3152 N N . GLU D 1 73 ? 2.118 22.984 -38.739 1.00 19.27 69 GLU D N 1
ATOM 3153 C CA . GLU D 1 73 ? 0.861 22.383 -38.389 1.00 18.94 69 GLU D CA 1
ATOM 3154 C C . GLU D 1 73 ? -0.319 23.187 -38.901 1.00 19.03 69 GLU D C 1
ATOM 3155 O O . GLU D 1 73 ? -0.342 24.391 -38.783 1.00 19.24 69 GLU D O 1
ATOM 3161 N N . SER D 1 74 ? -1.287 22.508 -39.508 1.00 19.45 70 SER D N 1
ATOM 3162 C CA . SER D 1 74 ? -2.587 23.097 -39.828 1.00 20.27 70 SER D CA 1
ATOM 3163 C C . SER D 1 74 ? -3.567 22.543 -38.824 1.00 20.89 70 SER D C 1
ATOM 3164 O O . SER D 1 74 ? -3.174 21.783 -37.952 1.00 20.47 70 SER D O 1
ATOM 3167 N N . THR D 1 75 ? -4.843 22.917 -38.937 1.00 22.27 71 THR D N 1
ATOM 3168 C CA . THR D 1 75 ? -5.875 22.392 -38.066 1.00 23.14 71 THR D CA 1
ATOM 3169 C C . THR D 1 75 ? -6.081 20.892 -38.315 1.00 23.39 71 THR D C 1
ATOM 3170 O O . THR D 1 75 ? -6.554 20.210 -37.447 1.00 24.31 71 THR D O 1
ATOM 3174 N N . LYS D 1 76 ? -5.760 20.395 -39.501 1.00 23.46 72 LYS D N 1
ATOM 3175 C CA . LYS D 1 76 ? -5.931 18.979 -39.817 1.00 24.33 72 LYS D CA 1
ATOM 3176 C C . LYS D 1 76 ? -4.617 18.148 -39.960 1.00 23.11 72 LYS D C 1
ATOM 3177 O O . LYS D 1 76 ? -4.681 16.920 -40.092 1.00 23.42 72 LYS D O 1
ATOM 3183 N N . THR D 1 77 ? -3.439 18.775 -39.919 1.00 21.16 73 THR D N 1
ATOM 3184 C CA . THR D 1 77 ? -2.221 18.034 -40.217 1.00 20.20 73 THR D CA 1
ATOM 3185 C C . THR D 1 77 ? -1.002 18.531 -39.401 1.00 19.40 73 THR D C 1
ATOM 3186 O O . THR D 1 77 ? -0.822 19.731 -39.190 1.00 18.84 73 THR D O 1
ATOM 3190 N N . VAL D 1 78 ? -0.166 17.596 -38.964 1.00 19.47 74 VAL D N 1
ATOM 3191 C CA . VAL D 1 78 ? 1.120 17.912 -38.319 1.00 19.65 74 VAL D CA 1
ATOM 3192 C C . VAL D 1 78 ? 2.225 17.276 -39.123 1.00 19.71 74 VAL D C 1
ATOM 3193 O O . VAL D 1 78 ? 2.172 16.111 -39.420 1.00 19.33 74 VAL D O 1
ATOM 3197 N N . SER D 1 79 ? 3.239 18.062 -39.454 1.00 20.62 75 SER D N 1
ATOM 3198 C CA . SER D 1 79 ? 4.228 17.643 -40.436 1.00 21.13 75 SER D CA 1
ATOM 3199 C C . SER D 1 79 ? 5.619 18.085 -39.995 1.00 22.13 75 SER D C 1
ATOM 3200 O O . SER D 1 79 ? 5.829 19.248 -39.583 1.00 22.55 75 SER D O 1
ATOM 3203 N N . ASP D 1 80 ? 6.564 17.157 -40.013 1.00 23.18 76 ASP D N 1
ATOM 3204 C CA . ASP D 1 80 ? 7.876 17.469 -39.501 1.00 24.76 76 ASP D CA 1
ATOM 3205 C C . ASP D 1 80 ? 8.715 18.187 -40.560 1.00 24.57 76 ASP D C 1
ATOM 3206 O O . ASP D 1 80 ? 8.641 17.872 -41.749 1.00 23.90 76 ASP D O 1
ATOM 3211 N N . LEU D 1 81 ? 9.531 19.141 -40.131 1.00 24.60 77 LEU D N 1
ATOM 3212 C CA . LEU D 1 81 ? 10.507 19.732 -41.046 1.00 24.76 77 LEU D CA 1
ATOM 3213 C C . LEU D 1 81 ? 11.731 18.825 -41.114 1.00 25.41 77 LEU D C 1
ATOM 3214 O O . LEU D 1 81 ? 12.358 18.566 -40.086 1.00 28.68 77 LEU D O 1
ATOM 3219 N N . ILE D 1 82 ? 12.043 18.289 -42.288 1.00 24.30 78 ILE D N 1
ATOM 3220 C CA . ILE D 1 82 ? 13.199 17.419 -42.462 1.00 24.55 78 ILE D CA 1
ATOM 3221 C C . ILE D 1 82 ? 14.299 18.325 -43.039 1.00 24.10 78 ILE D C 1
ATOM 3222 O O . ILE D 1 82 ? 14.087 19.010 -44.043 1.00 23.99 78 ILE D O 1
ATOM 3227 N N . ALA D 1 83 ? 15.459 18.363 -42.400 1.00 24.27 79 ALA D N 1
ATOM 3228 C CA . ALA D 1 83 ? 16.463 19.357 -42.758 1.00 24.24 79 ALA D CA 1
ATOM 3229 C C . ALA D 1 83 ? 17.080 19.037 -44.147 1.00 23.44 79 ALA D C 1
ATOM 3230 O O . ALA D 1 83 ? 17.553 17.939 -44.372 1.00 24.28 79 ALA D O 1
ATOM 3232 N N . PRO D 1 84 ? 17.034 19.975 -45.088 1.00 22.52 80 PRO D N 1
ATOM 3233 C CA . PRO D 1 84 ? 17.775 19.769 -46.340 1.00 22.83 80 PRO D CA 1
ATOM 3234 C C . PRO D 1 84 ? 19.295 19.640 -46.182 1.00 24.11 80 PRO D C 1
ATOM 3235 O O . PRO D 1 84 ? 19.951 19.024 -47.005 1.00 24.75 80 PRO D O 1
ATOM 3239 N N . ALA D 1 85 ? 19.840 20.234 -45.137 1.00 25.11 81 ALA D N 1
ATOM 3240 C CA . ALA D 1 85 ? 21.273 20.423 -44.988 1.00 26.69 81 ALA D CA 1
ATOM 3241 C C . ALA D 1 85 ? 21.630 20.272 -43.533 1.00 27.95 81 ALA D C 1
ATOM 3242 O O . ALA D 1 85 ? 20.793 20.564 -42.662 1.00 27.18 81 ALA D O 1
ATOM 3244 N N . SER D 1 86 ? 22.880 19.844 -43.298 1.00 29.90 82 SER D N 1
ATOM 3245 C CA . SER D 1 86 ? 23.507 19.799 -41.983 1.00 31.70 82 SER D CA 1
ATOM 3246 C C . SER D 1 86 ? 24.157 21.150 -41.739 1.00 33.13 82 SER D C 1
ATOM 3247 O O . SER D 1 86 ? 24.669 21.748 -42.676 1.00 33.84 82 SER D O 1
ATOM 3250 N N . GLY D 1 87 ? 24.207 21.614 -40.494 1.00 34.13 83 GLY D N 1
ATOM 3251 C CA . GLY D 1 87 ? 24.753 22.936 -40.227 1.00 35.65 83 GLY D CA 1
ATOM 3252 C C . GLY D 1 87 ? 24.245 23.554 -38.955 1.00 36.33 83 GLY D C 1
ATOM 3253 O O . GLY D 1 87 ? 23.422 22.957 -38.272 1.00 35.93 83 GLY D O 1
ATOM 3254 N N . GLN D 1 88 ? 24.742 24.746 -38.631 1.00 38.08 84 GLN D N 1
ATOM 3255 C CA . GLN D 1 88 ? 24.266 25.514 -37.480 1.00 38.95 84 GLN D CA 1
ATOM 3256 C C . GLN D 1 88 ? 23.078 26.379 -37.861 1.00 37.06 84 GLN D C 1
ATOM 3257 O O . GLN D 1 88 ? 23.139 27.068 -38.857 1.00 36.85 84 GLN D O 1
ATOM 3263 N N . ILE D 1 89 ? 22.011 26.361 -37.066 1.00 36.14 85 ILE D N 1
ATOM 3264 C CA . ILE D 1 89 ? 20.935 27.329 -37.237 1.00 34.93 85 ILE D CA 1
ATOM 3265 C C . ILE D 1 89 ? 21.450 28.714 -36.852 1.00 37.42 85 ILE D C 1
ATOM 3266 O O . ILE D 1 89 ? 21.706 29.018 -35.691 1.00 39.53 85 ILE D O 1
ATOM 3271 N N . VAL D 1 90 ? 21.595 29.553 -37.849 1.00 37.96 86 VAL D N 1
ATOM 3272 C CA . VAL D 1 90 ? 22.033 30.922 -37.659 1.00 40.56 86 VAL D CA 1
ATOM 3273 C C . VAL D 1 90 ? 20.856 31.806 -37.278 1.00 40.23 86 VAL D C 1
ATOM 3274 O O . VAL D 1 90 ? 20.982 32.706 -36.454 1.00 42.49 86 VAL D O 1
ATOM 3278 N N . GLU D 1 91 ? 19.695 31.533 -37.860 1.00 37.92 87 GLU D N 1
ATOM 3279 C CA . GLU D 1 91 ? 18.568 32.442 -37.688 1.00 37.41 87 GLU D CA 1
ATOM 3280 C C . GLU D 1 91 ? 17.217 31.795 -37.964 1.00 33.88 87 GLU D C 1
ATOM 3281 O O . GLU D 1 91 ? 17.122 30.803 -38.684 1.00 31.40 87 GLU D O 1
ATOM 3287 N N . VAL D 1 92 ? 16.190 32.350 -37.327 1.00 33.45 88 VAL D N 1
ATOM 3288 C CA . VAL D 1 92 ? 14.806 31.891 -37.473 1.00 30.98 88 VAL D CA 1
ATOM 3289 C C . VAL D 1 92 ? 13.871 33.079 -37.744 1.00 31.19 88 VAL D C 1
ATOM 3290 O O . VAL D 1 92 ? 14.105 34.201 -37.281 1.00 32.72 88 VAL D O 1
ATOM 3294 N N . ASN D 1 93 ? 12.809 32.815 -38.502 1.00 29.29 89 ASN D N 1
ATOM 3295 C CA . ASN D 1 93 ? 11.854 33.838 -38.859 1.00 29.84 89 ASN D CA 1
ATOM 3296 C C . ASN D 1 93 ? 10.759 33.914 -37.808 1.00 29.84 89 ASN D C 1
ATOM 3297 O O . ASN D 1 93 ? 9.727 33.269 -37.926 1.00 28.51 89 ASN D O 1
ATOM 3302 N N . THR D 1 94 ? 10.989 34.729 -36.784 1.00 32.11 90 THR D N 1
ATOM 3303 C CA . THR D 1 94 ? 10.053 34.915 -35.666 1.00 32.55 90 THR D CA 1
ATOM 3304 C C . THR D 1 94 ? 8.668 35.348 -36.139 1.00 32.35 90 THR D C 1
ATOM 3305 O O . THR D 1 94 ? 7.639 34.851 -35.645 1.00 31.24 90 THR D O 1
ATOM 3309 N N . ALA D 1 95 ? 8.669 36.264 -37.102 1.00 33.63 91 ALA D N 1
ATOM 3310 C CA . ALA D 1 95 ? 7.457 36.744 -37.775 1.00 34.10 91 ALA D CA 1
ATOM 3311 C C . ALA D 1 95 ? 6.593 35.637 -38.358 1.00 31.75 91 ALA D C 1
ATOM 3312 O O . ALA D 1 95 ? 5.378 35.711 -38.325 1.00 31.95 91 ALA D O 1
ATOM 3314 N N . ALA D 1 96 ? 7.212 34.614 -38.923 1.00 30.44 92 ALA D N 1
ATOM 3315 C CA . ALA D 1 96 ? 6.438 33.513 -39.515 1.00 28.19 92 ALA D CA 1
ATOM 3316 C C . ALA D 1 96 ? 5.881 32.627 -38.403 1.00 27.46 92 ALA D C 1
ATOM 3317 O O . ALA D 1 96 ? 4.765 32.102 -38.522 1.00 26.39 92 ALA D O 1
ATOM 3319 N N . VAL D 1 97 ? 6.654 32.475 -37.317 1.00 28.11 93 VAL D N 1
ATOM 3320 C CA . VAL D 1 97 ? 6.207 31.721 -36.117 1.00 27.80 93 VAL D CA 1
ATOM 3321 C C . VAL D 1 97 ? 5.065 32.446 -35.406 1.00 29.17 93 VAL D C 1
ATOM 3322 O O . VAL D 1 97 ? 4.060 31.818 -35.005 1.00 28.54 93 VAL D O 1
ATOM 3326 N N . ASP D 1 98 ? 5.216 33.758 -35.247 1.00 31.05 94 ASP D N 1
ATOM 3327 C CA . ASP D 1 98 ? 4.165 34.570 -34.654 1.00 32.63 94 ASP D CA 1
ATOM 3328 C C . ASP D 1 98 ? 2.913 34.667 -35.555 1.00 32.53 94 ASP D C 1
ATOM 3329 O O . ASP D 1 98 ? 1.816 34.859 -35.073 1.00 33.14 94 ASP D O 1
ATOM 3334 N N . ASP D 1 99 ? 3.064 34.552 -36.865 1.00 32.65 95 ASP D N 1
ATOM 3335 C CA . ASP D 1 99 ? 1.915 34.701 -37.778 1.00 33.16 95 ASP D CA 1
ATOM 3336 C C . ASP D 1 99 ? 2.008 33.684 -38.944 1.00 31.44 95 ASP D C 1
ATOM 3337 O O . ASP D 1 99 ? 2.367 34.046 -40.062 1.00 31.56 95 ASP D O 1
ATOM 3342 N N . PRO D 1 100 ? 1.708 32.402 -38.667 1.00 29.95 96 PRO D N 1
ATOM 3343 C CA . PRO D 1 100 ? 1.828 31.316 -39.624 1.00 28.84 96 PRO D CA 1
ATOM 3344 C C . PRO D 1 100 ? 1.110 31.492 -40.957 1.00 30.39 96 PRO D C 1
ATOM 3345 O O . PRO D 1 100 ? 1.595 30.976 -41.965 1.00 29.85 96 PRO D O 1
ATOM 3349 N N . ALA D 1 101 ? -0.045 32.167 -40.957 1.00 32.61 97 ALA D N 1
ATOM 3350 C CA . ALA D 1 101 ? -0.788 32.459 -42.197 1.00 34.04 97 ALA D CA 1
ATOM 3351 C C . ALA D 1 101 ? 0.124 33.102 -43.236 1.00 35.25 97 ALA D C 1
ATOM 3352 O O . ALA D 1 101 ? -0.039 32.909 -44.446 1.00 37.33 97 ALA D O 1
ATOM 3354 N N . THR D 1 102 ? 1.096 33.863 -42.755 1.00 35.50 98 THR D N 1
ATOM 3355 C CA . THR D 1 102 ? 2.126 34.457 -43.604 1.00 35.92 98 THR D CA 1
ATOM 3356 C C . THR D 1 102 ? 2.877 33.441 -44.449 1.00 33.82 98 THR D C 1
ATOM 3357 O O . THR D 1 102 ? 3.292 33.744 -45.560 1.00 34.84 98 THR D O 1
ATOM 3361 N N . ILE D 1 103 ? 3.064 32.236 -43.937 1.00 31.70 99 ILE D N 1
ATOM 3362 C CA . ILE D 1 103 ? 3.774 31.205 -44.712 1.00 30.28 99 ILE D CA 1
ATOM 3363 C C . ILE D 1 103 ? 2.976 30.762 -45.942 1.00 30.07 99 ILE D C 1
ATOM 3364 O O . ILE D 1 103 ? 3.542 30.613 -47.018 1.00 30.88 99 ILE D O 1
ATOM 3369 N N . ALA D 1 104 ? 1.660 30.616 -45.783 1.00 30.43 100 ALA D N 1
ATOM 3370 C CA . ALA D 1 104 ? 0.746 30.173 -46.858 1.00 30.30 100 ALA D CA 1
ATOM 3371 C C . ALA D 1 104 ? 0.712 31.175 -47.978 1.00 31.34 100 ALA D C 1
ATOM 3372 O O . ALA D 1 104 ? 0.628 30.832 -49.143 1.00 31.69 100 ALA D O 1
ATOM 3374 N N . THR D 1 105 ? 0.763 32.436 -47.609 1.00 32.48 101 THR D N 1
ATOM 3375 C CA . THR D 1 105 ? 0.629 33.507 -48.573 1.00 34.29 101 THR D CA 1
ATOM 3376 C C . THR D 1 105 ? 1.862 33.722 -49.440 1.00 33.78 101 THR D C 1
ATOM 3377 O O . THR D 1 105 ? 1.745 34.208 -50.562 1.00 35.04 101 THR D O 1
ATOM 3381 N N . ASP D 1 106 ? 3.037 33.354 -48.930 1.00 31.81 102 ASP D N 1
ATOM 3382 C CA . ASP D 1 106 ? 4.282 33.617 -49.628 1.00 31.34 102 ASP D CA 1
ATOM 3383 C C . ASP D 1 106 ? 5.389 32.657 -49.154 1.00 29.47 102 ASP D C 1
ATOM 3384 O O . ASP D 1 106 ? 6.386 33.101 -48.568 1.00 29.43 102 ASP D O 1
ATOM 3389 N N . PRO D 1 107 ? 5.229 31.339 -49.439 1.00 27.10 103 PRO D N 1
ATOM 3390 C CA . PRO D 1 107 ? 6.141 30.324 -48.907 1.00 25.39 103 PRO D CA 1
ATOM 3391 C C . PRO D 1 107 ? 7.585 30.443 -49.391 1.00 25.08 103 PRO D C 1
ATOM 3392 O O . PRO D 1 107 ? 8.494 29.964 -48.701 1.00 24.44 103 PRO D O 1
ATOM 3396 N N . TYR D 1 108 ? 7.792 31.060 -50.556 1.00 25.66 104 TYR D N 1
ATOM 3397 C CA . TYR D 1 108 ? 9.145 31.235 -51.102 1.00 25.55 104 TYR D CA 1
ATOM 3398 C C . TYR D 1 108 ? 9.807 32.542 -50.762 1.00 26.94 104 TYR D C 1
ATOM 3399 O O . TYR D 1 108 ? 11.025 32.656 -50.956 1.00 27.77 104 TYR D O 1
ATOM 3408 N N . GLY D 1 109 ? 9.030 33.515 -50.271 1.00 27.52 105 GLY D N 1
ATOM 3409 C CA . GLY D 1 109 ? 9.526 34.842 -49.915 1.00 29.04 105 GLY D CA 1
ATOM 3410 C C . GLY D 1 109 ? 9.444 35.105 -48.403 1.00 28.81 105 GLY D C 1
ATOM 3411 O O . GLY D 1 109 ? 10.237 34.573 -47.648 1.00 27.63 105 GLY D O 1
ATOM 3412 N N . ALA D 1 110 ? 8.485 35.924 -47.968 1.00 29.72 106 ALA D N 1
ATOM 3413 C CA . ALA D 1 110 ? 8.314 36.250 -46.543 1.00 29.94 106 ALA D CA 1
ATOM 3414 C C . ALA D 1 110 ? 7.973 35.048 -45.676 1.00 27.62 106 ALA D C 1
ATOM 3415 O O . ALA D 1 110 ? 7.920 35.173 -44.468 1.00 27.89 106 ALA D O 1
ATOM 3417 N N . GLY D 1 111 ? 7.734 33.886 -46.276 1.00 25.59 107 GLY D N 1
ATOM 3418 C CA . GLY D 1 111 ? 7.352 32.716 -45.509 1.00 23.55 107 GLY D CA 1
ATOM 3419 C C . GLY D 1 111 ? 8.531 31.818 -45.173 1.00 22.29 107 GLY D C 1
ATOM 3420 O O . GLY D 1 111 ? 8.326 30.701 -44.661 1.00 20.47 107 GLY D O 1
ATOM 3421 N N . TRP D 1 112 ? 9.757 32.291 -45.460 1.00 22.85 108 TRP D N 1
ATOM 3422 C CA . TRP D 1 112 ? 10.954 31.496 -45.157 1.00 22.19 108 TRP D CA 1
ATOM 3423 C C . TRP D 1 112 ? 10.971 31.148 -43.691 1.00 21.93 108 TRP D C 1
ATOM 3424 O O . TRP D 1 112 ? 10.387 31.867 -42.883 1.00 22.46 108 TRP D O 1
ATOM 3435 N N . LEU D 1 113 ? 11.571 30.012 -43.333 1.00 21.07 109 LEU D N 1
ATOM 3436 C CA . LEU D 1 113 ? 11.434 29.526 -41.957 1.00 20.95 109 LEU D CA 1
ATOM 3437 C C . LEU D 1 113 ? 12.691 29.746 -41.138 1.00 22.56 109 LEU D C 1
ATOM 3438 O O . LEU D 1 113 ? 12.579 30.281 -40.038 1.00 23.80 109 LEU D O 1
ATOM 3443 N N . TYR D 1 114 ? 13.855 29.291 -41.624 1.00 22.95 110 TYR D N 1
ATOM 3444 C CA . TYR D 1 114 ? 15.130 29.528 -40.933 1.00 24.80 110 TYR D CA 1
ATOM 3445 C C . TYR D 1 114 ? 16.289 29.632 -41.932 1.00 25.74 110 TYR D C 1
ATOM 3446 O O . TYR D 1 114 ? 16.138 29.312 -43.133 1.00 24.70 110 TYR D O 1
ATOM 3455 N N . SER D 1 115 ? 17.437 30.085 -41.436 1.00 27.63 111 SER D N 1
ATOM 3456 C CA . SER D 1 115 ? 18.679 30.022 -42.218 1.00 28.80 111 SER D CA 1
ATOM 3457 C C . SER D 1 115 ? 19.716 29.168 -41.512 1.00 29.46 111 SER D C 1
ATOM 3458 O O . SER D 1 115 ? 19.844 29.232 -40.293 1.00 29.80 111 SER D O 1
ATOM 3461 N N . VAL D 1 116 ? 20.446 28.377 -42.299 1.00 29.70 112 VAL D N 1
ATOM 3462 C CA . VAL D 1 116 ? 21.473 27.476 -41.779 1.00 31.21 112 VAL D CA 1
ATOM 3463 C C . VAL D 1 116 ? 22.844 27.732 -42.462 1.00 33.65 112 VAL D C 1
ATOM 3464 O O . VAL D 1 116 ? 22.919 28.015 -43.669 1.00 33.16 112 VAL D O 1
ATOM 3468 N N . GLN D 1 117 ? 23.916 27.625 -41.681 1.00 36.34 113 GLN D N 1
ATOM 3469 C CA . GLN D 1 117 ? 25.297 27.673 -42.213 1.00 39.02 113 GLN D CA 1
ATOM 3470 C C . GLN D 1 117 ? 25.757 26.260 -42.592 1.00 38.35 113 GLN D C 1
ATOM 3471 O O . GLN D 1 117 ? 26.015 25.458 -41.726 1.00 39.29 113 GLN D O 1
ATOM 3477 N N . PRO D 1 118 ? 25.837 25.929 -43.873 1.00 37.37 114 PRO D N 1
ATOM 3478 C CA . PRO D 1 118 ? 25.932 24.490 -44.096 1.00 36.97 114 PRO D CA 1
ATOM 3479 C C . PRO D 1 118 ? 27.335 23.883 -44.069 1.00 39.43 114 PRO D C 1
ATOM 3480 O O . PRO D 1 118 ? 28.302 24.494 -44.531 1.00 41.93 114 PRO D O 1
ATOM 3484 N N . THR D 1 119 ? 27.414 22.671 -43.528 1.00 39.48 115 THR D N 1
ATOM 3485 C CA . THR D 1 119 ? 28.606 21.826 -43.620 1.00 41.15 115 THR D CA 1
ATOM 3486 C C . THR D 1 119 ? 28.372 20.624 -44.574 1.00 39.69 115 THR D C 1
ATOM 3487 O O . THR D 1 119 ? 29.310 19.916 -44.928 1.00 41.04 115 THR D O 1
ATOM 3491 N N . ALA D 1 120 ? 27.113 20.396 -44.958 1.00 36.84 116 ALA D N 1
ATOM 3492 C CA . ALA D 1 120 ? 26.736 19.326 -45.885 1.00 35.28 116 ALA D CA 1
ATOM 3493 C C . ALA D 1 120 ? 25.293 19.497 -46.334 1.00 32.65 116 ALA D C 1
ATOM 3494 O O . ALA D 1 120 ? 24.482 20.151 -45.641 1.00 30.98 116 ALA D O 1
ATOM 3496 N N . VAL D 1 121 ? 24.988 18.897 -47.492 1.00 31.96 117 VAL D N 1
ATOM 3497 C CA . VAL D 1 121 ? 23.644 18.831 -48.032 1.00 30.23 117 VAL D CA 1
ATOM 3498 C C . VAL D 1 121 ? 23.193 17.386 -48.242 1.00 30.33 117 VAL D C 1
ATOM 3499 O O . VAL D 1 121 ? 23.999 16.531 -48.587 1.00 31.49 117 VAL D O 1
ATOM 3503 N N . GLY D 1 122 ? 21.894 17.135 -48.073 1.00 29.13 118 GLY D N 1
ATOM 3504 C CA . GLY D 1 122 ? 21.296 15.884 -48.489 1.00 29.32 118 GLY D CA 1
ATOM 3505 C C . GLY D 1 122 ? 20.944 15.940 -49.966 1.00 29.31 118 GLY D C 1
ATOM 3506 O O . GLY D 1 122 ? 21.476 16.752 -50.706 1.00 28.72 118 GLY D O 1
ATOM 3507 N N . GLU D 1 123 ? 20.019 15.072 -50.369 1.00 30.46 119 GLU D N 1
ATOM 3508 C CA . GLU D 1 123 ? 19.624 14.917 -51.768 1.00 31.47 119 GLU D CA 1
ATOM 3509 C C . GLU D 1 123 ? 18.787 16.115 -52.181 1.00 28.60 119 GLU D C 1
ATOM 3510 O O . GLU D 1 123 ? 17.728 16.312 -51.657 1.00 28.88 119 GLU D O 1
ATOM 3516 N N . LEU D 1 124 ? 19.294 16.919 -53.100 1.00 27.34 120 LEU D N 1
ATOM 3517 C CA . LEU D 1 124 ? 18.613 18.110 -53.575 1.00 25.76 120 LEU D CA 1
ATOM 3518 C C . LEU D 1 124 ? 18.184 17.936 -55.008 1.00 25.22 120 LEU D C 1
ATOM 3519 O O . LEU D 1 124 ? 18.882 17.321 -55.797 1.00 26.20 120 LEU D O 1
ATOM 3524 N N . LEU D 1 125 ? 17.074 18.558 -55.361 1.00 24.01 121 LEU D N 1
ATOM 3525 C CA . LEU D 1 125 ? 16.559 18.505 -56.719 1.00 23.46 121 LEU D CA 1
ATOM 3526 C C . LEU D 1 125 ? 16.522 19.911 -57.312 1.00 22.69 121 LEU D C 1
ATOM 3527 O O . LEU D 1 125 ? 16.462 20.875 -56.576 1.00 21.87 121 LEU D O 1
ATOM 3532 N N . THR D 1 126 ? 16.493 20.010 -58.646 1.00 22.45 122 THR D N 1
ATOM 3533 C CA . THR D 1 126 ? 16.168 21.279 -59.313 1.00 22.36 122 THR D CA 1
ATOM 3534 C C . THR D 1 126 ? 14.655 21.574 -59.327 1.00 22.03 122 THR D C 1
ATOM 3535 O O . THR D 1 126 ? 13.833 20.662 -59.082 1.00 21.58 122 THR D O 1
ATOM 3539 N N . ALA D 1 127 ? 14.275 22.827 -59.599 1.00 22.24 123 ALA D N 1
ATOM 3540 C CA . ALA D 1 127 ? 12.853 23.161 -59.806 1.00 22.45 123 ALA D CA 1
ATOM 3541 C C . ALA D 1 127 ? 12.160 22.146 -60.732 1.00 22.87 123 ALA D C 1
ATOM 3542 O O . ALA D 1 127 ? 11.075 21.666 -60.407 1.00 22.38 123 ALA D O 1
ATOM 3544 N N . SER D 1 128 ? 12.787 21.813 -61.866 1.00 23.77 124 SER D N 1
ATOM 3545 C CA . SER D 1 128 ? 12.152 20.905 -62.844 1.00 24.63 124 SER D CA 1
ATOM 3546 C C . SER D 1 128 ? 12.001 19.493 -62.316 1.00 24.31 124 SER D C 1
ATOM 3547 O O . SER D 1 128 ? 10.959 18.868 -62.478 1.00 24.60 124 SER D O 1
ATOM 3550 N N . GLU D 1 129 ? 13.039 18.981 -61.682 1.00 24.13 125 GLU D N 1
ATOM 3551 C CA . GLU D 1 129 ? 12.966 17.623 -61.153 1.00 24.20 125 GLU D CA 1
ATOM 3552 C C . GLU D 1 129 ? 11.844 17.512 -60.100 1.00 24.00 125 GLU D C 1
ATOM 3553 O O . GLU D 1 129 ? 11.075 16.552 -60.137 1.00 24.81 125 GLU D O 1
ATOM 3559 N N . TYR D 1 130 ? 11.767 18.512 -59.197 1.00 23.38 126 TYR D N 1
ATOM 3560 C CA . TYR D 1 130 ? 10.732 18.638 -58.167 1.00 22.64 126 TYR D CA 1
ATOM 3561 C C . TYR D 1 130 ? 9.327 18.789 -58.758 1.00 23.69 126 TYR D C 1
ATOM 3562 O O . TYR D 1 130 ? 8.419 18.067 -58.370 1.00 24.59 126 TYR D O 1
ATOM 3571 N N . ALA D 1 131 ? 9.147 19.725 -59.687 1.00 24.64 127 ALA D N 1
ATOM 3572 C CA . ALA D 1 131 ? 7.929 19.820 -60.474 1.00 25.71 127 ALA D CA 1
ATOM 3573 C C . ALA D 1 131 ? 7.534 18.460 -61.052 1.00 27.21 127 ALA D C 1
ATOM 3574 O O . ALA D 1 131 ? 6.377 18.048 -60.926 1.00 28.53 127 ALA D O 1
ATOM 3576 N N . GLY D 1 132 ? 8.483 17.756 -61.658 1.00 27.84 128 GLY D N 1
ATOM 3577 C CA . GLY D 1 132 ? 8.219 16.447 -62.262 1.00 29.60 128 GLY D CA 1
ATOM 3578 C C . GLY D 1 132 ? 7.679 15.365 -61.326 1.00 30.17 128 GLY D C 1
ATOM 3579 O O . GLY D 1 132 ? 6.784 14.628 -61.705 1.00 31.86 128 GLY D O 1
ATOM 3580 N N . GLN D 1 133 ? 8.217 15.280 -60.108 1.00 29.91 129 GLN D N 1
ATOM 3581 C CA . GLN D 1 133 ? 7.765 14.311 -59.107 1.00 30.29 129 GLN D CA 1
ATOM 3582 C C . GLN D 1 133 ? 6.364 14.620 -58.656 1.00 29.98 129 GLN D C 1
ATOM 3583 O O . GLN D 1 133 ? 5.672 13.740 -58.149 1.00 30.70 129 GLN D O 1
ATOM 3589 N N . ASN D 1 134 ? 5.974 15.885 -58.780 1.00 28.94 130 ASN D N 1
ATOM 3590 C CA . ASN D 1 134 ? 4.673 16.334 -58.304 1.00 29.11 130 ASN D CA 1
ATOM 3591 C C . ASN D 1 134 ? 3.673 16.637 -59.406 1.00 31.52 130 ASN D C 1
ATOM 3592 O O . ASN D 1 134 ? 2.653 17.249 -59.134 1.00 32.00 130 ASN D O 1
ATOM 3597 N N . GLY D 1 135 ? 3.983 16.213 -60.637 1.00 33.54 131 GLY D N 1
ATOM 3598 C CA . GLY D 1 135 ? 3.083 16.344 -61.793 1.00 36.68 131 GLY D CA 1
ATOM 3599 C C . GLY D 1 135 ? 2.728 17.757 -62.213 1.00 38.22 131 GLY D C 1
ATOM 3600 O O . GLY D 1 135 ? 1.703 17.970 -62.841 1.00 40.64 131 GLY D O 1
ATOM 3601 N N . LEU D 1 136 ? 3.567 18.734 -61.866 1.00 38.28 132 LEU D N 1
ATOM 3602 C CA . LEU D 1 136 ? 3.251 20.127 -62.161 1.00 39.25 132 LEU D CA 1
ATOM 3603 C C . LEU D 1 136 ? 3.659 20.511 -63.593 1.00 41.43 132 LEU D C 1
ATOM 3604 O O . LEU D 1 136 ? 4.808 20.892 -63.834 1.00 41.41 132 LEU D O 1
#

Foldseek 3Di:
DDQQWKADPLFKTWRDHPPHDQDPDKIFMFGHLVVCVVADQWDAWFAADQFDWDAAQDFGIWIHDPVDIDTDGDQFTFGWHFALVVCRVRVNVCNVCVPPSNTGTIGRGPGGDDIHGPVVSCVVVVD/DDQQWKADPQQKTWRDRPPHDQDQDKIFMFGHLVVLVVADQWDAWFAADQFDWDAAQDFGIWIHDPVDIDTDGHQFTFGWHFALVVCRVHVSVCNVCVPPSNTGTIGRGPGGDDIHGPVVSCVVVVD/DDQQWKADPQFKTKRDGVVHDLDQDWIFMFGHLVVDVVQDQWDAWFAADQFDWDAAQDFGIWIHDPVDIGTDGDQATAGWHFALVVCRVPVSQCNVCGPPSNIGTIGRGPGGDDIHGPVVSCVVVVD/DDQQWKADPQFKTKRHGVPHDLDQDKIFMFGHLVVLVVQDQWDAWFAADQFDWDAQQCFGIWIHDPPDIGTDGHQATFGFHFFLVVCRVPVNQCNVCGPPSNTGTIGRGPGGDDIDGPVVNCVVVVD

Sequence (508 aa):
IPGDRSYTADHEWIDIAPGAATPDGPVRVGITSVAVEEALGDLVFVQLPEVGETVSAGESCGEVESTKTVSDLIAPASGQIVEVNTAAVDDPATIATDPYGAGWLYSVQPTAVGELLTASEYAGQNGLIPGDRSYTADHEWIDIAPGAATPDGPVRVGITSVAVEEALGDLVFVQLPEVGETVSAGESCGEVESTKTVSDLIAPASGQIVEVNTAAVDDPATIATDPYGAGWLYSVQPTAVGELLTASEYAGQNGLIPGDRSYTADHEWIDIAPGAATPDGPVRVGITSVAVEALGDLVFVQLPEVGETVSAGESCGEVESTKTVSDLIAPASGQIVEVNTAAVDDPATIATDPYGAGWLYSVQPTAVGELLTASEYAGQNGLIPGDRSYTADHEWIDIAPGAATPDGPVRVGITSVAVEEALGDLVFVQLPEVGETVSAGESCGEVESTKTVSDLIAPASGQIVEVNTAAVDDPATIATDPYGAGWLYSVQPTAVGELLTASEYAGQNGL

Secondary structure (DSSP, 8-state):
--TTSEE-TTSEEES--TTPPPPSS-EEEEE-HHHHHHH-SEEEEE-PPTT-EE-TTSEEEEEEESSEEEEEE-SEEEEEEEE-HHHHH-THHHHH-TTTTT--EEEEEEEE---B-HHHHHHHTT-/--TTSEE-TTSEEES--TTPPPPSS-EEEEE-HHHHHHH-SEEEEE-PPTTPEE-TTSEEEEEEESSEEEEEE-SEEEEEEEE-HHHHH-THHHHH-TTTTT--EEEEEEEE-S-B-HHHHHHHTT-/--TTSEE-TTSEEES--TTPPPPSS-EEEEE-HHHHHHH-SEEEEE-PPTT-EE-TTSEEEEEEESSEEEEEE-SEEEEEEEE-HHHHH-THHHHH-TTTTT--EEEEEEEE-S-B-HHHHHHHTT-/--TTSEE-TTSEEES--TT----SS-EEEEE-HHHHHHH-SEEEEE-PPTT-EE-TTSEEEEEEESSEEEEEEPSEEEEEEEE-HHHHH-THHHHH-TTTTT--EEEEEEEE---B-HHHHHHHTT-

CATH classification: 2.40.50.100

Nearest PDB structures (foldseek):
  3tzu-assembly1_A  TM=1.005E+00  e=2.482E-25  Mycobacterium marinum M
  3hgb-assembly1_A  TM=8.950E-01  e=1.467E-14  Mycobacterium tuberculosis H37Rv
  1onl-assembly3_C  TM=9.107E-01  e=2.677E-13  Thermus thermophilus
  1zko-assembly1_A  TM=9.262E-01  e=1.215E-12  Thermotoga maritima
  3wdn-assembly1_A  TM=8.818E-01  e=2.363E-12  Bos taurus

Solvent-accessible surface area: 20181 Å² total; per-residue (Å²): 65,42,58,91,23,3,0,13,59,51,10,4,1,0,50,7,49,58,91,56,90,56,59,121,19,72,10,102,1,0,3,0,43,26,9,20,68,16,9,33,114,11,48,25,3,35,28,7,127,92,42,68,102,1,50,35,57,82,53,13,17,18,4,1,2,84,24,9,28,16,50,4,26,2,4,1,23,3,98,2,68,88,34,11,76,67,1,53,109,78,17,60,36,0,43,113,54,15,38,31,56,0,20,1,1,6,1,66,17,119,49,62,33,92,53,32,49,14,90,94,0,18,57,94,7,52,90,68,41,55,87,23,3,0,12,56,46,7,4,2,0,54,8,48,63,89,54,89,58,52,107,26,76,10,101,0,0,4,0,45,22,11,18,72,14,10,34,114,9,48,25,2,49,28,7,124,90,46,69,104,8,61,34,55,42,64,16,9,17,3,1,1,83,21,9,25,16,48,3,25,2,4,1,22,4,95,1,64,86,37,15,76,64,0,50,108,77,16,62,33,0,41,110,59,15,42,28,58,0,20,1,1,6,1,62,17,122,48,61,31,96,53,30,48,14,88,95,0,18,57,78,16,60,85,72,34,53,90,29,6,0,14,64,47,4,3,1,0,56,9,46,66,89,48,91,66,43,102,32,73,10,101,0,0,5,0,37,12,12,20,70,16,10,21,118,10,51,27,2,40,28,8,61,90,40,74,107,12,63,34,57,36,65,16,18,18,4,1,2,81,29,8,25,9,50,2,28,3,4,0,20,3,89,1,66,95,42,9,81,67,0,52,108,76,17,61,38,0,36,117,54,15,36,30,58,0,36,0,1,6,0,58,12,116,46,60,29,162,50,27,48,16,87,92,2,20,60,80,20,56,90,70,38,53,106,37,4,0,14,60,51,4,2,2,0,63,8,46,62,90,51,89,60,47,118,18,77,12,110,2,0,5,0,47,24,10,19,77,16,8,26,120,9,49,28,3,36,31,8,64,91,39,68,102,4,60,35,55,65,52,13,16,17,2,1,2,84,32,10,25,10,44,3,32,3,3,1,21,1,92,0,58,88,40,14,84,65,0,52,108,77,18,61,42,0,36,120,56,14,34,31,62,0,32,0,1,5,1,61,14,115,45,62,32,161,48,27,47,14,88,93,1,20,57,81,17,58,91

Radius of gyration: 23.48 Å; Cα contacts (8 Å, |Δi|>4): 1282; chains: 4; bounding box: 59×44×58 Å

Organism: Mycobacterium marinum (strain ATCC BAA-535 / M) (NCBI:txid216594)